Protein AF-0000000067923356 (afdb_homodimer)

pLDDT: mean 88.86, std 18.83, range [22.06, 98.88]

InterPro domains:
  IPR003684 Porin, alpha proteobacteria type [PF02530] (22-377)

Secondary structure (DSSP, 8-state):
----------------------------GGGSPBB--TT-TT-EEPTTSS-EEEEEEEEEEEEEEE-GGGT--EEEE-TTT--EEEE-EEEEEEEEEEEEEE--TTS-EEEEEEEEEEEE--SB-SSTT------EE---EEEEEEEEETTEEEEEEE-HHHHTT--S-S-S-TTSS-----EEEEEEEEEE-SSSEEEEEEEE---HHHHS--SS--EEEEEEEEEETTEEEEEEEEEETTTTEEEEEEEEEEE-SSSEEEEEEEEEE--TTTT-TTT-SS--TT--SS--SSSSEEEEEEEEEESSSSEEEEEEEEEETT--EEEEEEEEEEEETTEEEEEEEEEEE-TTTTS--SSTT---TT--SSSEEEEEEEEEEEE-/----------------------------TTSBPPB-GGG-TT-EEPTTSS-EEEEEEEEEEEEEEE-GGGT--EEEE-TTT--EEEE-EEEEEEEEEEEEEE--TTS-EEEEEEEEEEEE--SB-SSTT------EEPPPEEEEEEEEETTEEEEEEE-HHHHTT--S-S-S-TTSS-----EEEEEEEEEE-SSSEEEEEEEE---HHHHS-SSSPPEEEEEEEEEETTEEEEEEEEEETTTTEEEEEEEEEEE-SSSEEEEEEEEEE--TTTT-TTT-SS--TT--SS--SSSSEEEEEEEEEESSSSEEEEEEEEEETT--EEEEEEEEEEEETTEEEEEEEEEEE-TTTTS--SSTT---TT--SSSEEEEEEEEEEEE-

Sequence (768 aa):
MNFTSLLLGSAATLIAVSDARAVDAEPDAGEYVKICDVYGAGFFYIPGTETCLRIGGYVRYDIALGDVGSLDGAKATDHEDGSTNATWKKNARFTVKTWTNRETEFGTLKTYTETHMDFGNLNDYSDPGSTQNYASNRDLSLTFAWIQLGDLRIGKDWSAFDMFIGYPGNVLNQTLVPYGDLETNVIQYYFGAGNGFSAVVSLEEGEGVAGTIDSYVPHVVGGLKYAQQWGAITGVAAYDSNYGSVAGKIRLDVNVTNELSLFGMFGYGSNGKLNDDSTNAIEAHGRGFYKTWGGNWAFWAGATYKFNETTSFNLQVSGDQLKNYGVAMNVAYTLIPDFTVTAEVDYDHCGDFGVGMVDPSNVNWTNADKNNSVGGILRFQRSFMNFTSLLLGSAATLIAVSDARAVDAEPDAGEYVKICDVYGAGFFYIPGTETCLRIGGYVRYDIALGDVGSLDGAKATDHEDGSTNATWKKNARFTVKTWTNRETEFGTLKTYTETHMDFGNLNDYSDPGSTQNYASNRDLSLTFAWIQLGDLRIGKDWSAFDMFIGYPGNVLNQTLVPYGDLETNVIQYYFGAGNGFSAVVSLEEGEGVAGTIDSYVPHVVGGLKYAQQWGAITGVAAYDSNYGSVAGKIRLDVNVTNELSLFGMFGYGSNGKLNDDSTNAIEAHGRGFYKTWGGNWAFWAGATYKFNETTSFNLQVSGDQLKNYGVAMNVAYTLIPDFTVTAEVDYDHCGDFGVGMVDPSNVNWTNADKNNSVGGILRFQRSF

Organism: Mesorhizobium plurifarium (NCBI:txid69974)

Structure (mmCIF, N/CA/C/O backbone):
data_AF-0000000067923356-model_v1
#
loop_
_entity.id
_entity.type
_entity.pdbx_description
1 polymer Porin
#
loop_
_atom_site.group_PDB
_atom_site.id
_atom_site.type_symbol
_atom_site.label_atom_id
_atom_site.label_alt_id
_atom_site.label_comp_id
_atom_site.label_asym_id
_atom_site.label_entity_id
_atom_site.label_seq_id
_atom_site.pdbx_PDB_ins_code
_atom_site.Cartn_x
_atom_site.Cartn_y
_atom_site.Cartn_z
_atom_site.occupancy
_atom_site.B_iso_or_equiv
_atom_site.auth_seq_id
_atom_site.auth_comp_id
_atom_site.auth_asym_id
_atom_site.auth_atom_id
_atom_site.pdbx_PDB_model_num
ATOM 1 N N . MET A 1 1 ? 59.281 -62.406 29.484 1 24.84 1 MET A N 1
ATOM 2 C CA . MET A 1 1 ? 58.031 -61.75 29.109 1 24.84 1 MET A CA 1
ATOM 3 C C . MET A 1 1 ? 58.188 -60.219 29.141 1 24.84 1 MET A C 1
ATOM 5 O O . MET A 1 1 ? 57.719 -59.562 30.078 1 24.84 1 MET A O 1
ATOM 9 N N . ASN A 1 2 ? 59.312 -59.812 28.781 1 23.38 2 ASN A N 1
ATOM 10 C CA . ASN A 1 2 ? 60.062 -58.531 28.922 1 23.38 2 ASN A CA 1
ATOM 11 C C . ASN A 1 2 ? 59.438 -57.438 28.094 1 23.38 2 ASN A C 1
ATOM 13 O O . ASN A 1 2 ? 59.281 -57.562 26.875 1 23.38 2 ASN A O 1
ATOM 17 N N . PHE A 1 3 ? 58.5 -56.719 28.828 1 28.22 3 PHE A N 1
ATOM 18 C CA . PHE A 1 3 ? 57.531 -55.688 28.438 1 28.22 3 PHE A CA 1
ATOM 19 C C . PHE A 1 3 ? 58.25 -54.438 27.922 1 28.22 3 PHE A C 1
ATOM 21 O O . PHE A 1 3 ? 58.75 -53.656 28.719 1 28.22 3 PHE A O 1
ATOM 28 N N . THR A 1 4 ? 59.188 -54.75 27.047 1 26.27 4 THR A N 1
ATOM 29 C CA . THR A 1 4 ? 60.031 -53.625 26.594 1 26.27 4 THR A CA 1
ATOM 30 C C . THR A 1 4 ? 59.156 -52.469 26.078 1 26.27 4 THR A C 1
ATOM 32 O O . THR A 1 4 ? 58.312 -52.688 25.188 1 26.27 4 THR A O 1
ATOM 35 N N . SER A 1 5 ? 58.938 -51.562 27 1 26.75 5 SER A N 1
ATOM 36 C CA . SER A 1 5 ? 58.156 -50.344 26.969 1 26.75 5 SER A CA 1
ATOM 37 C C . SER A 1 5 ? 58.656 -49.375 25.891 1 26.75 5 SER A C 1
ATOM 39 O O . SER A 1 5 ? 59.812 -48.906 25.953 1 26.75 5 SER A O 1
ATOM 41 N N . LEU A 1 6 ? 58.562 -49.906 24.688 1 26.28 6 LEU A N 1
ATOM 42 C CA . LEU A 1 6 ? 59.062 -49.125 23.562 1 26.28 6 LEU A CA 1
ATOM 43 C C . LEU A 1 6 ? 58.562 -47.688 23.641 1 26.28 6 LEU A C 1
ATOM 45 O O . LEU A 1 6 ? 57.375 -47.469 23.719 1 26.28 6 LEU A O 1
ATOM 49 N N . LEU A 1 7 ? 59.344 -46.875 24.281 1 25.81 7 LEU A N 1
ATOM 50 C CA . LEU A 1 7 ? 59.219 -45.438 24.5 1 25.81 7 LEU A CA 1
ATOM 51 C C . LEU A 1 7 ? 59.031 -44.719 23.172 1 25.81 7 LEU A C 1
ATOM 53 O O . LEU A 1 7 ? 59.938 -44.656 22.344 1 25.81 7 LEU A O 1
ATOM 57 N N . LEU A 1 8 ? 58.031 -45.125 22.406 1 26.16 8 LEU A N 1
ATOM 58 C CA . LEU A 1 8 ? 57.812 -44.5 21.109 1 26.16 8 LEU A CA 1
ATOM 59 C C . LEU A 1 8 ? 57.781 -42.969 21.219 1 26.16 8 LEU A C 1
ATOM 61 O O . LEU A 1 8 ? 56.969 -42.438 21.984 1 26.16 8 LEU A O 1
ATOM 65 N N . GLY A 1 9 ? 58.906 -42.344 21.234 1 22.83 9 GLY A N 1
ATOM 66 C CA . GLY A 1 9 ? 59.188 -40.938 21.25 1 22.83 9 GLY A CA 1
ATOM 67 C C . GLY A 1 9 ? 58.344 -40.156 20.266 1 22.83 9 GLY A C 1
ATOM 68 O O . GLY A 1 9 ? 58.281 -40.469 19.078 1 22.83 9 GLY A O 1
ATOM 69 N N . SER A 1 10 ? 57.156 -39.656 20.672 1 22.73 10 SER A N 1
ATOM 70 C CA . SER A 1 10 ? 56.156 -38.875 19.969 1 22.73 10 SER A CA 1
ATOM 71 C C . SER A 1 10 ? 56.75 -37.594 19.406 1 22.73 10 SER A C 1
ATOM 73 O O . SER A 1 10 ? 57.281 -36.75 20.172 1 22.73 10 SER A O 1
ATOM 75 N N . ALA A 1 11 ? 57.594 -37.719 18.484 1 23.08 11 ALA A N 1
ATOM 76 C CA . ALA A 1 11 ? 58.094 -36.5 17.859 1 23.08 11 ALA A CA 1
ATOM 77 C C . ALA A 1 11 ? 56.969 -35.531 17.531 1 23.08 11 ALA A C 1
ATOM 79 O O . ALA A 1 11 ? 56.062 -35.875 16.766 1 23.08 11 ALA A O 1
ATOM 80 N N . ALA A 1 12 ? 56.531 -34.719 18.469 1 23.64 12 ALA A N 1
ATOM 81 C CA . ALA A 1 12 ? 55.562 -33.625 18.359 1 23.64 12 ALA A CA 1
ATOM 82 C C . ALA A 1 12 ? 55.938 -32.688 17.234 1 23.64 12 ALA A C 1
ATOM 84 O O . ALA A 1 12 ? 57.031 -32.062 17.266 1 23.64 12 ALA A O 1
ATOM 85 N N . THR A 1 13 ? 55.688 -33.094 16.016 1 22.58 13 THR A N 1
ATOM 86 C CA . THR A 1 13 ? 55.906 -32.156 14.922 1 22.58 13 THR A CA 1
ATOM 87 C C . THR A 1 13 ? 55.375 -30.766 15.266 1 22.58 13 THR A C 1
ATOM 89 O O . THR A 1 13 ? 54.188 -30.641 15.656 1 22.58 13 THR A O 1
ATOM 92 N N . LEU A 1 14 ? 56.188 -29.844 15.789 1 23.47 14 LEU A N 1
ATOM 93 C CA . LEU A 1 14 ? 55.938 -28.422 15.984 1 23.47 14 LEU A CA 1
ATOM 94 C C . LEU A 1 14 ? 55.375 -27.797 14.711 1 23.47 14 LEU A C 1
ATOM 96 O O . LEU A 1 14 ? 56.062 -27.75 13.688 1 23.47 14 LEU A O 1
ATOM 100 N N . ILE A 1 15 ? 54.156 -28.125 14.375 1 24.27 15 ILE A N 1
ATOM 101 C CA . ILE A 1 15 ? 53.562 -27.422 13.234 1 24.27 15 ILE A CA 1
ATOM 102 C C . ILE A 1 15 ? 53.656 -25.906 13.469 1 24.27 15 ILE A C 1
ATOM 104 O O . ILE A 1 15 ? 53.094 -25.406 14.445 1 24.27 15 ILE A O 1
ATOM 108 N N . ALA A 1 16 ? 54.688 -25.234 13.117 1 24.52 16 ALA A N 1
ATOM 109 C CA . ALA A 1 16 ? 54.812 -23.781 13.023 1 24.52 16 ALA A CA 1
ATOM 110 C C . ALA A 1 16 ? 53.594 -23.156 12.352 1 24.52 16 ALA A C 1
ATOM 112 O O . ALA A 1 16 ? 53.312 -23.453 11.188 1 24.52 16 ALA A O 1
ATOM 113 N N . VAL A 1 17 ? 52.531 -22.875 13.078 1 25.7 17 VAL A N 1
ATOM 114 C CA . VAL A 1 17 ? 51.375 -22.094 12.68 1 25.7 17 VAL A CA 1
ATOM 115 C C . VAL A 1 17 ? 51.812 -20.734 12.164 1 25.7 17 VAL A C 1
ATOM 117 O O . VAL A 1 17 ? 52.344 -19.922 12.914 1 25.7 17 VAL A O 1
ATOM 120 N N . SER A 1 18 ? 52.344 -20.656 10.961 1 25.91 18 SER A N 1
ATOM 121 C CA . SER A 1 18 ? 52.625 -19.344 10.383 1 25.91 18 SER A CA 1
ATOM 122 C C . SER A 1 18 ? 51.438 -18.406 10.562 1 25.91 18 SER A C 1
ATOM 124 O O . SER A 1 18 ? 50.281 -18.781 10.312 1 25.91 18 SER A O 1
ATOM 126 N N . ASP A 1 19 ? 51.5 -17.547 11.461 1 26.25 19 ASP A N 1
ATOM 127 C CA . ASP A 1 19 ? 50.656 -16.391 11.742 1 26.25 19 ASP A CA 1
ATOM 128 C C . ASP A 1 19 ? 50.438 -15.547 10.492 1 26.25 19 ASP A C 1
ATOM 130 O O . ASP A 1 19 ? 51.312 -14.75 10.125 1 26.25 19 ASP A O 1
ATOM 134 N N . ALA A 1 20 ? 50.062 -16.031 9.391 1 27.83 20 ALA A N 1
ATOM 135 C CA . ALA A 1 20 ? 49.75 -15.109 8.305 1 27.83 20 ALA A CA 1
ATOM 136 C C . ALA A 1 20 ? 48.969 -13.906 8.805 1 27.83 20 ALA A C 1
ATOM 138 O O . ALA A 1 20 ? 47.812 -14.047 9.211 1 27.83 20 ALA A O 1
ATOM 139 N N . ARG A 1 21 ? 49.594 -12.875 9.305 1 30.42 21 ARG A N 1
ATOM 140 C CA . ARG A 1 21 ? 49.031 -11.57 9.641 1 30.42 21 ARG A CA 1
ATOM 141 C C . ARG A 1 21 ? 48.156 -11.039 8.508 1 30.42 21 ARG A C 1
ATOM 143 O O . ARG A 1 21 ? 48.625 -10.883 7.379 1 30.42 21 ARG A O 1
ATOM 150 N N . ALA A 1 22 ? 47 -11.43 8.492 1 30.22 22 ALA A N 1
ATOM 151 C CA . ALA A 1 22 ? 46.094 -10.797 7.539 1 30.22 22 ALA A CA 1
ATOM 152 C C . ALA A 1 22 ? 46.375 -9.297 7.438 1 30.22 22 ALA A C 1
ATOM 154 O O . ALA A 1 22 ? 46.344 -8.586 8.445 1 30.22 22 ALA A O 1
ATOM 155 N N . VAL A 1 23 ? 47.219 -8.805 6.637 1 31.62 23 VAL A N 1
ATOM 156 C CA . VAL A 1 23 ? 47.344 -7.383 6.328 1 31.62 23 VAL A CA 1
ATOM 157 C C . VAL A 1 23 ? 45.969 -6.719 6.297 1 31.62 23 VAL A C 1
ATOM 159 O O . VAL A 1 23 ? 45.094 -7.141 5.547 1 31.62 23 VAL A O 1
ATOM 162 N N . ASP A 1 24 ? 45.438 -6.281 7.375 1 32.97 24 ASP A N 1
ATOM 163 C CA . ASP A 1 24 ? 44.312 -5.371 7.57 1 32.97 24 ASP A CA 1
ATOM 164 C C . ASP A 1 24 ? 44.344 -4.246 6.539 1 32.97 24 ASP A C 1
ATOM 166 O O . ASP A 1 24 ? 45.062 -3.248 6.711 1 32.97 24 ASP A O 1
ATOM 170 N N . ALA A 1 25 ? 44.5 -4.598 5.25 1 35.91 25 ALA A N 1
ATOM 171 C CA . ALA A 1 25 ? 44.469 -3.496 4.293 1 35.91 25 ALA A CA 1
ATOM 172 C C . ALA A 1 25 ? 43.375 -2.49 4.645 1 35.91 25 ALA A C 1
ATOM 174 O O . ALA A 1 25 ? 42.219 -2.871 4.91 1 35.91 25 ALA A O 1
ATOM 175 N N . GLU A 1 26 ? 43.656 -1.297 5.246 1 39 26 GLU A N 1
ATOM 176 C CA . GLU A 1 26 ? 42.719 -0.17 5.305 1 39 26 GLU A CA 1
ATOM 177 C C . GLU A 1 26 ? 41.781 -0.165 4.105 1 39 26 GLU A C 1
ATOM 179 O O . GLU A 1 26 ? 42.219 -0.254 2.959 1 39 26 GLU A O 1
ATOM 184 N N . PRO A 1 27 ? 40.531 -0.727 4.227 1 43.5 27 PRO A N 1
ATOM 185 C CA . PRO A 1 27 ? 39.812 -0.521 2.969 1 43.5 27 PRO A CA 1
ATOM 186 C C . PRO A 1 27 ? 40.094 0.843 2.344 1 43.5 27 PRO A C 1
ATOM 188 O O . PRO A 1 27 ? 40.25 1.83 3.061 1 43.5 27 PRO A O 1
ATOM 191 N N . ASP A 1 28 ? 40.781 1.028 1.311 1 44.69 28 ASP A N 1
ATOM 192 C CA . ASP A 1 28 ? 41 2.279 0.598 1 44.69 28 ASP A CA 1
ATOM 193 C C . ASP A 1 28 ? 39.781 3.195 0.668 1 44.69 28 ASP A C 1
ATOM 195 O O . ASP A 1 28 ? 38.656 2.729 0.606 1 44.69 28 ASP A O 1
ATOM 199 N N . ALA A 1 29 ? 39.875 4.48 1.235 1 47.56 29 ALA A N 1
ATOM 200 C CA . ALA A 1 29 ? 38.906 5.559 1.374 1 47.56 29 ALA A CA 1
ATOM 201 C C . ALA A 1 29 ? 37.844 5.488 0.275 1 47.56 29 ALA A C 1
ATOM 203 O O . ALA A 1 29 ? 36.688 5.855 0.493 1 47.56 29 ALA A O 1
ATOM 204 N N . GLY A 1 30 ? 38.062 5.012 -0.84 1 50.44 30 GLY A N 1
ATOM 205 C CA . GLY A 1 30 ? 37.25 4.984 -2.041 1 50.44 30 GLY A CA 1
ATOM 206 C C . GLY A 1 30 ? 36.281 3.801 -2.09 1 50.44 30 GLY A C 1
ATOM 207 O O . GLY A 1 30 ? 35.438 3.719 -2.973 1 50.44 30 GLY A O 1
ATOM 208 N N . GLU A 1 31 ? 36.219 2.934 -1.079 1 67.38 31 GLU A N 1
ATOM 209 C CA . GLU A 1 31 ? 35.562 1.647 -1.262 1 67.38 31 GLU A CA 1
ATOM 210 C C . GLU A 1 31 ? 34.281 1.56 -0.422 1 67.38 31 GLU A C 1
ATOM 212 O O . GLU A 1 31 ? 33.531 0.61 -0.557 1 67.38 31 GLU A O 1
ATOM 217 N N . TYR A 1 32 ? 34.062 2.707 0.353 1 80.19 32 TYR A N 1
ATOM 218 C CA . TYR A 1 32 ? 32.938 2.633 1.248 1 80.19 32 TYR A CA 1
ATOM 219 C C . TYR A 1 32 ? 32.031 3.865 1.104 1 80.19 32 TYR A C 1
ATOM 221 O O . TYR A 1 32 ? 32.5 4.918 0.659 1 80.19 32 TYR A O 1
ATOM 229 N N . VAL A 1 33 ? 30.875 3.627 1.335 1 88.25 33 VAL A N 1
ATOM 230 C CA . VAL A 1 33 ? 29.953 4.75 1.376 1 88.25 33 VAL A CA 1
ATOM 231 C C . VAL A 1 33 ? 30.062 5.465 2.721 1 88.25 33 VAL A C 1
ATOM 233 O O . VAL A 1 33 ? 29.953 4.84 3.775 1 88.25 33 VAL A O 1
ATOM 236 N N . LYS A 1 34 ? 30.297 6.793 2.633 1 91.69 34 LYS A N 1
ATOM 237 C CA . LYS A 1 34 ? 30.484 7.59 3.842 1 91.69 34 LYS A CA 1
ATOM 238 C C . LYS A 1 34 ? 29.141 7.973 4.465 1 91.69 34 LYS A C 1
ATOM 240 O O . LYS A 1 34 ? 28.188 8.312 3.75 1 91.69 34 LYS A O 1
ATOM 245 N N . ILE A 1 35 ? 29.125 7.953 5.809 1 93 35 ILE A N 1
ATOM 246 C CA . ILE A 1 35 ? 27.938 8.391 6.539 1 93 35 ILE A CA 1
ATOM 247 C C . ILE A 1 35 ? 27.906 9.914 6.578 1 93 35 ILE A C 1
ATOM 249 O O . ILE A 1 35 ? 28.938 10.57 6.723 1 93 35 ILE A O 1
ATOM 253 N N . CYS A 1 36 ? 26.828 10.461 6.387 1 92.5 36 CYS A N 1
ATOM 254 C CA . CYS A 1 36 ? 26.547 11.883 6.566 1 92.5 36 CYS A CA 1
ATOM 255 C C . CYS A 1 36 ? 25.766 12.125 7.844 1 92.5 36 CYS A C 1
ATOM 257 O O . CYS A 1 36 ? 24.531 12.062 7.832 1 92.5 36 CYS A O 1
ATOM 259 N N . ASP A 1 37 ? 26.281 12.523 8.898 1 89.88 37 ASP A N 1
ATOM 260 C CA . ASP A 1 37 ? 25.609 12.523 10.195 1 89.88 37 ASP A CA 1
ATOM 261 C C . ASP A 1 37 ? 25.188 13.938 10.594 1 89.88 37 ASP A C 1
ATOM 263 O O . ASP A 1 37 ? 24.547 14.133 11.625 1 89.88 37 ASP A O 1
ATOM 267 N N . VAL A 1 38 ? 25.516 14.875 9.797 1 90.75 38 VAL A N 1
ATOM 268 C CA . VAL A 1 38 ? 25.266 16.266 10.18 1 90.75 38 VAL A CA 1
ATOM 269 C C . VAL A 1 38 ? 23.766 16.531 10.195 1 90.75 38 VAL A C 1
ATOM 271 O O . VAL A 1 38 ? 23.297 17.422 10.906 1 90.75 38 VAL A O 1
ATOM 274 N N . TYR A 1 39 ? 23.078 15.742 9.469 1 91.94 39 TYR A N 1
ATOM 275 C CA . TYR A 1 39 ? 21.641 15.984 9.383 1 91.94 39 TYR A CA 1
ATOM 276 C C . TYR A 1 39 ? 20.859 14.93 10.164 1 91.94 39 TYR A C 1
ATOM 278 O O . TYR A 1 39 ? 19.641 14.836 10.055 1 91.94 39 TYR A O 1
ATOM 286 N N . GLY A 1 40 ? 21.484 14.133 10.883 1 89.31 40 GLY A N 1
ATOM 287 C CA . GLY A 1 40 ? 20.844 13.117 11.688 1 89.31 40 GLY A CA 1
ATOM 288 C C . GLY A 1 40 ? 21.078 11.711 11.172 1 89.31 40 GLY A C 1
ATOM 289 O O . GLY A 1 40 ? 21.797 11.516 10.195 1 89.31 40 GLY A O 1
ATOM 290 N N . ALA A 1 41 ? 20.406 10.805 11.82 1 89.19 41 ALA A N 1
ATOM 291 C CA . ALA A 1 41 ? 20.594 9.398 11.484 1 89.19 41 ALA A CA 1
ATOM 292 C C . ALA A 1 41 ? 20 9.078 10.117 1 89.19 41 ALA A C 1
ATOM 294 O O . ALA A 1 41 ? 19 9.688 9.711 1 89.19 41 ALA A O 1
ATOM 295 N N . GLY A 1 42 ? 20.672 8.148 9.414 1 92.56 42 GLY A N 1
ATOM 296 C CA . GLY A 1 42 ? 20.109 7.613 8.188 1 92.56 42 GLY A CA 1
ATOM 297 C C . GLY A 1 42 ? 20.734 8.203 6.938 1 92.56 42 GLY A C 1
ATOM 298 O O . GLY A 1 42 ? 20.578 7.66 5.84 1 92.56 42 GLY A O 1
ATOM 299 N N . PHE A 1 43 ? 21.484 9.281 7.117 1 94.75 43 PHE A N 1
ATOM 300 C CA . PHE A 1 43 ? 22.047 9.961 5.953 1 94.75 43 PHE A CA 1
ATOM 301 C C . PHE A 1 43 ? 23.406 9.375 5.598 1 94.75 43 PHE A C 1
ATOM 303 O O . PHE A 1 43 ? 24.203 9.055 6.488 1 94.75 43 PHE A O 1
ATOM 310 N N . PHE A 1 44 ? 23.672 9.305 4.309 1 95.19 44 PHE A N 1
ATOM 311 C CA . PHE A 1 44 ? 24.969 8.961 3.76 1 95.19 44 PHE A CA 1
ATOM 312 C C . PHE A 1 44 ? 25.266 9.789 2.516 1 95.19 44 PHE A C 1
ATOM 314 O O . PHE A 1 44 ? 24.359 10.297 1.863 1 95.19 44 PHE A O 1
ATOM 321 N N . TYR A 1 45 ? 26.516 9.945 2.25 1 94.56 45 TYR A N 1
ATOM 322 C CA . TYR A 1 45 ? 26.891 10.719 1.072 1 94.56 45 TYR A CA 1
ATOM 323 C C . TYR A 1 45 ? 26.672 9.914 -0.202 1 94.56 45 TYR A C 1
ATOM 325 O O . TYR A 1 45 ? 27.016 8.727 -0.264 1 94.56 45 TYR A O 1
ATOM 333 N N . ILE A 1 46 ? 25.984 10.547 -1.198 1 94.44 46 ILE A N 1
ATOM 334 C CA . ILE A 1 46 ? 26.062 9.969 -2.533 1 94.44 46 ILE A CA 1
ATOM 335 C C . ILE A 1 46 ? 27.531 9.898 -2.975 1 94.44 46 ILE A C 1
ATOM 337 O O . ILE A 1 46 ? 28.219 10.914 -3.006 1 94.44 46 ILE A O 1
ATOM 341 N N . PRO A 1 47 ? 27.984 8.734 -3.342 1 91.94 47 PRO A N 1
ATOM 342 C CA . PRO A 1 47 ? 29.406 8.594 -3.637 1 91.94 47 PRO A CA 1
ATOM 343 C C . PRO A 1 47 ? 29.891 9.586 -4.688 1 91.94 47 PRO A C 1
ATOM 345 O O . PRO A 1 47 ? 29.266 9.734 -5.742 1 91.94 47 PRO A O 1
ATOM 348 N N . GLY A 1 48 ? 30.938 10.164 -4.375 1 92.25 48 GLY A N 1
ATOM 349 C CA . GLY A 1 48 ? 31.562 11.102 -5.297 1 92.25 48 GLY A CA 1
ATOM 350 C C . GLY A 1 48 ? 30.922 12.477 -5.27 1 92.25 48 GLY A C 1
ATOM 351 O O . GLY A 1 48 ? 31.219 13.32 -6.109 1 92.25 48 GLY A O 1
ATOM 352 N N . THR A 1 49 ? 29.953 12.664 -4.41 1 94.12 49 THR A N 1
ATOM 353 C CA . THR A 1 49 ? 29.297 13.961 -4.316 1 94.12 49 THR A CA 1
ATOM 354 C C . THR A 1 49 ? 29.297 14.469 -2.877 1 94.12 49 THR A C 1
ATOM 356 O O . THR A 1 49 ? 29.734 13.766 -1.968 1 94.12 49 THR A O 1
ATOM 359 N N . GLU A 1 50 ? 28.797 15.758 -2.711 1 94.5 50 GLU A N 1
ATOM 360 C CA . GLU A 1 50 ? 28.672 16.359 -1.389 1 94.5 50 GLU A CA 1
ATOM 361 C C . GLU A 1 50 ? 27.203 16.359 -0.934 1 94.5 50 GLU A C 1
ATOM 363 O O . GLU A 1 50 ? 26.844 17.094 -0.009 1 94.5 50 GLU A O 1
ATOM 368 N N . THR A 1 51 ? 26.422 15.641 -1.59 1 97.06 51 THR A N 1
ATOM 369 C CA . THR A 1 51 ? 24.984 15.57 -1.283 1 97.06 51 THR A CA 1
ATOM 370 C C . THR A 1 51 ? 24.688 14.406 -0.342 1 97.06 51 THR A C 1
ATOM 372 O O . THR A 1 51 ? 25.094 13.273 -0.604 1 97.06 51 THR A O 1
ATOM 375 N N . CYS A 1 52 ? 24.125 14.758 0.805 1 97.38 52 CYS A N 1
ATOM 376 C CA . CYS A 1 52 ? 23.641 13.75 1.74 1 97.38 52 CYS A CA 1
ATOM 377 C C . CYS A 1 52 ? 22.281 13.195 1.3 1 97.38 52 CYS A C 1
ATOM 379 O O . CYS A 1 52 ? 21.375 13.961 0.973 1 97.38 52 CYS A O 1
ATOM 381 N N . LEU A 1 53 ? 22.156 11.883 1.259 1 97.69 53 LEU A N 1
ATOM 382 C CA . LEU A 1 53 ? 20.922 11.211 0.875 1 97.69 53 LEU A CA 1
ATOM 383 C C . LEU A 1 53 ? 20.406 10.336 2.012 1 97.69 53 LEU A C 1
ATOM 385 O O . LEU A 1 53 ? 21.188 9.633 2.666 1 97.69 53 LEU A O 1
ATOM 389 N N . ARG A 1 54 ? 19.172 10.414 2.307 1 96.88 54 ARG A N 1
ATOM 390 C CA . ARG A 1 54 ? 18.484 9.492 3.199 1 96.88 54 ARG A CA 1
ATOM 391 C C . ARG A 1 54 ? 17.266 8.875 2.512 1 96.88 54 ARG A C 1
ATOM 393 O O . ARG A 1 54 ? 16.469 9.586 1.893 1 96.88 54 ARG A O 1
ATOM 400 N N . ILE A 1 55 ? 17.156 7.586 2.555 1 95.12 55 ILE A N 1
ATOM 401 C CA . ILE A 1 55 ? 16 6.855 2.066 1 95.12 55 ILE A CA 1
ATOM 402 C C . ILE A 1 55 ? 15.281 6.184 3.234 1 95.12 55 ILE A C 1
ATOM 404 O O . ILE A 1 55 ? 15.914 5.543 4.078 1 95.12 55 ILE A O 1
ATOM 408 N N . GLY A 1 56 ? 14.031 6.426 3.324 1 95.25 56 GLY A N 1
ATOM 409 C CA . GLY A 1 56 ? 13.234 5.836 4.387 1 95.25 56 GLY A CA 1
ATOM 410 C C . GLY A 1 56 ? 11.805 5.559 3.975 1 95.25 56 GLY A C 1
ATOM 411 O O . GLY A 1 56 ? 11.484 5.547 2.783 1 95.25 56 GLY A O 1
ATOM 412 N N . GLY A 1 57 ? 11.008 5.152 4.949 1 96.31 57 GLY A N 1
ATOM 413 C CA . GLY A 1 57 ? 9.609 4.836 4.707 1 96.31 57 GLY A CA 1
ATOM 414 C C . GLY A 1 57 ? 8.977 4.027 5.824 1 96.31 57 GLY A C 1
ATOM 415 O O . GLY A 1 57 ? 9.508 3.973 6.934 1 96.31 57 GLY A O 1
ATOM 416 N N . TYR A 1 58 ? 7.77 3.566 5.5 1 98.25 58 TYR A N 1
ATOM 417 C CA . TYR A 1 58 ? 7.102 2.709 6.473 1 98.25 58 TYR A CA 1
ATOM 418 C C . TYR A 1 58 ? 6.094 1.791 5.793 1 98.25 58 TYR A C 1
ATOM 420 O O . TYR A 1 58 ? 5.688 2.041 4.652 1 98.25 58 TYR A O 1
ATOM 428 N N . VAL A 1 59 ? 5.824 0.708 6.434 1 98.62 59 VAL A N 1
ATOM 429 C CA . VAL A 1 59 ? 4.676 -0.145 6.145 1 98.62 59 VAL A CA 1
ATOM 430 C C . VAL A 1 59 ? 3.625 0.019 7.238 1 98.62 59 VAL A C 1
ATOM 432 O O . VAL A 1 59 ? 3.941 -0.037 8.43 1 98.62 59 VAL A O 1
ATOM 435 N N . ARG A 1 60 ? 2.447 0.25 6.75 1 98.75 60 ARG A N 1
ATOM 436 C CA . ARG A 1 60 ? 1.345 0.488 7.676 1 98.75 60 ARG A CA 1
ATOM 437 C C . ARG A 1 60 ? 0.158 -0.415 7.355 1 98.75 60 ARG A C 1
ATOM 439 O O . ARG A 1 60 ? -0.173 -0.623 6.188 1 98.75 60 ARG A O 1
ATOM 446 N N . TYR A 1 61 ? -0.425 -0.953 8.367 1 98.62 61 TYR A N 1
ATOM 447 C CA . TYR A 1 61 ? -1.626 -1.767 8.227 1 98.62 61 TYR A CA 1
ATOM 448 C C . TYR A 1 61 ? -2.719 -1.302 9.18 1 98.62 61 TYR A C 1
ATOM 450 O O . TYR A 1 61 ? -2.537 -1.328 10.398 1 98.62 61 TYR A O 1
ATOM 458 N N . ASP A 1 62 ? -3.848 -0.916 8.617 1 98.5 62 ASP A N 1
ATOM 459 C CA . ASP A 1 62 ? -4.988 -0.431 9.383 1 98.5 62 ASP A CA 1
ATOM 460 C C . ASP A 1 62 ? -6.156 -1.415 9.32 1 98.5 62 ASP A C 1
ATOM 462 O O . ASP A 1 62 ? -6.492 -1.914 8.242 1 98.5 62 ASP A O 1
ATOM 466 N N . ILE A 1 63 ? -6.738 -1.689 10.453 1 98.25 63 ILE A N 1
ATOM 467 C CA . ILE A 1 63 ? -7.953 -2.48 10.586 1 98.25 63 ILE A CA 1
ATOM 468 C C . ILE A 1 63 ? -9 -1.687 11.359 1 98.25 63 ILE A C 1
ATOM 470 O O . ILE A 1 63 ? -8.805 -1.361 12.531 1 98.25 63 ILE A O 1
ATOM 474 N N . ALA A 1 64 ? -10.133 -1.388 10.742 1 98.25 64 ALA A N 1
ATOM 475 C CA . ALA A 1 64 ? -11.133 -0.547 11.398 1 98.25 64 ALA A CA 1
ATOM 476 C C . ALA A 1 64 ? -12.508 -1.201 11.359 1 98.25 64 ALA A C 1
ATOM 478 O O . ALA A 1 64 ? -12.781 -2.041 10.5 1 98.25 64 ALA A O 1
ATOM 479 N N . LEU A 1 65 ? -13.336 -0.868 12.312 1 97.81 65 LEU A N 1
ATOM 480 C CA . LEU A 1 65 ? -14.695 -1.385 12.453 1 97.81 65 LEU A CA 1
ATOM 481 C C . LEU A 1 65 ? -15.625 -0.318 13.008 1 97.81 65 LEU A C 1
ATOM 483 O O . LEU A 1 65 ? -15.172 0.698 13.539 1 97.81 65 LEU A O 1
ATOM 487 N N . GLY A 1 66 ? -16.906 -0.542 12.844 1 97.5 66 GLY A N 1
ATOM 488 C CA . GLY A 1 66 ? -17.906 0.351 13.43 1 97.5 66 GLY A CA 1
ATOM 489 C C . GLY A 1 66 ? -18.688 1.131 12.391 1 97.5 66 GLY A C 1
ATOM 490 O O . GLY A 1 66 ? -18.953 0.627 11.297 1 97.5 66 GLY A O 1
ATOM 491 N N . ASP A 1 67 ? -19.062 2.287 12.797 1 96.88 67 ASP A N 1
ATOM 492 C CA . ASP A 1 67 ? -19.969 3.078 11.961 1 96.88 67 ASP A CA 1
ATOM 493 C C . ASP A 1 67 ? -19.188 3.84 10.891 1 96.88 67 ASP A C 1
ATOM 495 O O . ASP A 1 67 ? -18.062 4.277 11.125 1 96.88 67 ASP A O 1
ATOM 499 N N . VAL A 1 68 ? -19.891 4.051 9.766 1 94.25 68 VAL A N 1
ATOM 500 C CA . VAL A 1 68 ? -19.25 4.715 8.641 1 94.25 68 VAL A CA 1
ATOM 501 C C . VAL A 1 68 ? -19.016 6.188 8.969 1 94.25 68 VAL A C 1
ATOM 503 O O . VAL A 1 68 ? -18.016 6.777 8.539 1 94.25 68 VAL A O 1
ATOM 506 N N . GLY A 1 69 ? -19.875 6.781 9.781 1 93.62 69 GLY A N 1
ATOM 507 C CA . GLY A 1 69 ? -19.812 8.203 10.062 1 93.62 69 GLY A CA 1
ATOM 508 C C . GLY A 1 69 ? -18.625 8.602 10.914 1 93.62 69 GLY A C 1
ATOM 509 O O . GLY A 1 69 ? -18.219 9.766 10.922 1 93.62 69 GLY A O 1
ATOM 510 N N . SER A 1 70 ? -18.078 7.668 11.648 1 95.06 70 SER A N 1
ATOM 511 C CA . SER A 1 70 ? -16.891 7.934 12.438 1 95.06 70 SER A CA 1
ATOM 512 C C . SER A 1 70 ? -15.617 7.754 11.609 1 95.06 70 SER A C 1
ATOM 514 O O . SER A 1 70 ? -14.516 7.715 12.156 1 95.06 70 SER A O 1
ATOM 516 N N . LEU A 1 71 ? -15.789 7.504 10.336 1 95 71 LEU A N 1
ATOM 517 C CA . LEU A 1 71 ? -14.734 7.32 9.352 1 95 71 LEU A CA 1
ATOM 518 C C . LEU A 1 71 ? -14.031 5.98 9.555 1 95 71 LEU A C 1
ATOM 520 O O . LEU A 1 71 ? -12.883 5.801 9.125 1 95 71 LEU A O 1
ATOM 524 N N . ASP A 1 72 ? -14.656 5.059 10.227 1 95.38 72 ASP A N 1
ATOM 525 C CA . ASP A 1 72 ? -14.039 3.781 10.578 1 95.38 72 ASP A CA 1
ATOM 526 C C . ASP A 1 72 ? -14.688 2.633 9.805 1 95.38 72 ASP A C 1
ATOM 528 O O . ASP A 1 72 ? -13.992 1.709 9.367 1 95.38 72 ASP A O 1
ATOM 532 N N . GLY A 1 73 ? -15.938 2.709 9.664 1 93.69 73 GLY A N 1
ATOM 533 C CA . GLY A 1 73 ? -16.672 1.56 9.156 1 93.69 73 GLY A CA 1
ATOM 534 C C . GLY A 1 73 ? -16.688 1.482 7.645 1 93.69 73 GLY A C 1
ATOM 535 O O . GLY A 1 73 ? -16.391 2.471 6.965 1 93.69 73 GLY A O 1
ATOM 536 N N . ALA A 1 74 ? -17.031 0.266 7.172 1 94.81 74 ALA A N 1
ATOM 537 C CA . ALA A 1 74 ? -17.219 0.009 5.75 1 94.81 74 ALA A CA 1
ATOM 538 C C . ALA A 1 74 ? -18.5 -0.801 5.516 1 94.81 74 ALA A C 1
ATOM 540 O O . ALA A 1 74 ? -18.969 -1.506 6.41 1 94.81 74 ALA A O 1
ATOM 541 N N . LYS A 1 75 ? -18.953 -0.587 4.34 1 93.25 75 LYS A N 1
ATOM 542 C CA . LYS A 1 75 ? -20.109 -1.36 3.914 1 93.25 75 LYS A CA 1
ATOM 543 C C . LYS A 1 75 ? -19.797 -2.209 2.688 1 93.25 75 LYS A C 1
ATOM 545 O O . LYS A 1 75 ? -18.906 -1.865 1.906 1 93.25 75 LYS A O 1
ATOM 550 N N . ALA A 1 76 ? -20.5 -3.334 2.613 1 92.12 76 ALA A N 1
ATOM 551 C CA . ALA A 1 76 ? -20.344 -4.227 1.467 1 92.12 76 ALA A CA 1
ATOM 552 C C . ALA A 1 76 ? -21.688 -4.824 1.061 1 92.12 76 ALA A C 1
ATOM 554 O O . ALA A 1 76 ? -22.594 -4.973 1.894 1 92.12 76 ALA A O 1
ATOM 555 N N . THR A 1 77 ? -21.781 -5.176 -0.167 1 91.44 77 THR A N 1
ATOM 556 C CA . THR A 1 77 ? -22.938 -5.918 -0.661 1 91.44 77 THR A CA 1
ATOM 557 C C . THR A 1 77 ? -22.828 -7.395 -0.305 1 91.44 77 THR A C 1
ATOM 559 O O . THR A 1 77 ? -21.797 -8.031 -0.569 1 91.44 77 THR A O 1
ATOM 562 N N . ASP A 1 78 ? -23.875 -7.82 0.308 1 91.5 78 ASP A N 1
ATOM 563 C CA . ASP A 1 78 ? -23.922 -9.242 0.614 1 91.5 78 ASP A CA 1
ATOM 564 C C . ASP A 1 78 ? -23.859 -10.086 -0.661 1 91.5 78 ASP A C 1
ATOM 566 O O . ASP A 1 78 ? -24.594 -9.836 -1.61 1 91.5 78 ASP A O 1
ATOM 570 N N . HIS A 1 79 ? -23.141 -11.078 -0.63 1 92.25 79 HIS A N 1
ATOM 571 C CA . HIS A 1 79 ? -22.906 -11.859 -1.843 1 92.25 79 HIS A CA 1
ATOM 572 C C . HIS A 1 79 ? -24.125 -12.703 -2.191 1 92.25 79 HIS A C 1
ATOM 574 O O . HIS A 1 79 ? -24.375 -12.992 -3.365 1 92.25 79 HIS A O 1
ATOM 580 N N . GLU A 1 80 ? -24.828 -13.062 -1.224 1 91.75 80 GLU A N 1
ATOM 581 C CA . GLU A 1 80 ? -25.938 -13.992 -1.452 1 91.75 80 GLU A CA 1
ATOM 582 C C . GLU A 1 80 ? -27.234 -13.242 -1.77 1 91.75 80 GLU A C 1
ATOM 584 O O . GLU A 1 80 ? -27.828 -13.453 -2.824 1 91.75 80 GLU A O 1
ATOM 589 N N . ASP A 1 81 ? -27.578 -12.18 -0.961 1 91.25 81 ASP A N 1
ATOM 590 C CA . ASP A 1 81 ? -28.922 -11.633 -1.124 1 91.25 81 ASP A CA 1
ATOM 591 C C . ASP A 1 81 ? -28.859 -10.164 -1.526 1 91.25 81 ASP A C 1
ATOM 593 O O . ASP A 1 81 ? -29.906 -9.539 -1.758 1 91.25 81 ASP A O 1
ATOM 597 N N . GLY A 1 82 ? -27.672 -9.617 -1.502 1 90.19 82 GLY A N 1
ATOM 598 C CA . GLY A 1 82 ? -27.516 -8.273 -2.041 1 90.19 82 GLY A CA 1
ATOM 599 C C . GLY A 1 82 ? -27.781 -7.188 -1.013 1 90.19 82 GLY A C 1
ATOM 600 O O . GLY A 1 82 ? -27.641 -6 -1.312 1 90.19 82 GLY A O 1
ATOM 601 N N . SER A 1 83 ? -28.109 -7.625 0.166 1 91.75 83 SER A N 1
ATOM 602 C CA . SER A 1 83 ? -28.312 -6.629 1.213 1 91.75 83 SER A CA 1
ATOM 603 C C . SER A 1 83 ? -27 -5.965 1.607 1 91.75 83 SER A C 1
ATOM 605 O O . SER A 1 83 ? -25.922 -6.414 1.208 1 91.75 83 SER A O 1
ATOM 607 N N . THR A 1 84 ? -27.109 -4.844 2.336 1 92 84 THR A N 1
ATOM 608 C CA . THR A 1 84 ? -25.938 -4.137 2.811 1 92 84 THR A CA 1
ATOM 609 C C . THR A 1 84 ? -25.469 -4.695 4.148 1 92 84 THR A C 1
ATOM 611 O O . THR A 1 84 ? -26.266 -4.828 5.086 1 92 84 THR A O 1
ATOM 614 N N . ASN A 1 85 ? -24.141 -5.035 4.152 1 93.69 85 ASN A N 1
ATOM 615 C CA . ASN A 1 85 ? -23.516 -5.48 5.398 1 93.69 85 ASN A CA 1
ATOM 616 C C . ASN A 1 85 ? -22.453 -4.5 5.879 1 93.69 85 ASN A C 1
ATOM 618 O O . ASN A 1 85 ? -21.812 -3.836 5.07 1 93.69 85 ASN A O 1
ATOM 622 N N . ALA A 1 86 ? -22.344 -4.406 7.199 1 94.38 86 ALA A N 1
ATOM 623 C CA . ALA A 1 86 ? -21.141 -3.811 7.762 1 94.38 86 ALA A CA 1
ATOM 624 C C . ALA A 1 86 ? -19.953 -4.773 7.668 1 94.38 86 ALA A C 1
ATOM 626 O O . ALA A 1 86 ? -20.125 -5.992 7.754 1 94.38 86 ALA A O 1
ATOM 627 N N . THR A 1 87 ? -18.812 -4.215 7.488 1 95.44 87 THR A N 1
ATOM 628 C CA . THR A 1 87 ? -17.609 -5.039 7.395 1 95.44 87 THR A CA 1
ATOM 629 C C . THR A 1 87 ? -16.391 -4.266 7.867 1 95.44 87 THR A C 1
ATOM 631 O O . THR A 1 87 ? -16.5 -3.15 8.375 1 95.44 87 THR A O 1
ATOM 634 N N . TRP A 1 88 ? -15.211 -4.934 7.766 1 96.88 88 TRP A N 1
ATOM 635 C CA . TRP A 1 88 ? -13.938 -4.32 8.133 1 96.88 88 TRP A CA 1
ATOM 636 C C . TRP A 1 88 ? -13.516 -3.291 7.086 1 96.88 88 TRP A C 1
ATOM 638 O O . TRP A 1 88 ? -13.68 -3.512 5.887 1 96.88 88 TRP A O 1
ATOM 648 N N . LYS A 1 89 ? -13.016 -2.211 7.539 1 96.81 89 LYS A N 1
ATOM 649 C CA . LYS A 1 89 ? -12.219 -1.349 6.672 1 96.81 89 LYS A CA 1
ATOM 650 C C . LYS A 1 89 ? -10.727 -1.613 6.855 1 96.81 89 LYS A C 1
ATOM 652 O O . LYS A 1 89 ? -10.172 -1.349 7.922 1 96.81 89 LYS A O 1
ATOM 657 N N . LYS A 1 90 ? -10.125 -2.111 5.84 1 96.81 90 LYS A N 1
ATOM 658 C CA . LYS A 1 90 ? -8.719 -2.504 5.918 1 96.81 90 LYS A CA 1
ATOM 659 C C . LYS A 1 90 ? -7.891 -1.795 4.848 1 96.81 90 LYS A C 1
ATOM 661 O O . LYS A 1 90 ? -8.359 -1.585 3.729 1 96.81 90 LYS A O 1
ATOM 666 N N . ASN A 1 91 ? -6.664 -1.483 5.25 1 97.31 91 ASN A N 1
ATOM 667 C CA . ASN A 1 91 ? -5.758 -0.85 4.301 1 97.31 91 ASN A CA 1
ATOM 668 C C . ASN A 1 91 ? -4.297 -1.147 4.629 1 97.31 91 ASN A C 1
ATOM 670 O O . ASN A 1 91 ? -3.863 -0.956 5.77 1 97.31 91 ASN A O 1
ATOM 674 N N . ALA A 1 92 ? -3.637 -1.7 3.654 1 98.25 92 ALA A N 1
ATOM 675 C CA . ALA A 1 92 ? -2.182 -1.813 3.707 1 98.25 92 ALA A CA 1
ATOM 676 C C . ALA A 1 92 ? -1.517 -0.715 2.883 1 98.25 92 ALA A C 1
ATOM 678 O O . ALA A 1 92 ? -1.855 -0.516 1.714 1 98.25 92 ALA A O 1
ATOM 679 N N . ARG A 1 93 ? -0.468 -0.017 3.525 1 98.06 93 ARG A N 1
ATOM 680 C CA . ARG A 1 93 ? 0.212 1.075 2.838 1 98.06 93 ARG A CA 1
ATOM 681 C C . ARG A 1 93 ? 1.726 0.893 2.883 1 98.06 93 ARG A C 1
ATOM 683 O O . ARG A 1 93 ? 2.285 0.565 3.93 1 98.06 93 ARG A O 1
ATOM 690 N N . PHE A 1 94 ? 2.293 1.059 1.819 1 98.38 94 PHE A N 1
ATOM 691 C CA . PHE A 1 94 ? 3.738 1.233 1.731 1 98.38 94 PHE A CA 1
ATOM 692 C C . PHE A 1 94 ? 4.09 2.67 1.363 1 98.38 94 PHE A C 1
ATOM 694 O O . PHE A 1 94 ? 3.576 3.205 0.377 1 98.38 94 PHE A O 1
ATOM 701 N N . THR A 1 95 ? 4.934 3.281 2.164 1 98.44 95 THR A N 1
ATOM 702 C CA . THR A 1 95 ? 5.387 4.648 1.932 1 98.44 95 THR A CA 1
ATOM 703 C C . THR A 1 95 ? 6.895 4.688 1.704 1 98.44 95 THR A C 1
ATOM 705 O O . THR A 1 95 ? 7.656 4.082 2.457 1 98.44 95 THR A O 1
ATOM 708 N N . VAL A 1 96 ? 7.289 5.41 0.671 1 97.25 96 VAL A N 1
ATOM 709 C CA . VAL A 1 96 ? 8.695 5.668 0.399 1 97.25 96 VAL A CA 1
ATOM 710 C C . VAL A 1 96 ? 8.992 7.156 0.558 1 97.25 96 VAL A C 1
ATOM 712 O O . VAL A 1 96 ? 8.234 8 0.073 1 97.25 96 VAL A O 1
ATOM 715 N N . LYS A 1 97 ? 10.117 7.375 1.222 1 98.06 97 LYS A N 1
ATOM 716 C CA . LYS A 1 97 ? 10.555 8.75 1.458 1 98.06 97 LYS A CA 1
ATOM 717 C C . LYS A 1 97 ? 12.008 8.938 1.047 1 98.06 97 LYS A C 1
ATOM 719 O O . LYS A 1 97 ? 12.836 8.039 1.231 1 98.06 97 LYS A O 1
ATOM 724 N N . THR A 1 98 ? 12.328 10.125 0.566 1 98.25 98 THR A N 1
ATOM 725 C CA . THR A 1 98 ? 13.711 10.484 0.27 1 98.25 98 THR A CA 1
ATOM 726 C C . THR A 1 98 ? 14 11.914 0.724 1 98.25 98 THR A C 1
ATOM 728 O O . THR A 1 98 ? 13.148 12.797 0.605 1 98.25 98 THR A O 1
ATOM 731 N N . TRP A 1 99 ? 15.148 12.047 1.269 1 98.44 99 TRP A N 1
ATOM 732 C CA . TRP A 1 99 ? 15.688 13.352 1.651 1 98.44 99 TRP A CA 1
ATOM 733 C C . TRP A 1 99 ? 17.047 13.586 1.015 1 98.44 99 TRP A C 1
ATOM 735 O O . TRP A 1 99 ? 17.875 12.672 0.946 1 98.44 99 TRP A O 1
ATOM 745 N N . THR A 1 100 ? 17.25 14.766 0.542 1 98.44 100 THR A N 1
ATOM 746 C CA . THR A 1 100 ? 18.594 15.18 0.184 1 98.44 100 THR A CA 1
ATOM 747 C C . THR A 1 100 ? 18.922 16.531 0.805 1 98.44 100 THR A C 1
ATOM 749 O O . THR A 1 100 ? 18.062 17.406 0.913 1 98.44 100 THR A O 1
ATOM 752 N N . ASN A 1 101 ? 20.109 16.656 1.193 1 98.19 101 ASN A N 1
ATOM 753 C CA . ASN A 1 101 ? 20.625 17.906 1.739 1 98.19 101 ASN A CA 1
ATOM 754 C C . ASN A 1 101 ? 22.047 18.188 1.24 1 98.19 101 ASN A C 1
ATOM 756 O O . ASN A 1 101 ? 22.859 17.281 1.128 1 98.19 101 ASN A O 1
ATOM 760 N N . ARG A 1 102 ? 22.25 19.438 0.919 1 97.56 102 ARG A N 1
ATOM 761 C CA . ARG A 1 102 ? 23.562 19.906 0.533 1 97.56 102 ARG A CA 1
ATOM 762 C C . ARG A 1 102 ? 23.766 21.359 0.956 1 97.56 102 ARG A C 1
ATOM 764 O O . ARG A 1 102 ? 22.969 22.234 0.604 1 97.56 102 ARG A O 1
ATOM 771 N N . GLU A 1 103 ? 24.891 21.625 1.646 1 96.38 103 GLU A N 1
ATOM 772 C CA . GLU A 1 103 ? 25.203 23.016 2.008 1 96.38 103 GLU A CA 1
ATOM 773 C C . GLU A 1 103 ? 25.719 23.797 0.805 1 96.38 103 GLU A C 1
ATOM 775 O O . GLU A 1 103 ? 26.5 23.281 0.011 1 96.38 103 GLU A O 1
ATOM 780 N N . THR A 1 104 ? 25.125 24.984 0.692 1 96.38 104 THR A N 1
ATOM 781 C CA . THR A 1 104 ? 25.578 25.891 -0.361 1 96.38 104 THR A CA 1
ATOM 782 C C . THR A 1 104 ? 25.797 27.297 0.189 1 96.38 104 THR A C 1
ATOM 784 O O . THR A 1 104 ? 25.5 27.562 1.354 1 96.38 104 THR A O 1
ATOM 787 N N . GLU A 1 105 ? 26.266 28.109 -0.695 1 96 105 GLU A N 1
ATOM 788 C CA . GLU A 1 105 ? 26.469 29.5 -0.312 1 96 105 GLU A CA 1
ATOM 789 C C . GLU A 1 105 ? 25.141 30.234 -0.133 1 96 105 GLU A C 1
ATOM 791 O O . GLU A 1 105 ? 25.078 31.266 0.524 1 96 105 GLU A O 1
ATOM 796 N N . PHE A 1 106 ? 24.094 29.703 -0.654 1 96 106 PHE A N 1
ATOM 797 C CA . PHE A 1 106 ? 22.766 30.328 -0.604 1 96 106 PHE A CA 1
ATOM 798 C C . PHE A 1 106 ? 21.906 29.672 0.472 1 96 106 PHE A C 1
ATOM 800 O O . PHE A 1 106 ? 20.703 29.938 0.55 1 96 106 PHE A O 1
ATOM 807 N N . GLY A 1 107 ? 22.547 28.844 1.269 1 95.31 107 GLY A N 1
ATOM 808 C CA . GLY A 1 107 ? 21.797 28.047 2.236 1 95.31 107 GLY A CA 1
ATOM 809 C C . GLY A 1 107 ? 21.734 26.578 1.883 1 95.31 107 GLY A C 1
ATOM 810 O O . GLY A 1 107 ? 22.234 26.172 0.828 1 95.31 107 GLY A O 1
ATOM 811 N N . THR A 1 108 ? 21.141 25.844 2.734 1 96.69 108 THR A N 1
ATOM 812 C CA . THR A 1 108 ? 21.047 24.406 2.508 1 96.69 108 THR A CA 1
ATOM 813 C C . THR A 1 108 ? 20.062 24.094 1.391 1 96.69 108 THR A C 1
ATOM 815 O O . THR A 1 108 ? 18.938 24.609 1.38 1 96.69 108 THR A O 1
ATOM 818 N N . LEU A 1 109 ? 20.469 23.391 0.39 1 98.12 109 LEU A N 1
ATOM 819 C CA . LEU A 1 109 ? 19.609 22.859 -0.665 1 98.12 109 LEU A CA 1
ATOM 820 C C . LEU A 1 109 ? 19.031 21.5 -0.273 1 98.12 109 LEU A C 1
ATOM 822 O O . LEU A 1 109 ? 19.781 20.562 -0.019 1 98.12 109 LEU A O 1
ATOM 826 N N . LYS A 1 110 ? 17.703 21.422 -0.22 1 98.38 110 LYS A N 1
ATOM 827 C CA . LYS A 1 110 ? 17.031 20.219 0.245 1 98.38 110 LYS A CA 1
ATOM 828 C C . LYS A 1 110 ? 16 19.75 -0.773 1 98.38 110 LYS A C 1
ATOM 830 O O . LYS A 1 110 ? 15.438 20.547 -1.523 1 98.38 110 LYS A O 1
ATOM 835 N N . THR A 1 111 ? 15.789 18.453 -0.803 1 98.69 111 THR A N 1
ATOM 836 C CA . THR A 1 111 ? 14.602 17.859 -1.401 1 98.69 111 THR A CA 1
ATOM 837 C C . THR A 1 111 ? 13.914 16.906 -0.424 1 98.69 111 THR A C 1
ATOM 839 O O . THR A 1 111 ? 14.57 16.359 0.463 1 98.69 111 THR A O 1
ATOM 842 N N . TYR A 1 112 ? 12.719 16.859 -0.558 1 98.5 112 TYR A N 1
ATOM 843 C CA . TYR A 1 112 ? 11.93 15.883 0.188 1 98.5 112 TYR A CA 1
ATOM 844 C C . TYR A 1 112 ? 10.82 15.305 -0.68 1 98.5 112 TYR A C 1
ATOM 846 O O . TYR A 1 112 ? 10.125 16.031 -1.385 1 98.5 112 TYR A O 1
ATOM 854 N N . THR A 1 113 ? 10.734 13.961 -0.713 1 98.69 113 THR A N 1
ATOM 855 C CA . THR A 1 113 ? 9.648 13.281 -1.415 1 98.69 113 THR A CA 1
ATOM 856 C C . THR A 1 113 ? 8.992 12.234 -0.519 1 98.69 113 THR A C 1
ATOM 858 O O . THR A 1 113 ? 9.656 11.617 0.308 1 98.69 113 THR A O 1
ATOM 861 N N . GLU A 1 114 ? 7.738 12.102 -0.688 1 98.19 114 GLU A N 1
ATOM 862 C CA . GLU A 1 114 ? 6.965 11.062 -0.027 1 98.19 114 GLU A CA 1
ATOM 863 C C . GLU A 1 114 ? 5.867 10.523 -0.939 1 98.19 114 GLU A C 1
ATOM 865 O O . GLU A 1 114 ? 5.051 11.289 -1.454 1 98.19 114 GLU A O 1
ATOM 870 N N . THR A 1 115 ? 5.855 9.211 -1.146 1 97.19 115 THR A N 1
ATOM 871 C CA . THR A 1 115 ? 4.879 8.547 -2.008 1 97.19 115 THR A CA 1
ATOM 872 C C . THR A 1 115 ? 4.168 7.426 -1.255 1 97.19 115 THR A C 1
ATOM 874 O O . THR A 1 115 ? 4.801 6.672 -0.511 1 97.19 115 THR A O 1
ATOM 877 N N . HIS A 1 116 ? 2.832 7.34 -1.466 1 96.94 116 HIS A N 1
ATOM 878 C CA . HIS A 1 116 ? 2.018 6.316 -0.824 1 96.94 116 HIS A CA 1
ATOM 879 C C . HIS A 1 116 ? 1.491 5.312 -1.844 1 96.94 116 HIS A C 1
ATOM 881 O O . HIS A 1 116 ? 1.041 5.699 -2.924 1 96.94 116 HIS A O 1
ATOM 887 N N . MET A 1 117 ? 1.586 4.086 -1.495 1 97.19 117 MET A N 1
ATOM 888 C CA . MET A 1 117 ? 0.965 2.984 -2.227 1 97.19 117 MET A CA 1
ATOM 889 C C . MET A 1 117 ? 0.023 2.193 -1.325 1 97.19 117 MET A C 1
ATOM 891 O O . MET A 1 117 ? 0.435 1.691 -0.278 1 97.19 117 MET A O 1
ATOM 895 N N . ASP A 1 118 ? -1.237 2.012 -1.761 1 96 118 ASP A N 1
ATOM 896 C CA . ASP A 1 118 ? -2.254 1.481 -0.856 1 96 118 ASP A CA 1
ATOM 897 C C . ASP A 1 118 ? -2.977 0.292 -1.482 1 96 118 ASP A C 1
ATOM 899 O O . ASP A 1 118 ? -3.18 0.251 -2.697 1 96 118 ASP A O 1
ATOM 903 N N . PHE A 1 119 ? -3.342 -0.627 -0.643 1 97.19 119 PHE A N 1
ATOM 904 C CA . PHE A 1 119 ? -4.227 -1.736 -0.979 1 97.19 119 PHE A CA 1
ATOM 905 C C . PHE A 1 119 ? -5.301 -1.916 0.088 1 97.19 119 PHE A C 1
ATOM 907 O O . PHE A 1 119 ? -4.992 -1.996 1.278 1 97.19 119 PHE A O 1
ATOM 914 N N . GLY A 1 120 ? -6.578 -2.004 -0.335 1 94.75 120 GLY A N 1
ATOM 915 C CA . GLY A 1 120 ? -7.68 -2.217 0.592 1 94.75 120 GLY A CA 1
ATOM 916 C C . GLY A 1 120 ? -9.008 -1.694 0.075 1 94.75 120 GLY A C 1
ATOM 917 O O . GLY A 1 120 ? -9.109 -1.305 -1.09 1 94.75 120 GLY A O 1
ATOM 918 N N . ASN A 1 121 ? -10.023 -1.85 0.916 1 94.06 121 ASN A N 1
ATOM 919 C CA . ASN A 1 121 ? -11.32 -1.254 0.619 1 94.06 121 ASN A CA 1
ATOM 920 C C . ASN A 1 121 ? -11.445 0.148 1.209 1 94.06 121 ASN A C 1
ATOM 922 O O . ASN A 1 121 ? -10.453 0.721 1.669 1 94.06 121 ASN A O 1
ATOM 926 N N . LEU A 1 122 ? -12.609 0.748 1.116 1 91.75 122 LEU A N 1
ATOM 927 C CA . LEU A 1 122 ? -12.781 2.143 1.502 1 91.75 122 LEU A CA 1
ATOM 928 C C . LEU A 1 122 ? -13.844 2.275 2.594 1 91.75 122 LEU A C 1
ATOM 930 O O . LEU A 1 122 ? -14.586 1.328 2.861 1 91.75 122 LEU A O 1
ATOM 934 N N . ASN A 1 123 ? -13.82 3.398 3.27 1 91.06 123 ASN A N 1
ATOM 935 C CA . ASN A 1 123 ? -14.906 3.76 4.168 1 91.06 123 ASN A CA 1
ATOM 936 C C . ASN A 1 123 ? -16.234 3.838 3.428 1 91.06 123 ASN A C 1
ATOM 938 O O . ASN A 1 123 ? -16.312 4.352 2.309 1 91.06 123 ASN A O 1
ATOM 942 N N . ASP A 1 124 ? -17.297 3.441 4.113 1 85.38 124 ASP A N 1
ATOM 943 C CA . ASP A 1 124 ? -18.625 3.359 3.498 1 85.38 124 ASP A CA 1
ATOM 944 C C . ASP A 1 124 ? -18.578 2.541 2.211 1 85.38 124 ASP A C 1
ATOM 946 O O . ASP A 1 124 ? -18.281 1.346 2.238 1 85.38 124 ASP A O 1
ATOM 950 N N . TYR A 1 125 ? -18.891 3.166 1.111 1 73.5 125 TYR A N 1
ATOM 951 C CA . TYR A 1 125 ? -18.734 2.547 -0.199 1 73.5 125 TYR A CA 1
ATOM 952 C C . TYR A 1 125 ? -17.625 3.24 -0.996 1 73.5 125 TYR A C 1
ATOM 954 O O . TYR A 1 125 ? -17.141 4.301 -0.598 1 73.5 125 TYR A O 1
ATOM 962 N N . SER A 1 126 ? -17.094 2.557 -1.916 1 64.56 126 SER A N 1
ATOM 963 C CA . SER A 1 126 ? -16.047 3.139 -2.758 1 64.56 126 SER A CA 1
ATOM 964 C C . SER A 1 126 ? -16.547 4.398 -3.461 1 64.56 126 SER A C 1
ATOM 966 O O . SER A 1 126 ? -15.773 5.332 -3.689 1 64.56 126 SER A O 1
ATOM 968 N N . ASP A 1 127 ? -17.656 4.426 -3.965 1 60.94 127 ASP A N 1
ATOM 969 C CA . ASP A 1 127 ? -18.25 5.598 -4.605 1 60.94 127 ASP A CA 1
ATOM 970 C C . ASP A 1 127 ? -19.75 5.688 -4.316 1 60.94 127 ASP A C 1
ATOM 972 O O . ASP A 1 127 ? -20.391 4.676 -4.047 1 60.94 127 ASP A O 1
ATOM 976 N N . PRO A 1 128 ? -19.969 7.172 -4.434 1 57.19 128 PRO A N 1
ATOM 977 C CA . PRO A 1 128 ? -21.422 7.32 -4.355 1 57.19 128 PRO A CA 1
ATOM 978 C C . PRO A 1 128 ? -22.156 6.559 -5.457 1 57.19 128 PRO A C 1
ATOM 980 O O . PRO A 1 128 ? -21.75 6.609 -6.621 1 57.19 128 PRO A O 1
ATOM 983 N N . GLY A 1 129 ? -22.859 5.613 -5.145 1 59.94 129 GLY A N 1
ATOM 984 C CA . GLY A 1 129 ? -23.672 4.871 -6.09 1 59.94 129 GLY A CA 1
ATOM 985 C C . GLY A 1 129 ? -23.172 3.461 -6.34 1 59.94 129 GLY A C 1
ATOM 986 O O . GLY A 1 129 ? -23.766 2.717 -7.125 1 59.94 129 GLY A O 1
ATOM 987 N N . SER A 1 130 ? -21.906 3.357 -5.836 1 66.88 130 SER A N 1
ATOM 988 C CA . SER A 1 130 ? -21.422 1.996 -6.027 1 66.88 130 SER A CA 1
ATOM 989 C C . SER A 1 130 ? -21.625 1.154 -4.773 1 66.88 130 SER A C 1
ATOM 991 O O . SER A 1 130 ? -21.453 1.642 -3.654 1 66.88 130 SER A O 1
ATOM 993 N N . THR A 1 131 ? -22.188 0.092 -5.035 1 70.12 131 THR A N 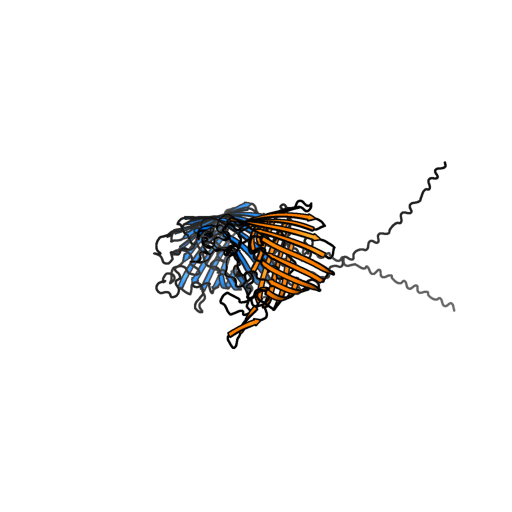1
ATOM 994 C CA . THR A 1 131 ? -22.344 -0.843 -3.928 1 70.12 131 THR A CA 1
ATOM 995 C C . THR A 1 131 ? -21.141 -1.78 -3.826 1 70.12 131 THR A C 1
ATOM 997 O O . THR A 1 131 ? -21.109 -2.666 -2.971 1 70.12 131 THR A O 1
ATOM 1000 N N . GLN A 1 132 ? -20.156 -1.373 -4.676 1 78.06 132 GLN A N 1
ATOM 1001 C CA . GLN A 1 132 ? -18.984 -2.246 -4.645 1 78.06 132 GLN A CA 1
ATOM 1002 C C . GLN A 1 132 ? -17.875 -1.648 -3.791 1 78.06 132 GLN A C 1
ATOM 1004 O O . GLN A 1 132 ? -17.625 -0.44 -3.834 1 78.06 132 GLN A O 1
ATOM 1009 N N . ASN A 1 133 ? -17.344 -2.379 -2.779 1 90.38 133 ASN A N 1
ATOM 1010 C CA . ASN A 1 133 ? -16.281 -1.956 -1.869 1 90.38 133 ASN A CA 1
ATOM 1011 C C . ASN A 1 133 ? -15.211 -3.035 -1.712 1 90.38 133 ASN A C 1
ATOM 1013 O O . ASN A 1 133 ? -14.836 -3.381 -0.591 1 90.38 133 ASN A O 1
ATOM 1017 N N . TYR A 1 134 ? -14.812 -3.518 -2.85 1 90.5 134 TYR A N 1
ATOM 1018 C CA . TYR A 1 134 ? -13.859 -4.625 -2.801 1 90.5 134 TYR A CA 1
ATOM 1019 C C . TYR A 1 134 ? -12.438 -4.113 -2.604 1 90.5 134 TYR A C 1
ATOM 1021 O O . TYR A 1 134 ? -12.109 -2.992 -3 1 90.5 134 TYR A O 1
ATOM 1029 N N . ALA A 1 135 ? -11.664 -4.887 -1.919 1 92.5 135 ALA A N 1
ATOM 1030 C CA . ALA A 1 135 ? -10.242 -4.586 -1.76 1 92.5 135 ALA A CA 1
ATOM 1031 C C . ALA A 1 135 ? -9.516 -4.648 -3.1 1 92.5 135 ALA A C 1
ATOM 1033 O O . ALA A 1 135 ? -9.75 -5.562 -3.898 1 92.5 135 ALA A O 1
ATOM 1034 N N . SER A 1 136 ? -8.688 -3.66 -3.312 1 91.75 136 SER A N 1
ATOM 1035 C CA . SER A 1 136 ? -7.906 -3.586 -4.543 1 91.75 136 SER A CA 1
ATOM 1036 C C . SER A 1 136 ? -6.723 -2.637 -4.387 1 91.75 136 SER A C 1
ATOM 1038 O O . SER A 1 136 ? -6.633 -1.904 -3.398 1 91.75 136 SER A O 1
ATOM 1040 N N . ASN A 1 137 ? -5.781 -2.729 -5.34 1 93 137 ASN A N 1
ATOM 1041 C CA . ASN A 1 137 ? -4.727 -1.723 -5.434 1 93 137 ASN A CA 1
ATOM 1042 C C . ASN A 1 137 ? -5.289 -0.355 -5.812 1 93 137 ASN A C 1
ATOM 1044 O O . ASN A 1 137 ? -6.18 -0.259 -6.66 1 93 137 ASN A O 1
ATOM 1048 N N . ARG A 1 138 ? -4.73 0.656 -5.117 1 90.5 138 ARG A N 1
ATOM 1049 C CA . ARG A 1 138 ? -5.148 2.016 -5.445 1 90.5 138 ARG A CA 1
ATOM 1050 C C . ARG A 1 138 ? -4.043 2.756 -6.195 1 90.5 138 ARG A C 1
ATOM 1052 O O . ARG A 1 138 ? -2.904 2.291 -6.25 1 90.5 138 ARG A O 1
ATOM 1059 N N . ASP A 1 139 ? -4.398 3.904 -6.68 1 86.44 139 ASP A N 1
ATOM 1060 C CA . ASP A 1 139 ? -3.438 4.723 -7.414 1 86.44 139 ASP A CA 1
ATOM 1061 C C . ASP A 1 139 ? -2.33 5.227 -6.492 1 86.44 139 ASP A C 1
ATOM 1063 O O . ASP A 1 139 ? -2.584 5.551 -5.332 1 86.44 139 ASP A O 1
ATOM 1067 N N . LEU A 1 140 ? -1.141 5.32 -7.102 1 91.12 140 LEU A N 1
ATOM 1068 C CA . LEU A 1 140 ? -0.026 5.949 -6.398 1 91.12 140 LEU A CA 1
ATOM 1069 C C . LEU A 1 140 ? -0.355 7.395 -6.039 1 91.12 140 LEU A C 1
ATOM 1071 O O . LEU A 1 140 ? -0.915 8.133 -6.859 1 91.12 140 LEU A O 1
ATOM 1075 N N . SER A 1 141 ? 0.043 7.742 -4.781 1 94 141 SER A N 1
ATOM 1076 C CA . SER A 1 141 ? -0.159 9.125 -4.348 1 94 141 SER A CA 1
ATOM 1077 C C . SER A 1 141 ? 1.169 9.805 -4.039 1 94 141 SER A C 1
ATOM 1079 O O . SER A 1 141 ? 1.895 9.383 -3.137 1 94 141 SER A O 1
ATOM 1081 N N . LEU A 1 142 ? 1.459 10.844 -4.84 1 95.94 142 LEU A N 1
ATOM 1082 C CA . LEU A 1 142 ? 2.57 11.727 -4.504 1 95.94 142 LEU A CA 1
ATOM 1083 C C . LEU A 1 142 ? 2.152 12.75 -3.457 1 95.94 142 LEU A C 1
ATOM 1085 O O . LEU A 1 142 ? 1.482 13.734 -3.777 1 95.94 142 LEU A O 1
ATOM 1089 N N . THR A 1 143 ? 2.611 12.555 -2.279 1 96.5 143 THR A N 1
ATOM 1090 C CA . THR A 1 143 ? 2.166 13.414 -1.19 1 96.5 143 THR A CA 1
ATOM 1091 C C . THR A 1 143 ? 3.031 14.672 -1.104 1 96.5 143 THR A C 1
ATOM 1093 O O . THR A 1 143 ? 2.514 15.781 -0.989 1 96.5 143 THR A O 1
ATOM 1096 N N . PHE A 1 144 ? 4.277 14.461 -1.158 1 98 144 PHE A N 1
ATOM 1097 C CA . PHE A 1 144 ? 5.223 15.57 -1.119 1 98 144 PHE A CA 1
ATOM 1098 C C . PHE A 1 144 ? 6.273 15.43 -2.213 1 98 144 PHE A C 1
ATOM 1100 O O . PHE A 1 144 ? 6.73 14.32 -2.502 1 98 144 PHE A O 1
ATOM 1107 N N . ALA A 1 145 ? 6.637 16.469 -2.824 1 98.75 145 ALA A N 1
ATOM 1108 C CA . ALA A 1 145 ? 7.742 16.609 -3.768 1 98.75 145 ALA A CA 1
ATOM 1109 C C . ALA A 1 145 ? 8.156 18.078 -3.904 1 98.75 145 ALA A C 1
ATOM 1111 O O . ALA A 1 145 ? 7.586 18.812 -4.711 1 98.75 145 ALA A O 1
ATOM 1112 N N . TRP A 1 146 ? 9.156 18.438 -3.117 1 98.69 146 TRP A N 1
ATOM 1113 C CA . TRP A 1 146 ? 9.5 19.859 -3.16 1 98.69 146 TRP A CA 1
ATOM 1114 C C . TRP A 1 146 ? 11.008 20.047 -3.035 1 98.69 146 TRP A C 1
ATOM 1116 O O . TRP A 1 146 ? 11.727 19.141 -2.607 1 98.69 146 TRP A O 1
ATOM 1126 N N . ILE A 1 147 ? 11.445 21.188 -3.484 1 98.75 147 ILE A N 1
ATOM 1127 C CA . ILE A 1 147 ? 12.797 21.719 -3.379 1 98.75 147 ILE A CA 1
ATOM 1128 C C . ILE A 1 147 ? 12.812 22.891 -2.408 1 98.75 147 ILE A C 1
ATOM 1130 O O . ILE A 1 147 ? 11.914 23.734 -2.428 1 98.75 147 ILE A O 1
ATOM 1134 N N . GLN A 1 148 ? 13.82 22.953 -1.614 1 98.5 148 GLN A N 1
ATOM 1135 C CA . GLN A 1 148 ? 13.961 24.094 -0.717 1 98.5 148 GLN A CA 1
ATOM 1136 C C . GLN A 1 148 ? 15.398 24.609 -0.705 1 98.5 148 GLN A C 1
ATOM 1138 O O . GLN A 1 148 ? 16.344 23.828 -0.514 1 98.5 148 GLN A O 1
ATOM 1143 N N . LEU A 1 149 ? 15.586 25.797 -0.988 1 98.38 149 LEU A N 1
ATOM 1144 C CA . LEU A 1 149 ? 16.859 26.5 -0.872 1 98.38 149 LEU A CA 1
ATOM 1145 C C . LEU A 1 149 ? 16.797 27.547 0.223 1 98.38 149 LEU A C 1
ATOM 1147 O O . LEU A 1 149 ? 16.156 28.594 0.056 1 98.38 149 LEU A O 1
ATOM 1151 N N . GLY A 1 150 ? 17.531 27.266 1.328 1 96.62 150 GLY A N 1
ATOM 1152 C CA . GLY A 1 150 ? 17.359 28.156 2.467 1 96.62 150 GLY A CA 1
ATOM 1153 C C . GLY A 1 150 ? 15.945 28.203 2.988 1 96.62 150 GLY A C 1
ATOM 1154 O O . GLY A 1 150 ? 15.383 27.188 3.371 1 96.62 150 GLY A O 1
ATOM 1155 N N . ASP A 1 151 ? 15.359 29.406 2.807 1 96.44 151 ASP A N 1
ATOM 1156 C CA . ASP A 1 151 ? 14.031 29.609 3.383 1 96.44 151 ASP A CA 1
ATOM 1157 C C . ASP A 1 151 ? 12.953 29.594 2.301 1 96.44 151 ASP A C 1
ATOM 1159 O O . ASP A 1 151 ? 11.773 29.797 2.588 1 96.44 151 ASP A O 1
ATOM 1163 N N . LEU A 1 152 ? 13.32 29.297 1.076 1 98.44 152 LEU A N 1
ATOM 1164 C CA . LEU A 1 152 ? 12.398 29.25 -0.049 1 98.44 152 LEU A CA 1
ATOM 1165 C C . LEU A 1 152 ? 12.07 27.812 -0.426 1 98.44 152 LEU A C 1
ATOM 1167 O O . LEU A 1 152 ? 12.969 27.031 -0.734 1 98.44 152 LEU A O 1
ATOM 1171 N N . ARG A 1 153 ? 10.805 27.469 -0.394 1 98.5 153 ARG A N 1
ATOM 1172 C CA . ARG A 1 153 ? 10.352 26.125 -0.775 1 98.5 153 ARG A CA 1
ATOM 1173 C C . ARG A 1 153 ? 9.438 26.188 -1.991 1 98.5 153 ARG A C 1
ATOM 1175 O O . ARG A 1 153 ? 8.5 27 -2.031 1 98.5 153 ARG A O 1
ATOM 1182 N N . ILE A 1 154 ? 9.641 25.312 -3.008 1 98.75 154 ILE A N 1
ATOM 1183 C CA . ILE A 1 154 ? 8.844 25.25 -4.23 1 98.75 154 ILE A CA 1
ATOM 1184 C C . ILE A 1 154 ? 8.523 23.797 -4.57 1 98.75 154 ILE A C 1
ATOM 1186 O O . ILE A 1 154 ? 9.391 22.922 -4.488 1 98.75 154 ILE A O 1
ATOM 1190 N N . GLY A 1 155 ? 7.297 23.531 -4.836 1 98.75 155 GLY A N 1
ATOM 1191 C CA . GLY A 1 155 ? 6.883 22.188 -5.219 1 98.75 155 GLY A CA 1
ATOM 1192 C C . GLY A 1 155 ? 5.523 21.797 -4.668 1 98.75 155 GLY A C 1
ATOM 1193 O O . GLY A 1 155 ? 4.641 22.641 -4.527 1 98.75 155 GLY A O 1
ATOM 1194 N N . LYS A 1 156 ? 5.289 20.531 -4.5 1 98.56 156 LYS A N 1
ATOM 1195 C CA . LYS A 1 156 ? 4.039 20.016 -3.953 1 98.56 156 LYS A CA 1
ATOM 1196 C C . LYS A 1 156 ? 4.156 19.766 -2.453 1 98.56 156 LYS A C 1
ATOM 1198 O O . LYS A 1 156 ? 5.035 19.016 -2.012 1 98.56 156 LYS A O 1
ATOM 1203 N N . ASP A 1 157 ? 3.408 20.375 -1.718 1 97.5 157 ASP A N 1
ATOM 1204 C CA . ASP A 1 157 ? 3.344 20.25 -0.264 1 97.5 157 ASP A CA 1
ATOM 1205 C C . ASP A 1 157 ? 1.907 20.391 0.235 1 97.5 157 ASP A C 1
ATOM 1207 O O . ASP A 1 157 ? 0.983 20.562 -0.56 1 97.5 157 ASP A O 1
ATOM 1211 N N . TRP A 1 158 ? 1.774 20.203 1.517 1 96.62 158 TRP A N 1
ATOM 1212 C CA . TRP A 1 158 ? 0.509 20.594 2.133 1 96.62 158 TRP A CA 1
ATOM 1213 C C . TRP A 1 158 ? 0.448 22.094 2.357 1 96.62 158 TRP A C 1
ATOM 1215 O O . TRP A 1 158 ? 1.484 22.75 2.471 1 96.62 158 TRP A O 1
ATOM 1225 N N . SER A 1 159 ? -0.726 22.562 2.367 1 97.81 159 SER A N 1
ATOM 1226 C CA . SER A 1 159 ? -0.938 24 2.531 1 97.81 159 SER A CA 1
ATOM 1227 C C . SER A 1 159 ? -0.318 24.5 3.83 1 97.81 159 SER A C 1
ATOM 1229 O O . SER A 1 159 ? -0.415 23.844 4.867 1 97.81 159 SER A O 1
ATOM 1231 N N . ALA A 1 160 ? 0.286 25.672 3.742 1 97.69 160 ALA A N 1
ATOM 1232 C CA . ALA A 1 160 ? 0.816 26.297 4.945 1 97.69 160 ALA A CA 1
ATOM 1233 C C . ALA A 1 160 ? -0.298 26.594 5.945 1 97.69 160 ALA A C 1
ATOM 1235 O O . ALA A 1 160 ? -0.048 26.703 7.148 1 97.69 160 ALA A O 1
ATOM 1236 N N . PHE A 1 161 ? -1.515 26.75 5.422 1 97.75 161 PHE A N 1
ATOM 1237 C CA . PHE A 1 161 ? -2.68 27 6.262 1 97.75 161 PHE A CA 1
ATOM 1238 C C . PHE A 1 161 ? -2.871 25.859 7.266 1 97.75 161 PHE A C 1
ATOM 1240 O O . PHE A 1 161 ? -3.381 26.094 8.367 1 97.75 161 PHE A O 1
ATOM 1247 N N . ASP A 1 162 ? -2.402 24.688 6.922 1 96.12 162 ASP A N 1
ATOM 1248 C CA . ASP A 1 162 ? -2.611 23.531 7.773 1 96.12 162 ASP A CA 1
ATOM 1249 C C . ASP A 1 162 ? -1.293 23.031 8.367 1 96.12 162 ASP A C 1
ATOM 1251 O O . ASP A 1 162 ? -1.269 22.5 9.477 1 96.12 162 ASP A O 1
ATOM 1255 N N . MET A 1 163 ? -0.263 23.25 7.695 1 94.38 163 MET A N 1
ATOM 1256 C CA . MET A 1 163 ? 1.003 22.672 8.125 1 94.38 163 MET A CA 1
ATOM 1257 C C . MET A 1 163 ? 1.757 23.609 9.047 1 94.38 163 MET A C 1
ATOM 1259 O O . MET A 1 163 ? 2.469 23.172 9.953 1 94.38 163 MET A O 1
ATOM 1263 N N . PHE A 1 164 ? 1.661 24.875 8.758 1 96.38 164 PHE A N 1
ATOM 1264 C CA . PHE A 1 164 ? 2.389 25.828 9.586 1 96.38 164 PHE A CA 1
ATOM 1265 C C . PHE A 1 164 ? 1.825 25.859 11 1 96.38 164 PHE A C 1
ATOM 1267 O O . PHE A 1 164 ? 2.576 25.969 11.969 1 96.38 164 PHE A O 1
ATOM 1274 N N . ILE A 1 165 ? 0.546 25.75 11.07 1 94.69 165 ILE A N 1
ATOM 1275 C CA . ILE A 1 165 ? -0.12 25.766 12.367 1 94.69 165 ILE A CA 1
ATOM 1276 C C . ILE A 1 165 ? -0.12 24.359 12.969 1 94.69 165 ILE A C 1
ATOM 1278 O O . ILE A 1 165 ? -0.244 24.203 14.188 1 94.69 165 ILE A O 1
ATOM 1282 N N . GLY A 1 166 ? 0.071 23.328 12.109 1 91.5 166 GLY A N 1
ATOM 1283 C CA . GLY A 1 166 ? 0.116 21.953 12.547 1 91.5 166 GLY A CA 1
ATOM 1284 C C . GLY A 1 166 ? -1.239 21.266 12.516 1 91.5 166 GLY A C 1
ATOM 1285 O O . GLY A 1 166 ? -2.271 21.922 12.703 1 91.5 166 GLY A O 1
ATOM 1286 N N . TYR A 1 167 ? -1.161 19.922 12.406 1 88.06 167 TYR A N 1
ATOM 1287 C CA . TYR A 1 167 ? -2.383 19.125 12.523 1 88.06 167 TYR A CA 1
ATOM 1288 C C . TYR A 1 167 ? -2.953 19.203 13.93 1 88.06 167 TYR A C 1
ATOM 1290 O O . TYR A 1 167 ? -2.225 19.484 14.891 1 88.06 167 TYR A O 1
ATOM 1298 N N . PRO A 1 168 ? -4.262 19.078 13.969 1 92.12 168 PRO A N 1
ATOM 1299 C CA . PRO A 1 168 ? -4.824 19.219 15.312 1 92.12 168 PRO A CA 1
ATOM 1300 C C . PRO A 1 168 ? -4.227 18.234 16.312 1 92.12 168 PRO A C 1
ATOM 1302 O O . PRO A 1 168 ? -3.127 18.469 16.828 1 92.12 168 PRO A O 1
ATOM 1305 N N . GLY A 1 169 ? -4.746 17.156 16.578 1 92.94 169 GLY A N 1
ATOM 1306 C CA . GLY A 1 169 ? -4.25 16.266 17.609 1 92.94 169 GLY A CA 1
ATOM 1307 C C . GLY A 1 169 ? -3.553 15.031 17.062 1 92.94 169 GLY A C 1
ATOM 1308 O O . GLY A 1 169 ? -3.482 14.844 15.852 1 92.94 169 GLY A O 1
ATOM 1309 N N . ASN A 1 170 ? -2.896 14.344 18.016 1 95.88 170 ASN A N 1
ATOM 1310 C CA . ASN A 1 170 ? -2.17 13.125 17.672 1 95.88 170 ASN A CA 1
ATOM 1311 C C . ASN A 1 170 ? -3.098 11.914 17.625 1 95.88 170 ASN A C 1
ATOM 1313 O O . ASN A 1 170 ? -2.812 10.883 18.234 1 95.88 170 ASN A O 1
ATOM 1317 N N . VAL A 1 171 ? -4.168 12.102 16.859 1 98 171 VAL A N 1
ATOM 1318 C CA . VAL A 1 171 ? -5.125 11.016 16.672 1 98 171 VAL A CA 1
ATOM 1319 C C . VAL A 1 171 ? -5.164 10.609 15.195 1 98 171 VAL A C 1
ATOM 1321 O O . VAL A 1 171 ? -4.656 11.328 14.336 1 98 171 VAL A O 1
ATOM 1324 N N . LEU A 1 172 ? -5.688 9.438 14.906 1 97.5 172 LEU A N 1
ATOM 1325 C CA . LEU A 1 172 ? -5.734 8.93 13.539 1 97.5 172 LEU A CA 1
ATOM 1326 C C . LEU A 1 172 ? -6.836 9.617 12.742 1 97.5 172 LEU A C 1
ATOM 1328 O O . LEU A 1 172 ? -6.586 10.125 11.648 1 97.5 172 LEU A O 1
ATOM 1332 N N . ASN A 1 173 ? -8.016 9.672 13.281 1 96.38 173 ASN A N 1
ATOM 1333 C CA . ASN A 1 173 ? -9.125 10.344 12.609 1 96.38 173 ASN A CA 1
ATOM 1334 C C . ASN A 1 173 ? -9.266 11.789 13.078 1 96.38 173 ASN A C 1
ATOM 1336 O O . ASN A 1 173 ? -10.219 12.133 13.781 1 96.38 173 ASN A O 1
ATOM 1340 N N . GLN A 1 174 ? -8.5 12.625 12.477 1 94.88 174 GLN A N 1
ATOM 1341 C CA . GLN A 1 174 ? -8.383 14.016 12.906 1 94.88 174 GLN A CA 1
ATOM 1342 C C . GLN A 1 174 ? -9.461 14.883 12.258 1 94.88 174 GLN A C 1
ATOM 1344 O O . GLN A 1 174 ? -9.672 16.031 12.664 1 94.88 174 GLN A O 1
ATOM 1349 N N . THR A 1 175 ? -10.172 14.328 11.281 1 95.38 175 THR A N 1
ATOM 1350 C CA . THR A 1 175 ? -10.992 15.195 10.438 1 95.38 175 THR A CA 1
ATOM 1351 C C . THR A 1 175 ? -12.477 14.891 10.641 1 95.38 175 THR A C 1
ATOM 1353 O O . THR A 1 175 ? -13.281 15.07 9.727 1 95.38 175 THR A O 1
ATOM 1356 N N . LEU A 1 176 ? -12.812 14.359 11.781 1 96.56 176 LEU A N 1
ATOM 1357 C CA . LEU A 1 176 ? -14.242 14.234 12.062 1 96.56 176 LEU A CA 1
ATOM 1358 C C . LEU A 1 176 ? -14.945 15.578 11.875 1 96.56 176 LEU A C 1
ATOM 1360 O O . LEU A 1 176 ? -16.094 15.625 11.406 1 96.56 176 LEU A O 1
ATOM 1364 N N . VAL A 1 177 ? -14.281 16.547 12.305 1 96.44 177 VAL A N 1
ATOM 1365 C CA . VAL A 1 177 ? -14.531 17.922 11.852 1 96.44 177 VAL A CA 1
ATOM 1366 C C . VAL A 1 177 ? -13.336 18.422 11.039 1 96.44 177 VAL A C 1
ATOM 1368 O O . VAL A 1 177 ? -12.227 18.531 11.555 1 96.44 177 VAL A O 1
ATOM 1371 N N . PRO A 1 178 ? -13.586 18.641 9.781 1 95.25 178 PRO A N 1
ATOM 1372 C CA . PRO A 1 178 ? -12.438 18.969 8.938 1 95.25 178 PRO A CA 1
ATOM 1373 C C . PRO A 1 178 ? -11.82 20.328 9.289 1 95.25 178 PRO A C 1
ATOM 1375 O O . PRO A 1 178 ? -12.523 21.219 9.773 1 95.25 178 PRO A O 1
ATOM 1378 N N . TYR A 1 179 ? -10.531 20.484 9.008 1 93.88 179 TYR A N 1
ATOM 1379 C CA . TYR A 1 179 ? -9.844 21.719 9.352 1 93.88 179 TYR A CA 1
ATOM 1380 C C . TYR A 1 179 ? -9.133 22.312 8.141 1 93.88 179 TYR A C 1
ATOM 1382 O O . TYR A 1 179 ? -8.586 23.422 8.211 1 93.88 179 TYR A O 1
ATOM 1390 N N . GLY A 1 180 ? -9.086 21.547 7.094 1 87.75 180 GLY A N 1
ATOM 1391 C CA . GLY A 1 180 ? -8.477 22.031 5.867 1 87.75 180 GLY A CA 1
ATOM 1392 C C . GLY A 1 180 ? -8.18 20.938 4.863 1 87.75 180 GLY A C 1
ATOM 1393 O O . GLY A 1 180 ? -8.211 19.75 5.203 1 87.75 180 GLY A O 1
ATOM 1394 N N . ASP A 1 181 ? -8.008 21.375 3.617 1 82.31 181 ASP A N 1
ATOM 1395 C CA . ASP A 1 181 ? -7.477 20.484 2.586 1 82.31 181 ASP A CA 1
ATOM 1396 C C . ASP A 1 181 ? -5.953 20.578 2.512 1 82.31 181 ASP A C 1
ATOM 1398 O O . ASP A 1 181 ? -5.367 21.578 2.934 1 82.31 181 ASP A O 1
ATOM 1402 N N . LEU A 1 182 ? -5.355 19.594 2.002 1 84.12 182 LEU A N 1
ATOM 1403 C CA . LEU A 1 182 ? -3.934 19.516 2.312 1 84.12 182 LEU A CA 1
ATOM 1404 C C . LEU A 1 182 ? -3.094 19.656 1.047 1 84.12 182 LEU A C 1
ATOM 1406 O O . LEU A 1 182 ? -2.248 20.547 0.945 1 84.12 182 LEU A O 1
ATOM 1410 N N . GLU A 1 183 ? -3.373 19.078 0.081 1 94.31 183 GLU A N 1
ATOM 1411 C CA . GLU A 1 183 ? -2.422 18.922 -1.016 1 94.31 183 GLU A CA 1
ATOM 1412 C C . GLU A 1 183 ? -2.498 20.094 -1.982 1 94.31 183 GLU A C 1
ATOM 1414 O O . GLU A 1 183 ? -3.586 20.484 -2.412 1 94.31 183 GLU A O 1
ATOM 1419 N N . THR A 1 184 ? -1.315 20.656 -2.359 1 98 184 THR A N 1
ATOM 1420 C CA . THR A 1 184 ? -1.276 21.797 -3.285 1 98 184 THR A CA 1
ATOM 1421 C C . THR A 1 184 ? 0.145 22.031 -3.785 1 98 184 THR A C 1
ATOM 1423 O O . THR A 1 184 ? 1.114 21.672 -3.117 1 98 184 THR A O 1
ATOM 1426 N N . ASN A 1 185 ? 0.246 22.594 -4.926 1 98.56 185 ASN A N 1
ATOM 1427 C CA . ASN A 1 185 ? 1.51 23.172 -5.355 1 98.56 185 ASN A CA 1
ATOM 1428 C C . ASN A 1 185 ? 1.769 24.516 -4.656 1 98.56 185 ASN A C 1
ATOM 1430 O O . ASN A 1 185 ? 0.847 25.312 -4.469 1 98.56 185 ASN A O 1
ATOM 1434 N N . VAL A 1 186 ? 3.104 24.781 -4.34 1 98.56 186 VAL A N 1
ATOM 1435 C CA . VAL A 1 186 ? 3.326 25.938 -3.486 1 98.56 186 VAL A CA 1
ATOM 1436 C C . VAL A 1 186 ? 4.617 26.641 -3.9 1 98.56 186 VAL A C 1
ATOM 1438 O O . VAL A 1 186 ? 5.5 26.031 -4.5 1 98.56 186 VAL A O 1
ATOM 1441 N N . ILE A 1 187 ? 4.688 27.891 -3.672 1 98.75 187 ILE A N 1
ATOM 1442 C CA . ILE A 1 187 ? 5.875 28.703 -3.443 1 98.75 187 ILE A CA 1
ATOM 1443 C C . ILE A 1 187 ? 5.809 29.328 -2.051 1 98.75 187 ILE A C 1
ATOM 1445 O O . ILE A 1 187 ? 4.961 30.188 -1.789 1 98.75 187 ILE A O 1
ATOM 1449 N N . GLN A 1 188 ? 6.68 28.875 -1.146 1 98.69 188 GLN A N 1
ATOM 1450 C CA . GLN A 1 188 ? 6.613 29.297 0.251 1 98.69 188 GLN A CA 1
ATOM 1451 C C . GLN A 1 188 ? 7.93 29.938 0.697 1 98.69 188 GLN A C 1
ATOM 1453 O O . GLN A 1 188 ? 9.008 29.484 0.297 1 98.69 188 GLN A O 1
ATOM 1458 N N . TYR A 1 189 ? 7.773 30.906 1.468 1 98.56 189 TYR A N 1
ATOM 1459 C CA . TYR A 1 189 ? 8.93 31.516 2.1 1 98.56 189 TYR A CA 1
ATOM 1460 C C . TYR A 1 189 ? 8.766 31.562 3.613 1 98.56 189 TYR A C 1
ATOM 1462 O O . TYR A 1 189 ? 7.777 32.094 4.125 1 98.56 189 TYR A O 1
ATOM 1470 N N . TYR A 1 190 ? 9.805 31.062 4.258 1 97.12 190 TYR A N 1
ATOM 1471 C CA . TYR A 1 190 ? 9.797 31.016 5.715 1 97.12 190 TYR A CA 1
ATOM 1472 C C . TYR A 1 190 ? 10.773 32.031 6.309 1 97.12 190 TYR A C 1
ATOM 1474 O O . TYR A 1 190 ? 11.82 32.281 5.727 1 97.12 190 TYR A O 1
ATOM 1482 N N . PHE A 1 191 ? 10.344 32.531 7.398 1 95.31 191 PHE A N 1
ATOM 1483 C CA . PHE A 1 191 ? 11.195 33.438 8.156 1 95.31 191 PHE A CA 1
ATOM 1484 C C . PHE A 1 191 ? 11.297 33 9.609 1 95.31 191 PHE A C 1
ATOM 1486 O O . PHE A 1 191 ? 10.297 32.625 10.227 1 95.31 191 PHE A O 1
ATOM 1493 N N . GLY A 1 192 ? 12.602 32.938 10.125 1 91.31 192 GLY A N 1
ATOM 1494 C CA . GLY A 1 192 ? 12.844 32.656 11.531 1 91.31 192 GLY A CA 1
ATOM 1495 C C . GLY A 1 192 ? 13.758 33.656 12.195 1 91.31 192 GLY A C 1
ATOM 1496 O O . GLY A 1 192 ? 14.805 34.031 11.656 1 91.31 192 GLY A O 1
ATOM 1497 N N . ALA A 1 193 ? 13.375 34.281 13.328 1 87.88 193 ALA A N 1
ATOM 1498 C CA . ALA A 1 193 ? 14.164 35.312 14 1 87.88 193 ALA A CA 1
ATOM 1499 C C . ALA A 1 193 ? 14.992 34.719 15.141 1 87.88 193 ALA A C 1
ATOM 1501 O O . ALA A 1 193 ? 15.82 35.406 15.734 1 87.88 193 ALA A O 1
ATOM 1502 N N . GLY A 1 194 ? 15.062 33.375 15.453 1 85.38 194 GLY A N 1
ATOM 1503 C CA . GLY A 1 194 ? 15.867 32.719 16.469 1 85.38 194 GLY A CA 1
ATOM 1504 C C . GLY A 1 194 ? 15.312 32.875 17.859 1 85.38 194 GLY A C 1
ATOM 1505 O O . GLY A 1 194 ? 15.727 32.156 18.781 1 85.38 194 GLY A O 1
ATOM 1506 N N . ASN A 1 195 ? 14.477 33.875 18.188 1 91.62 195 ASN A N 1
ATOM 1507 C CA . ASN A 1 195 ? 13.922 34.094 19.516 1 91.62 195 ASN A CA 1
ATOM 1508 C C . ASN A 1 195 ? 12.578 33.406 19.688 1 91.62 195 ASN A C 1
ATOM 1510 O O . ASN A 1 195 ? 11.805 33.75 20.578 1 91.62 195 ASN A O 1
ATOM 1514 N N . GLY A 1 196 ? 12.266 32.562 18.891 1 94.12 196 GLY A N 1
ATOM 1515 C CA . GLY A 1 196 ? 11.008 31.828 18.969 1 94.12 196 GLY A CA 1
ATOM 1516 C C . GLY A 1 196 ? 9.977 32.281 17.953 1 94.12 196 GLY A C 1
ATOM 1517 O O . GLY A 1 196 ? 8.961 31.625 17.75 1 94.12 196 GLY A O 1
ATOM 1518 N N . PHE A 1 197 ? 10.242 33.438 17.375 1 96.75 197 PHE A N 1
ATOM 1519 C CA . PHE A 1 197 ? 9.328 34 16.375 1 96.75 197 PHE A CA 1
ATOM 1520 C C . PHE A 1 197 ? 9.617 33.406 15 1 96.75 197 PHE A C 1
ATOM 1522 O O . PHE A 1 197 ? 10.773 33.25 14.609 1 96.75 197 PHE A O 1
ATOM 1529 N N . SER A 1 198 ? 8.547 32.969 14.305 1 97.06 198 SER A N 1
ATOM 1530 C CA . SER A 1 198 ? 8.656 32.5 12.922 1 97.06 198 SER A CA 1
ATOM 1531 C C . SER A 1 198 ? 7.449 32.938 12.102 1 97.06 198 SER A C 1
ATOM 1533 O O . SER A 1 198 ? 6.395 33.25 12.656 1 97.06 198 SER A O 1
ATOM 1535 N N . ALA A 1 199 ? 7.621 33 10.805 1 98.31 199 ALA A N 1
ATOM 1536 C CA . ALA A 1 199 ? 6.566 33.438 9.891 1 98.31 199 ALA A CA 1
ATOM 1537 C C . ALA A 1 199 ? 6.648 32.688 8.57 1 98.31 199 ALA A C 1
ATOM 1539 O O . ALA A 1 199 ? 7.676 32.062 8.25 1 98.31 199 ALA A O 1
ATOM 1540 N N . VAL A 1 200 ? 5.52 32.688 7.836 1 98.5 200 VAL A N 1
ATOM 1541 C CA . VAL A 1 200 ? 5.5 32.062 6.516 1 98.5 200 VAL A CA 1
ATOM 1542 C C . VAL A 1 200 ? 4.574 32.844 5.586 1 98.5 200 VAL A C 1
ATOM 1544 O O . VAL A 1 200 ? 3.578 33.406 6.031 1 98.5 200 VAL A O 1
ATOM 1547 N N . VAL A 1 201 ? 4.914 32.938 4.34 1 98.81 201 VAL A N 1
ATOM 1548 C CA . VAL A 1 201 ? 4.039 33.344 3.246 1 98.81 201 VAL A CA 1
ATOM 1549 C C . VAL A 1 201 ? 4.02 32.281 2.162 1 98.81 201 VAL A C 1
ATOM 1551 O O . VAL A 1 201 ? 5.059 31.703 1.828 1 98.81 201 VAL A O 1
ATOM 1554 N N . SER A 1 202 ? 2.824 32 1.627 1 98.81 202 SER A N 1
ATOM 1555 C CA . SER A 1 202 ? 2.693 30.906 0.667 1 98.81 202 SER A CA 1
ATOM 1556 C C . SER A 1 202 ? 1.752 31.281 -0.473 1 98.81 202 SER A C 1
ATOM 1558 O O . SER A 1 202 ? 0.686 31.859 -0.24 1 98.81 202 SER A O 1
ATOM 1560 N N . LEU A 1 203 ? 2.16 31.047 -1.692 1 98.88 203 LEU A N 1
ATOM 1561 C CA . LEU A 1 203 ? 1.309 31.062 -2.877 1 98.88 203 LEU A CA 1
ATOM 1562 C C . LEU A 1 203 ? 0.933 29.641 -3.287 1 98.88 203 LEU A C 1
ATOM 1564 O O . LEU A 1 203 ? 1.808 28.781 -3.479 1 98.88 203 LEU A O 1
ATOM 1568 N N . GLU A 1 204 ? -0.373 29.438 -3.422 1 98.75 204 GLU A N 1
ATOM 1569 C CA . GLU A 1 204 ? -0.796 28.047 -3.559 1 98.75 204 GLU A CA 1
ATOM 1570 C C . GLU A 1 204 ? -1.776 27.891 -4.719 1 98.75 204 GLU A C 1
ATOM 1572 O O . GLU A 1 204 ? -2.559 28.797 -5.012 1 98.75 204 GLU A O 1
ATOM 1577 N N . GLU A 1 205 ? -1.814 26.688 -5.273 1 98.5 205 GLU A N 1
ATOM 1578 C CA . GLU A 1 205 ? -2.688 26.359 -6.398 1 98.5 205 GLU A CA 1
ATOM 1579 C C . GLU A 1 205 ? -3.998 25.75 -5.918 1 98.5 205 GLU A C 1
ATOM 1581 O O . GLU A 1 205 ? -5.047 25.953 -6.535 1 98.5 205 GLU A O 1
ATOM 1586 N N . GLY A 1 206 ? -3.963 25.031 -4.855 1 97.31 206 GLY A N 1
ATOM 1587 C CA . GLY A 1 206 ? -5.105 24.266 -4.391 1 97.31 206 GLY A CA 1
ATOM 1588 C C . GLY A 1 206 ? -5.215 22.906 -5.051 1 97.31 206 GLY A C 1
ATOM 1589 O O . GLY A 1 206 ? -4.262 22.422 -5.676 1 97.31 206 GLY A O 1
ATOM 1590 N N . GLU A 1 207 ? -6.289 22.266 -4.777 1 96.19 207 GLU A N 1
ATOM 1591 C CA . GLU A 1 207 ? -6.551 20.953 -5.352 1 96.19 207 GLU A CA 1
ATOM 1592 C C . GLU A 1 207 ? -8.047 20.719 -5.531 1 96.19 207 GLU A C 1
ATOM 1594 O O . GLU A 1 207 ? -8.867 21.391 -4.91 1 96.19 207 GLU A O 1
ATOM 1599 N N . GLY A 1 208 ? -8.359 19.797 -6.43 1 92.44 208 GLY A N 1
ATOM 1600 C CA . GLY A 1 208 ? -9.742 19.375 -6.602 1 92.44 208 GLY A CA 1
ATOM 1601 C C . GLY A 1 208 ? -10.57 20.375 -7.391 1 92.44 208 GLY A C 1
ATOM 1602 O O . GLY A 1 208 ? -10.055 21.406 -7.824 1 92.44 208 GLY A O 1
ATOM 1603 N N . VAL A 1 209 ? -11.844 20.141 -7.434 1 91.38 209 VAL A N 1
ATOM 1604 C CA . VAL A 1 209 ? -12.75 20.891 -8.297 1 91.38 209 VAL A CA 1
ATOM 1605 C C . VAL A 1 209 ? -12.945 22.297 -7.734 1 91.38 209 VAL A C 1
ATOM 1607 O O . VAL A 1 209 ? -12.828 23.281 -8.461 1 91.38 209 VAL A O 1
ATOM 1610 N N . ALA A 1 210 ? -13.117 22.391 -6.414 1 90.5 210 ALA A N 1
ATOM 1611 C CA . ALA A 1 210 ? -13.43 23.688 -5.809 1 90.5 210 ALA A CA 1
ATOM 1612 C C . ALA A 1 210 ? -12.156 24.406 -5.387 1 90.5 210 ALA A C 1
ATOM 1614 O O . ALA A 1 210 ? -12.133 25.641 -5.293 1 90.5 210 ALA A O 1
ATOM 1615 N N . GLY A 1 211 ? -11.117 23.656 -5.219 1 94.88 211 GLY A N 1
ATOM 1616 C CA . GLY A 1 211 ? -9.953 24.234 -4.566 1 94.88 211 GLY A CA 1
ATOM 1617 C C . GLY A 1 211 ? -8.906 24.734 -5.547 1 94.88 211 GLY A C 1
ATOM 1618 O O . GLY A 1 211 ? -8.164 25.672 -5.246 1 94.88 211 GLY A O 1
ATOM 1619 N N . THR A 1 212 ? -8.859 24.188 -6.789 1 97.12 212 THR A N 1
ATOM 1620 C CA . THR A 1 212 ? -7.844 24.562 -7.77 1 97.12 212 THR A CA 1
ATOM 1621 C C . THR A 1 212 ? -8.133 25.953 -8.336 1 97.12 212 THR A C 1
ATOM 1623 O O . THR A 1 212 ? -9.258 26.25 -8.742 1 97.12 212 THR A O 1
ATOM 1626 N N . ILE A 1 213 ? -7.105 26.734 -8.367 1 97.5 213 ILE A N 1
ATOM 1627 C CA . ILE A 1 213 ? -7.266 28.109 -8.844 1 97.5 213 ILE A CA 1
ATOM 1628 C C . ILE A 1 213 ? -7.793 28.094 -10.273 1 97.5 213 ILE A C 1
ATOM 1630 O O . ILE A 1 213 ? -7.5 27.188 -11.047 1 97.5 213 ILE A O 1
ATOM 1634 N N . ASP A 1 214 ? -8.461 29.141 -10.625 1 96.94 214 ASP A N 1
ATOM 1635 C CA . ASP A 1 214 ? -9.047 29.234 -11.961 1 96.94 214 ASP A CA 1
ATOM 1636 C C . ASP A 1 214 ? -8.523 30.469 -12.711 1 96.94 214 ASP A C 1
ATOM 1638 O O . ASP A 1 214 ? -9.102 30.875 -13.719 1 96.94 214 ASP A O 1
ATOM 1642 N N . SER A 1 215 ? -7.574 31.094 -12.172 1 97 215 SER A N 1
ATOM 1643 C CA . SER A 1 215 ? -6.93 32.25 -12.773 1 97 215 SER A CA 1
ATOM 1644 C C . SER A 1 215 ? -5.453 32.312 -12.398 1 97 215 SER A C 1
ATOM 1646 O O . SER A 1 215 ? -4.926 31.406 -11.758 1 97 215 SER A O 1
ATOM 1648 N N . TYR A 1 216 ? -4.793 33.406 -12.828 1 97.69 216 TYR A N 1
ATOM 1649 C CA . TYR A 1 216 ? -3.377 33.562 -12.516 1 97.69 216 TYR A CA 1
ATOM 1650 C C . TYR A 1 216 ? -3.188 34.062 -11.086 1 97.69 216 TYR A C 1
ATOM 1652 O O . TYR A 1 216 ? -2.055 34.25 -10.633 1 97.69 216 TYR A O 1
ATOM 1660 N N . VAL A 1 217 ? -4.262 34.281 -10.398 1 97.94 217 VAL A N 1
ATOM 1661 C CA . VAL A 1 217 ? -4.18 34.719 -9.016 1 97.94 217 VAL A CA 1
ATOM 1662 C C . VAL A 1 217 ? -4.082 33.5 -8.086 1 97.94 217 VAL A C 1
ATOM 1664 O O . VAL A 1 217 ? -5.039 32.75 -7.949 1 97.94 217 VAL A O 1
ATOM 1667 N N . PRO A 1 218 ? -3.002 33.344 -7.438 1 98.44 218 PRO A N 1
ATOM 1668 C CA . PRO A 1 218 ? -2.893 32.219 -6.508 1 98.44 218 PRO A CA 1
ATOM 1669 C C . PRO A 1 218 ? -3.711 32.438 -5.234 1 98.44 218 PRO A C 1
ATOM 1671 O O . PRO A 1 218 ? -4.117 33.562 -4.93 1 98.44 218 PRO A O 1
ATOM 1674 N N . HIS A 1 219 ? -4.02 31.328 -4.555 1 98.62 219 HIS A N 1
ATOM 1675 C CA . HIS A 1 219 ? -4.387 31.469 -3.152 1 98.62 219 HIS A CA 1
ATOM 1676 C C . HIS A 1 219 ? -3.215 32 -2.326 1 98.62 219 HIS A C 1
ATOM 1678 O O . HIS A 1 219 ? -2.057 31.703 -2.633 1 98.62 219 HIS A O 1
ATOM 1684 N N . VAL A 1 220 ? -3.553 32.719 -1.319 1 98.75 220 VAL A N 1
ATOM 1685 C CA . VAL A 1 220 ? -2.486 33.312 -0.507 1 98.75 220 VAL A CA 1
ATOM 1686 C C . VAL A 1 220 ? -2.668 32.875 0.952 1 98.75 220 VAL A C 1
ATOM 1688 O O . VAL A 1 220 ? -3.777 32.938 1.487 1 98.75 220 VAL A O 1
ATOM 1691 N N . VAL A 1 221 ? -1.573 32.438 1.565 1 98.75 221 VAL A N 1
ATOM 1692 C CA . VAL A 1 221 ? -1.587 32.062 2.977 1 98.75 221 VAL A CA 1
ATOM 1693 C C . VAL A 1 221 ? -0.474 32.812 3.715 1 98.75 221 VAL A C 1
ATOM 1695 O O . VAL A 1 221 ? 0.635 32.938 3.197 1 98.75 221 VAL A O 1
ATOM 1698 N N . GLY A 1 222 ? -0.727 33.312 4.852 1 98.75 222 GLY A N 1
ATOM 1699 C CA . GLY A 1 222 ? 0.241 33.875 5.777 1 98.75 222 GLY A CA 1
ATOM 1700 C C . GLY A 1 222 ? 0.131 33.312 7.18 1 98.75 222 GLY A C 1
ATOM 1701 O O . GLY A 1 222 ? -0.964 32.938 7.629 1 98.75 222 GLY A O 1
ATOM 1702 N N . GLY A 1 223 ? 1.311 33.188 7.891 1 98.62 223 GLY A N 1
ATOM 1703 C CA . GLY A 1 223 ? 1.295 32.656 9.242 1 98.62 223 GLY A CA 1
ATOM 1704 C C . GLY A 1 223 ? 2.354 33.25 10.141 1 98.62 223 GLY A C 1
ATOM 1705 O O . GLY A 1 223 ? 3.398 33.688 9.664 1 98.62 223 GLY A O 1
ATOM 1706 N N . LEU A 1 224 ? 1.974 33.281 11.406 1 98.62 224 LEU A N 1
ATOM 1707 C CA . LEU A 1 224 ? 2.877 33.75 12.461 1 98.62 224 LEU A CA 1
ATOM 1708 C C . LEU A 1 224 ? 2.863 32.781 13.633 1 98.62 224 LEU A C 1
ATOM 1710 O O . LEU A 1 224 ? 1.812 32.219 13.992 1 98.62 224 LEU A O 1
ATOM 1714 N N . LYS A 1 225 ? 4.078 32.625 14.211 1 98.31 225 LYS A N 1
ATOM 1715 C CA . LYS A 1 225 ? 4.211 31.703 15.352 1 98.31 225 LYS A CA 1
ATOM 1716 C C . LYS A 1 225 ? 5.176 32.25 16.391 1 98.31 225 LYS A C 1
ATOM 1718 O O . LYS A 1 225 ? 6.207 32.844 16.047 1 98.31 225 LYS A O 1
ATOM 1723 N N . TYR A 1 226 ? 4.797 32.219 17.578 1 98.38 226 TYR A N 1
ATOM 1724 C CA . TYR A 1 226 ? 5.656 32.5 18.719 1 98.38 226 TYR A CA 1
ATOM 1725 C C . TYR A 1 226 ? 5.754 31.297 19.641 1 98.38 226 TYR A C 1
ATOM 1727 O O . TYR A 1 226 ? 4.781 30.922 20.297 1 98.38 226 TYR A O 1
ATOM 1735 N N . ALA A 1 227 ? 7 30.734 19.688 1 96.81 227 ALA A N 1
ATOM 1736 C CA . ALA A 1 227 ? 7.219 29.516 20.469 1 96.81 227 ALA A CA 1
ATOM 1737 C C . ALA A 1 227 ? 8.18 29.766 21.625 1 96.81 227 ALA A C 1
ATOM 1739 O O . ALA A 1 227 ? 9.219 30.406 21.453 1 96.81 227 ALA A O 1
ATOM 1740 N N . GLN A 1 228 ? 7.797 29.266 22.75 1 96.12 228 GLN A N 1
ATOM 1741 C CA . GLN A 1 228 ? 8.594 29.312 23.969 1 96.12 228 GLN A CA 1
ATOM 1742 C C . GLN A 1 228 ? 8.555 27.984 24.719 1 96.12 228 GLN A C 1
ATOM 1744 O O . GLN A 1 228 ? 7.91 27.031 24.266 1 96.12 228 GLN A O 1
ATOM 1749 N N . GLN A 1 229 ? 9.273 27.859 25.828 1 94.81 229 GLN A N 1
ATOM 1750 C CA . GLN A 1 229 ? 9.32 26.625 26.625 1 94.81 229 GLN A CA 1
ATOM 1751 C C . GLN A 1 229 ? 7.926 26.203 27.078 1 94.81 229 GLN A C 1
ATOM 1753 O O . GLN A 1 229 ? 7.637 25.016 27.203 1 94.81 229 GLN A O 1
ATOM 1758 N N . TRP A 1 230 ? 7.109 27.141 27.297 1 96.31 230 TRP A N 1
ATOM 1759 C CA . TRP A 1 230 ? 5.781 26.891 27.844 1 96.31 230 TRP A CA 1
ATOM 1760 C C . TRP A 1 230 ? 4.836 26.375 26.75 1 96.31 230 TRP A C 1
ATOM 1762 O O . TRP A 1 230 ? 3.766 25.844 27.047 1 96.31 230 TRP A O 1
ATOM 1772 N N . GLY A 1 231 ? 5.195 26.625 25.562 1 97.56 231 GLY A N 1
ATOM 1773 C CA . GLY A 1 231 ? 4.305 26.281 24.469 1 97.56 231 GLY A CA 1
ATOM 1774 C C . GLY A 1 231 ? 4.441 27.219 23.281 1 97.56 231 GLY A C 1
ATOM 1775 O O . GLY A 1 231 ? 5.551 27.625 22.938 1 97.56 231 GLY A O 1
ATOM 1776 N N . ALA A 1 232 ? 3.324 27.344 22.562 1 98.06 232 ALA A N 1
ATOM 1777 C CA . ALA A 1 232 ? 3.379 28.188 21.375 1 98.06 232 ALA A CA 1
ATOM 1778 C C . ALA A 1 232 ? 2 28.734 21.031 1 98.06 232 ALA A C 1
ATOM 1780 O O . ALA A 1 232 ? 0.98 28.109 21.328 1 98.06 232 ALA A O 1
ATOM 1781 N N . ILE A 1 233 ? 2.004 29.906 20.516 1 98.62 233 ILE A N 1
ATOM 1782 C CA . ILE A 1 233 ? 0.818 30.484 19.891 1 98.62 233 ILE A CA 1
ATOM 1783 C C . ILE A 1 233 ? 1.062 30.672 18.391 1 98.62 233 ILE A C 1
ATOM 1785 O O . ILE A 1 233 ? 2.104 31.188 17.984 1 98.62 233 ILE A O 1
ATOM 1789 N N . THR A 1 234 ? 0.186 30.141 17.594 1 98.62 234 THR A N 1
ATOM 1790 C CA . THR A 1 234 ? 0.326 30.203 16.141 1 98.62 234 THR A CA 1
ATOM 1791 C C . THR A 1 234 ? -0.95 30.734 15.492 1 98.62 234 THR A C 1
ATOM 1793 O O . THR A 1 234 ? -2.057 30.375 15.906 1 98.62 234 THR A O 1
ATOM 1796 N N . GLY A 1 235 ? -0.806 31.562 14.531 1 98.75 235 GLY A N 1
ATOM 1797 C CA . GLY A 1 235 ? -1.906 32.062 13.719 1 98.75 235 GLY A CA 1
ATOM 1798 C C . GLY A 1 235 ? -1.641 31.969 12.227 1 98.75 235 GLY A C 1
ATOM 1799 O O . GLY A 1 235 ? -0.512 32.156 11.781 1 98.75 235 GLY A O 1
ATOM 1800 N N . VAL A 1 236 ? -2.719 31.578 11.469 1 98.69 236 VAL A N 1
ATOM 1801 C CA . VAL A 1 236 ? -2.619 31.531 10.016 1 98.69 236 VAL A CA 1
ATOM 1802 C C . VAL A 1 236 ? -3.863 32.188 9.398 1 98.69 236 VAL A C 1
ATOM 1804 O O . VAL A 1 236 ? -4.941 32.156 9.992 1 98.69 236 VAL A O 1
ATOM 1807 N N . ALA A 1 237 ? -3.707 32.719 8.266 1 98.75 237 ALA A N 1
ATOM 1808 C CA . ALA A 1 237 ? -4.797 33.25 7.457 1 98.75 237 ALA A CA 1
ATOM 1809 C C . ALA A 1 237 ? -4.609 32.938 5.98 1 98.75 237 ALA A C 1
ATOM 1811 O O . ALA A 1 237 ? -3.477 32.844 5.496 1 98.75 237 ALA A O 1
ATOM 1812 N N . ALA A 1 238 ? -5.715 32.719 5.316 1 98.56 238 ALA A N 1
ATOM 1813 C CA . ALA A 1 238 ? -5.672 32.375 3.9 1 98.56 238 ALA A CA 1
ATOM 1814 C C . ALA A 1 238 ? -6.738 33.125 3.113 1 98.56 238 ALA A C 1
ATOM 1816 O O . ALA A 1 238 ? -7.828 33.406 3.629 1 98.56 238 ALA A O 1
ATOM 1817 N N . TYR A 1 239 ? -6.355 33.469 1.94 1 98.19 239 TYR A N 1
ATOM 1818 C CA . TYR A 1 239 ? -7.289 34.031 0.974 1 98.19 239 TYR A CA 1
ATOM 1819 C C . TYR A 1 239 ? -7.531 33.094 -0.182 1 98.19 239 TYR A C 1
ATOM 1821 O O . TYR A 1 239 ? -6.59 32.688 -0.876 1 98.19 239 TYR A O 1
ATOM 1829 N N . ASP A 1 240 ? -8.734 32.688 -0.35 1 97.31 240 ASP A N 1
ATOM 1830 C CA . ASP A 1 240 ? -9.18 31.891 -1.475 1 97.31 240 ASP A CA 1
ATOM 1831 C C . ASP A 1 240 ? -9.547 32.75 -2.674 1 97.31 240 ASP A C 1
ATOM 1833 O O . ASP A 1 240 ? -10.578 33.438 -2.664 1 97.31 240 ASP A O 1
ATOM 1837 N N . SER A 1 241 ? -8.844 32.656 -3.705 1 96.94 241 SER A N 1
ATOM 1838 C CA . SER A 1 241 ? -9.008 33.562 -4.836 1 96.94 241 SER A CA 1
ATOM 1839 C C . SER A 1 241 ? -10.195 33.156 -5.703 1 96.94 241 SER A C 1
ATOM 1841 O O . SER A 1 241 ? -10.695 33.969 -6.492 1 96.94 241 SER A O 1
ATOM 1843 N N . ASN A 1 242 ? -10.594 31.875 -5.617 1 96.31 242 ASN A N 1
ATOM 1844 C CA . ASN A 1 242 ? -11.703 31.406 -6.441 1 96.31 242 ASN A CA 1
ATOM 1845 C C . ASN A 1 242 ? -13.031 32.031 -6.008 1 96.31 242 ASN A C 1
ATOM 1847 O O . ASN A 1 242 ? -13.844 32.406 -6.852 1 96.31 242 ASN A O 1
ATOM 1851 N N . TYR A 1 243 ? -13.211 32.125 -4.727 1 96.25 243 TYR A N 1
ATOM 1852 C CA . TYR A 1 243 ? -14.523 32.531 -4.211 1 96.25 243 TYR A CA 1
ATOM 1853 C C . TYR A 1 243 ? -14.43 33.812 -3.414 1 96.25 243 TYR A C 1
ATOM 1855 O O . TYR A 1 243 ? -15.422 34.25 -2.826 1 96.25 243 TYR A O 1
ATOM 1863 N N . GLY A 1 244 ? -13.297 34.406 -3.342 1 95.38 244 GLY A N 1
ATOM 1864 C CA . GLY A 1 244 ? -13.117 35.625 -2.596 1 95.38 244 GLY A CA 1
ATOM 1865 C C . GLY A 1 244 ? -13.383 35.469 -1.11 1 95.38 244 GLY A C 1
ATOM 1866 O O . GLY A 1 244 ? -13.984 36.344 -0.485 1 95.38 244 GLY A O 1
ATOM 1867 N N . SER A 1 245 ? -13.055 34.344 -0.595 1 95.81 245 SER A N 1
ATOM 1868 C CA . SER A 1 245 ? -13.281 34.062 0.815 1 95.81 245 SER A CA 1
ATOM 1869 C C . SER A 1 245 ? -11.984 34.094 1.609 1 95.81 245 SER A C 1
ATOM 1871 O O . SER A 1 245 ? -10.906 33.844 1.062 1 95.81 245 SER A O 1
ATOM 1873 N N . VAL A 1 246 ? -12.133 34.438 2.881 1 97.69 246 VAL A N 1
ATOM 1874 C CA . VAL A 1 246 ? -10.992 34.5 3.795 1 97.69 246 VAL A CA 1
ATOM 1875 C C . VAL A 1 246 ? -11.242 33.562 4.973 1 97.69 246 VAL A C 1
ATOM 1877 O O . VAL A 1 246 ? -12.367 33.438 5.457 1 97.69 246 VAL A O 1
ATOM 1880 N N . ALA A 1 247 ? -10.195 32.875 5.344 1 97.94 247 ALA A N 1
ATOM 1881 C CA . ALA A 1 247 ? -10.25 31.984 6.508 1 97.94 247 ALA A CA 1
ATOM 1882 C C . ALA A 1 247 ? -9.023 32.156 7.391 1 97.94 247 ALA A C 1
ATOM 1884 O O . ALA A 1 247 ? -7.953 32.562 6.91 1 97.94 247 ALA A O 1
ATOM 1885 N N . GLY A 1 248 ? -9.188 31.906 8.648 1 98.31 248 GLY A N 1
ATOM 1886 C CA . GLY A 1 248 ? -8.094 31.984 9.602 1 98.31 248 GLY A CA 1
ATOM 1887 C C . GLY A 1 248 ? -8.219 30.969 10.734 1 98.31 248 GLY A C 1
ATOM 1888 O O . GLY A 1 248 ? -9.32 30.484 11.016 1 98.31 248 GLY A O 1
ATOM 1889 N N . LYS A 1 249 ? -7.066 30.672 11.344 1 98.38 249 LYS A N 1
ATOM 1890 C CA . LYS A 1 249 ? -7.02 29.812 12.523 1 98.38 249 LYS A CA 1
ATOM 1891 C C . LYS A 1 249 ? -6.02 30.344 13.547 1 98.38 249 LYS A C 1
ATOM 1893 O O . LYS A 1 249 ? -5 30.938 13.18 1 98.38 249 LYS A O 1
ATOM 1898 N N . ILE A 1 250 ? -6.379 30.125 14.766 1 98.75 250 ILE A N 1
ATOM 1899 C CA . ILE A 1 250 ? -5.469 30.391 15.875 1 98.75 250 ILE A CA 1
ATOM 1900 C C . ILE A 1 250 ? -5.344 29.156 16.75 1 98.75 250 ILE A C 1
ATOM 1902 O O . ILE A 1 250 ? -6.332 28.469 17.016 1 98.75 250 ILE A O 1
ATOM 1906 N N . ARG A 1 251 ? -4.094 28.891 17.172 1 98.69 251 ARG A N 1
ATOM 1907 C CA . ARG A 1 251 ? -3.824 27.703 17.969 1 98.69 251 ARG A CA 1
ATOM 1908 C C . ARG A 1 251 ? -2.939 28.031 19.172 1 98.69 251 ARG A C 1
ATOM 1910 O O . ARG A 1 251 ? -1.992 28.812 19.047 1 98.69 251 ARG A O 1
ATOM 1917 N N . LEU A 1 252 ? -3.322 27.469 20.25 1 98.75 252 LEU A N 1
ATOM 1918 C CA . LEU A 1 252 ? -2.506 27.547 21.469 1 98.75 252 LEU A CA 1
ATOM 1919 C C . LEU A 1 252 ? -2.059 26.156 21.906 1 98.75 252 LEU A C 1
ATOM 1921 O O . LEU A 1 252 ? -2.881 25.25 22.031 1 98.75 252 LEU A O 1
ATOM 1925 N N . ASP A 1 253 ? -0.759 26.031 22.047 1 98.38 253 ASP A N 1
ATOM 1926 C CA . ASP A 1 253 ? -0.159 24.844 22.641 1 98.38 253 ASP A CA 1
ATOM 1927 C C . ASP A 1 253 ? 0.451 25.156 24.016 1 98.38 253 ASP A C 1
ATOM 1929 O O . ASP A 1 253 ? 1.178 26.141 24.156 1 98.38 253 ASP A O 1
ATOM 1933 N N . VAL A 1 254 ? 0.176 24.234 24.938 1 98.5 254 VAL A N 1
ATOM 1934 C CA . VAL A 1 254 ? 0.694 24.453 26.281 1 98.5 254 VAL A CA 1
ATOM 1935 C C . VAL A 1 254 ? 1.312 23.172 26.812 1 98.5 254 VAL A C 1
ATOM 1937 O O . VAL A 1 254 ? 0.65 22.141 26.875 1 98.5 254 VAL A O 1
ATOM 1940 N N . ASN A 1 255 ? 2.52 23.328 27.234 1 97.88 255 ASN A N 1
ATOM 1941 C CA . ASN A 1 255 ? 3.17 22.25 27.969 1 97.88 255 ASN A CA 1
ATOM 1942 C C . ASN A 1 255 ? 2.916 22.375 29.469 1 97.88 255 ASN A C 1
ATOM 1944 O O . ASN A 1 255 ? 3.66 23.047 30.188 1 97.88 255 ASN A O 1
ATOM 1948 N N . VAL A 1 256 ? 2.033 21.609 29.922 1 97.88 256 VAL A N 1
ATOM 1949 C CA . VAL A 1 256 ? 1.643 21.719 31.312 1 97.88 256 VAL A CA 1
ATOM 1950 C C . VAL A 1 256 ? 2.711 21.078 32.188 1 97.88 256 VAL A C 1
ATOM 1952 O O . VAL A 1 256 ? 3.117 21.656 33.219 1 97.88 256 VAL A O 1
ATOM 1955 N N . THR A 1 257 ? 3.119 19.875 31.906 1 96.94 257 THR A N 1
ATOM 1956 C CA . THR A 1 257 ? 4.242 19.141 32.469 1 96.94 257 THR A CA 1
ATOM 1957 C C . THR A 1 257 ? 5.035 18.422 31.391 1 96.94 257 THR A C 1
ATOM 1959 O O . THR A 1 257 ? 4.727 18.547 30.203 1 96.94 257 THR A O 1
ATOM 1962 N N . ASN A 1 258 ? 6.008 17.75 31.828 1 94.69 258 ASN A N 1
ATOM 1963 C CA . ASN A 1 258 ? 6.773 16.969 30.859 1 94.69 258 ASN A CA 1
ATOM 1964 C C . ASN A 1 258 ? 5.934 15.859 30.25 1 94.69 258 ASN A C 1
ATOM 1966 O O . ASN A 1 258 ? 6.215 15.406 29.141 1 94.69 258 ASN A O 1
ATOM 1970 N N . GLU A 1 259 ? 4.906 15.508 30.922 1 97.19 259 GLU A N 1
ATOM 1971 C CA . GLU A 1 259 ? 4.094 14.375 30.5 1 97.19 259 GLU A CA 1
ATOM 1972 C C . GLU A 1 259 ? 2.809 14.836 29.828 1 97.19 259 GLU A C 1
ATOM 1974 O O . GLU A 1 259 ? 2.234 14.109 29.016 1 97.19 259 GLU A O 1
ATOM 1979 N N . LEU A 1 260 ? 2.387 16.031 30.156 1 98.25 260 LEU A N 1
ATOM 1980 C CA . LEU A 1 260 ? 1.062 16.453 29.719 1 98.25 260 LEU A CA 1
ATOM 1981 C C . LEU A 1 260 ? 1.151 17.703 28.844 1 98.25 260 LEU A C 1
ATOM 1983 O O . LEU A 1 260 ? 1.688 18.734 29.266 1 98.25 260 LEU A O 1
ATOM 1987 N N . SER A 1 261 ? 0.646 17.656 27.688 1 97.94 261 SER A N 1
ATOM 1988 C CA . SER A 1 261 ? 0.501 18.797 26.797 1 97.94 261 SER A CA 1
ATOM 1989 C C . SER A 1 261 ? -0.948 18.984 26.359 1 97.94 261 SER A C 1
ATOM 1991 O O . SER A 1 261 ? -1.665 18 26.156 1 97.94 261 SER A O 1
ATOM 1993 N N . LEU A 1 262 ? -1.365 20.203 26.234 1 98.62 262 LEU A N 1
ATOM 1994 C CA . LEU A 1 262 ? -2.707 20.578 25.797 1 98.62 262 LEU A CA 1
ATOM 1995 C C . LEU A 1 262 ? -2.646 21.469 24.562 1 98.62 262 LEU A C 1
ATOM 1997 O O . LEU A 1 262 ? -1.661 22.188 24.344 1 98.62 262 LEU A O 1
ATOM 2001 N N . PHE A 1 263 ? -3.688 21.391 23.766 1 98.38 263 PHE A N 1
ATOM 2002 C CA . PHE A 1 263 ? -3.803 22.359 22.688 1 98.38 263 PHE A CA 1
ATOM 2003 C C . PHE A 1 263 ? -5.254 22.781 22.484 1 98.38 263 PHE A C 1
ATOM 2005 O O . PHE A 1 263 ? -6.176 22.062 22.875 1 98.38 263 PHE A O 1
ATOM 2012 N N . GLY A 1 264 ? -5.453 23.938 21.969 1 98.62 264 GLY A N 1
ATOM 2013 C CA . GLY A 1 264 ? -6.703 24.484 21.469 1 98.62 264 GLY A CA 1
ATOM 2014 C C . GLY A 1 264 ? -6.539 25.25 20.172 1 98.62 264 GLY A C 1
ATOM 2015 O O . GLY A 1 264 ? -5.582 26.016 20.016 1 98.62 264 GLY A O 1
ATOM 2016 N N . MET A 1 265 ? -7.453 24.953 19.25 1 98.62 265 MET A N 1
ATOM 2017 C CA . MET A 1 265 ? -7.43 25.609 17.938 1 98.62 265 MET A CA 1
ATOM 2018 C C . MET A 1 265 ? -8.82 26.094 17.547 1 98.62 265 MET A C 1
ATOM 2020 O O . MET A 1 265 ? -9.812 25.406 17.797 1 98.62 265 MET A O 1
ATOM 2024 N N . PHE A 1 266 ? -8.875 27.297 17.109 1 98.75 266 PHE A N 1
ATOM 2025 C CA . PHE A 1 266 ? -10.125 27.906 16.672 1 98.75 266 PHE A CA 1
ATOM 2026 C C . PHE A 1 266 ? -10.008 28.438 15.25 1 98.75 266 PHE A C 1
ATOM 2028 O O . PHE A 1 266 ? -9.016 29.078 14.891 1 98.75 266 PHE A O 1
ATOM 2035 N N . GLY A 1 267 ? -10.984 28.047 14.422 1 98.19 267 GLY A N 1
ATOM 2036 C CA . GLY A 1 267 ? -11.016 28.516 13.047 1 98.19 267 GLY A CA 1
ATOM 2037 C C . GLY A 1 267 ? -12.242 29.359 12.734 1 98.19 267 GLY A C 1
ATOM 2038 O O . GLY A 1 267 ? -13.328 29.109 13.258 1 98.19 267 GLY A O 1
ATOM 2039 N N . TYR A 1 268 ? -11.992 30.359 11.906 1 98.19 268 TYR A N 1
ATOM 2040 C CA . TYR A 1 268 ? -13.078 31.188 11.375 1 98.19 268 TYR A CA 1
ATOM 2041 C C . TYR A 1 268 ? -12.906 31.406 9.883 1 98.19 268 TYR A C 1
ATOM 2043 O O . TYR A 1 268 ? -11.781 31.609 9.398 1 98.19 268 TYR A O 1
ATOM 2051 N N . GLY A 1 269 ? -13.992 31.297 9.164 1 96 269 GLY A N 1
ATOM 2052 C CA . GLY A 1 269 ? -13.969 31.547 7.734 1 96 269 GLY A CA 1
ATOM 2053 C C . GLY A 1 269 ? -15.188 32.312 7.25 1 96 269 GLY A C 1
ATOM 2054 O O . GLY A 1 269 ? -16.297 32.062 7.707 1 96 269 GLY A O 1
ATOM 2055 N N . SER A 1 270 ? -14.898 33.25 6.383 1 94.5 270 SER A N 1
ATOM 2056 C CA . SER A 1 270 ? -15.984 33.969 5.727 1 94.5 270 SER A CA 1
ATOM 2057 C C . SER A 1 270 ? -16.594 33.125 4.594 1 94.5 270 SER A C 1
ATOM 2059 O O . SER A 1 270 ? -15.953 32.219 4.086 1 94.5 270 SER A O 1
ATOM 2061 N N . ASN A 1 271 ? -17.828 33.5 4.211 1 89.38 271 ASN A N 1
ATOM 2062 C CA . ASN A 1 271 ? -18.453 32.75 3.137 1 89.38 271 ASN A CA 1
ATOM 2063 C C . ASN A 1 271 ? -18 33.219 1.763 1 89.38 271 ASN A C 1
ATOM 2065 O O . ASN A 1 271 ? -17.875 32.438 0.829 1 89.38 271 ASN A O 1
ATOM 2069 N N . GLY A 1 272 ? -17.734 34.5 1.727 1 90.12 272 GLY A N 1
ATOM 2070 C CA . GLY A 1 272 ? -17.562 35 0.375 1 90.12 272 GLY A CA 1
ATOM 2071 C C . GLY A 1 272 ? -18.609 34.5 -0.593 1 90.12 272 GLY A C 1
ATOM 2072 O O . GLY A 1 272 ? -19.812 34.656 -0.344 1 90.12 272 GLY A O 1
ATOM 2073 N N . LYS A 1 273 ? -18.109 33.844 -1.667 1 91.25 273 LYS A N 1
ATOM 2074 C CA . LYS A 1 273 ? -19.047 33.25 -2.629 1 91.25 273 LYS A CA 1
ATOM 2075 C C . LYS A 1 273 ? -19.172 31.75 -2.447 1 91.25 273 LYS A C 1
ATOM 2077 O O . LYS A 1 273 ? -19.719 31.062 -3.311 1 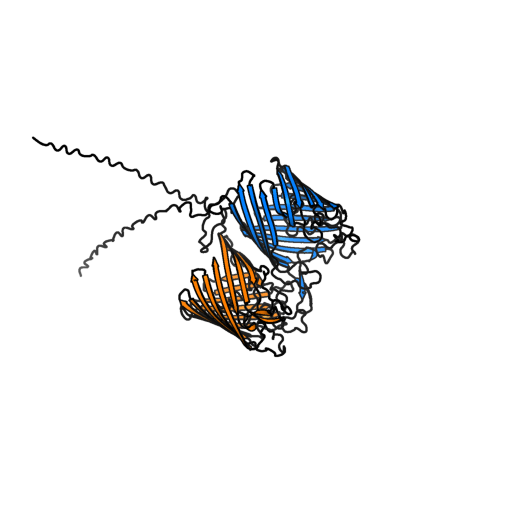91.25 273 LYS A O 1
ATOM 2082 N N . LEU A 1 274 ? -18.75 31.266 -1.415 1 91.5 274 LEU A N 1
ATOM 2083 C CA . LEU A 1 274 ? -18.781 29.828 -1.157 1 91.5 274 LEU A CA 1
ATOM 2084 C C . LEU A 1 274 ? -20.219 29.328 -1.046 1 91.5 274 LEU A C 1
ATOM 2086 O O . LEU A 1 274 ? -20.5 28.172 -1.368 1 91.5 274 LEU A O 1
ATOM 2090 N N . ASN A 1 275 ? -21.125 30.266 -0.632 1 86.44 275 ASN A N 1
ATOM 2091 C CA . ASN A 1 275 ? -22.5 29.844 -0.381 1 86.44 275 ASN A CA 1
ATOM 2092 C C . ASN A 1 275 ? -23.406 30.188 -1.56 1 86.44 275 ASN A C 1
ATOM 2094 O O . ASN A 1 275 ? -24.625 30.031 -1.474 1 86.44 275 ASN A O 1
ATOM 2098 N N . ASP A 1 276 ? -22.766 30.641 -2.631 1 87.12 276 ASP A N 1
ATOM 2099 C CA . ASP A 1 276 ? -23.562 31.094 -3.766 1 87.12 276 ASP A CA 1
ATOM 2100 C C . ASP A 1 276 ? -23.75 29.984 -4.785 1 87.12 276 ASP A C 1
ATOM 2102 O O . ASP A 1 276 ? -23.531 30.172 -5.984 1 87.12 276 ASP A O 1
ATOM 2106 N N . ASP A 1 277 ? -24.25 28.938 -4.387 1 84.94 277 ASP A N 1
ATOM 2107 C CA . ASP A 1 277 ? -24.359 27.734 -5.223 1 84.94 277 ASP A CA 1
ATOM 2108 C C . ASP A 1 277 ? -25.281 27.984 -6.41 1 84.94 277 ASP A C 1
ATOM 2110 O O . ASP A 1 277 ? -25.016 27.516 -7.52 1 84.94 277 ASP A O 1
ATOM 2114 N N . SER A 1 278 ? -26.312 28.719 -6.234 1 82.25 278 SER A N 1
ATOM 2115 C CA . SER A 1 278 ? -27.297 28.953 -7.285 1 82.25 278 SER A CA 1
ATOM 2116 C C . SER A 1 278 ? -26.688 29.766 -8.43 1 82.25 278 SER A C 1
ATOM 2118 O O . SER A 1 278 ? -27.172 29.688 -9.562 1 82.25 278 SER A O 1
ATOM 2120 N N . THR A 1 279 ? -25.656 30.438 -8.133 1 87 279 THR A N 1
ATOM 2121 C CA . THR A 1 279 ? -25.094 31.312 -9.164 1 87 279 THR A CA 1
ATOM 2122 C C . THR A 1 279 ? -23.703 30.844 -9.562 1 87 279 THR A C 1
ATOM 2124 O O . THR A 1 279 ? -23.203 31.203 -10.633 1 87 279 THR A O 1
ATOM 2127 N N . ASN A 1 280 ? -23.141 30.047 -8.781 1 89.25 280 ASN A N 1
ATOM 2128 C CA . ASN A 1 280 ? -21.797 29.547 -9.078 1 89.25 280 ASN A CA 1
ATOM 2129 C C . ASN A 1 280 ? -21.828 28.469 -10.156 1 89.25 280 ASN A C 1
ATOM 2131 O O . ASN A 1 280 ? -22.734 27.656 -10.203 1 89.25 280 ASN A O 1
ATOM 2135 N N . ALA A 1 281 ? -20.875 28.5 -11.023 1 92.12 281 ALA A N 1
ATOM 2136 C CA . ALA A 1 281 ? -20.703 27.406 -11.984 1 92.12 281 ALA A CA 1
ATOM 2137 C C . ALA A 1 281 ? -20.203 26.141 -11.297 1 92.12 281 ALA A C 1
ATOM 2139 O O . ALA A 1 281 ? -20.531 25.031 -11.711 1 92.12 281 ALA A O 1
ATOM 2140 N N . ILE A 1 282 ? -19.375 26.406 -10.312 1 92.44 282 ILE A N 1
ATOM 2141 C CA . ILE A 1 282 ? -18.891 25.312 -9.469 1 92.44 282 ILE A CA 1
ATOM 2142 C C . ILE A 1 282 ? -19.359 25.531 -8.031 1 92.44 282 ILE A C 1
ATOM 2144 O O . ILE A 1 282 ? -18.938 26.453 -7.355 1 92.44 282 ILE A O 1
ATOM 2148 N N . GLU A 1 283 ? -20.203 24.609 -7.648 1 89.5 283 GLU A N 1
ATOM 2149 C CA . GLU A 1 283 ? -20.766 24.703 -6.305 1 89.5 283 GLU A CA 1
ATOM 2150 C C . GLU A 1 283 ? -19.75 24.281 -5.254 1 89.5 283 GLU A C 1
ATOM 2152 O O . GLU A 1 283 ? -19.094 23.234 -5.398 1 89.5 283 GLU A O 1
ATOM 2157 N N . ALA A 1 284 ? -19.625 25.078 -4.168 1 90.06 284 ALA A N 1
ATOM 2158 C CA . ALA A 1 284 ? -18.688 24.766 -3.09 1 90.06 284 ALA A CA 1
ATOM 2159 C C . ALA A 1 284 ? -19.438 24.312 -1.833 1 90.06 284 ALA A C 1
ATOM 2161 O O . ALA A 1 284 ? -18.828 23.781 -0.9 1 90.06 284 ALA A O 1
ATOM 2162 N N . HIS A 1 285 ? -20.656 24.625 -1.795 1 88.69 285 HIS A N 1
ATOM 2163 C CA . HIS A 1 285 ? -21.516 24.219 -0.69 1 88.69 285 HIS A CA 1
ATOM 2164 C C . HIS A 1 285 ? -21 24.75 0.639 1 88.69 285 HIS A C 1
ATOM 2166 O O . HIS A 1 285 ? -20.953 24.031 1.632 1 88.69 285 HIS A O 1
ATOM 2172 N N . GLY A 1 286 ? -20.562 25.969 0.57 1 89.19 286 GLY A N 1
ATOM 2173 C CA . GLY A 1 286 ? -20.125 26.672 1.767 1 89.19 286 GLY A CA 1
ATOM 2174 C C . GLY A 1 286 ? -18.75 26.266 2.238 1 89.19 286 GLY A C 1
ATOM 2175 O O . GLY A 1 286 ? -18.25 26.75 3.256 1 89.19 286 GLY A O 1
ATOM 2176 N N . ARG A 1 287 ? -18.125 25.359 1.531 1 90.81 287 ARG A N 1
ATOM 2177 C CA . ARG A 1 287 ? -16.812 24.828 1.918 1 90.81 287 ARG A CA 1
ATOM 2178 C C . ARG A 1 287 ? -15.789 25.047 0.814 1 90.81 287 ARG A C 1
ATOM 2180 O O . ARG A 1 287 ? -15.969 24.594 -0.314 1 90.81 287 ARG A O 1
ATOM 2187 N N . GLY A 1 288 ? -14.781 25.812 1.148 1 91.62 288 GLY A N 1
ATOM 2188 C CA . GLY A 1 288 ? -13.703 26.031 0.204 1 91.62 288 GLY A CA 1
ATOM 2189 C C . GLY A 1 288 ? -12.43 25.281 0.563 1 91.62 288 GLY A C 1
ATOM 2190 O O . GLY A 1 288 ? -12.445 24.406 1.438 1 91.62 288 GLY A O 1
ATOM 2191 N N . PHE A 1 289 ? -11.367 25.594 -0.104 1 94.75 289 PHE A N 1
ATOM 2192 C CA . PHE A 1 289 ? -10.102 24.891 0.084 1 94.75 289 PHE A CA 1
ATOM 2193 C C . PHE A 1 289 ? -9.578 25.094 1.502 1 94.75 289 PHE A C 1
ATOM 2195 O O . PHE A 1 289 ? -9.016 24.172 2.096 1 94.75 289 PHE A O 1
ATOM 2202 N N . TYR A 1 290 ? -9.82 26.234 2.064 1 96.56 290 TYR A N 1
ATOM 2203 C CA . TYR A 1 290 ? -9.289 26.531 3.389 1 96.56 290 TYR A CA 1
ATOM 2204 C C . TYR A 1 290 ? -10.375 26.406 4.453 1 96.56 290 TYR A C 1
ATOM 2206 O O . TYR A 1 290 ? -10.133 25.859 5.523 1 96.56 290 TYR A O 1
ATOM 2214 N N . LYS A 1 291 ? -11.492 26.922 4.184 1 94.94 291 LYS A N 1
ATOM 2215 C CA . LYS A 1 291 ? -12.633 26.734 5.086 1 94.94 291 LYS A CA 1
ATOM 2216 C C . LYS A 1 291 ? -13.406 25.469 4.742 1 94.94 291 LYS A C 1
ATOM 2218 O O . LYS A 1 291 ? -14.391 25.516 4 1 94.94 291 LYS A O 1
ATOM 2223 N N . THR A 1 292 ? -13.133 24.422 5.414 1 93.5 292 THR A N 1
ATOM 2224 C CA . THR A 1 292 ? -13.742 23.141 5.062 1 93.5 292 THR A CA 1
ATOM 2225 C C . THR A 1 292 ? -14.797 22.75 6.094 1 93.5 292 THR A C 1
ATOM 2227 O O . THR A 1 292 ? -15.562 21.797 5.879 1 93.5 292 THR A O 1
ATOM 2230 N N . TRP A 1 293 ? -14.906 23.438 7.242 1 94.81 293 TRP A N 1
ATOM 2231 C CA . TRP A 1 293 ? -15.852 23.078 8.305 1 94.81 293 TRP A CA 1
ATOM 2232 C C . TRP A 1 293 ? -17.234 23.656 8.016 1 94.81 293 TRP A C 1
ATOM 2234 O O . TRP A 1 293 ? -17.391 24.5 7.125 1 94.81 293 TRP A O 1
ATOM 2244 N N . GLY A 1 294 ? -18.156 23.203 8.773 1 91.88 294 GLY A N 1
ATOM 2245 C CA . GLY A 1 294 ? -19.516 23.688 8.633 1 91.88 294 GLY A CA 1
ATOM 2246 C C . GLY A 1 294 ? -19.75 25.016 9.32 1 91.88 294 GLY A C 1
ATOM 2247 O O . GLY A 1 294 ? -19.344 25.219 10.469 1 91.88 294 GLY A O 1
ATOM 2248 N N . GLY A 1 295 ? -20.391 25.859 8.555 1 92.56 295 GLY A N 1
ATOM 2249 C CA . GLY A 1 295 ? -20.625 27.172 9.117 1 92.56 295 GLY A CA 1
ATOM 2250 C C . GLY A 1 295 ? -19.391 28.062 9.086 1 92.56 295 GLY A C 1
ATOM 2251 O O . GLY A 1 295 ? -18.516 27.875 8.25 1 92.56 295 GLY A O 1
ATOM 2252 N N . ASN A 1 296 ? -19.375 29.094 9.945 1 95.06 296 ASN A N 1
ATOM 2253 C CA . ASN A 1 296 ? -18.297 30.078 9.891 1 95.06 296 ASN A CA 1
ATOM 2254 C C . ASN A 1 296 ? -17.172 29.719 10.859 1 95.06 296 ASN A C 1
ATOM 2256 O O . ASN A 1 296 ? -16.031 30.188 10.703 1 95.06 296 ASN A O 1
ATOM 2260 N N . TRP A 1 297 ? -17.531 28.953 11.859 1 97.06 297 TRP A N 1
ATOM 2261 C CA . TRP A 1 297 ? -16.469 28.719 12.82 1 97.06 297 TRP A CA 1
ATOM 2262 C C . TRP A 1 297 ? -16.406 27.234 13.219 1 97.06 297 TRP A C 1
ATOM 2264 O O . TRP A 1 297 ? -17.375 26.5 13.031 1 97.06 297 TRP A O 1
ATOM 2274 N N . ALA A 1 298 ? -15.266 26.797 13.688 1 97.62 298 ALA A N 1
ATOM 2275 C CA . ALA A 1 298 ? -15 25.453 14.203 1 97.62 298 ALA A CA 1
ATOM 2276 C C . ALA A 1 298 ? -13.938 25.484 15.289 1 97.62 298 ALA A C 1
ATOM 2278 O O . ALA A 1 298 ? -13.211 26.484 15.43 1 97.62 298 ALA A O 1
ATOM 2279 N N . PHE A 1 299 ? -13.922 24.438 16.094 1 98.69 299 PHE A N 1
ATOM 2280 C CA . PHE A 1 299 ? -12.875 24.344 17.109 1 98.69 299 PHE A CA 1
ATOM 2281 C C . PHE A 1 299 ? -12.336 22.922 17.188 1 98.69 299 PHE A C 1
ATOM 2283 O O . PHE A 1 299 ? -13.023 21.969 16.828 1 98.69 299 PHE A O 1
ATOM 2290 N N . TRP A 1 300 ? -11.133 22.766 17.578 1 98.69 300 TRP A N 1
ATOM 2291 C CA . TRP A 1 300 ? -10.422 21.531 17.891 1 98.69 300 TRP A CA 1
ATOM 2292 C C . TRP A 1 300 ? -9.617 21.672 19.172 1 98.69 300 TRP A C 1
ATOM 2294 O O . TRP A 1 300 ? -8.945 22.688 19.391 1 98.69 300 TRP A O 1
ATOM 2304 N N . ALA A 1 301 ? -9.711 20.781 20 1 98.75 301 ALA A N 1
ATOM 2305 C CA . ALA A 1 301 ? -8.953 20.781 21.25 1 98.75 301 ALA A CA 1
ATOM 2306 C C . ALA A 1 301 ? -8.562 19.375 21.672 1 98.75 301 ALA A C 1
ATOM 2308 O O . ALA A 1 301 ? -9.195 18.406 21.25 1 98.75 301 ALA A O 1
ATOM 2309 N N . GLY A 1 302 ? -7.484 19.312 22.469 1 98.5 302 GLY A N 1
ATOM 2310 C CA . GLY A 1 302 ? -7.09 17.984 22.891 1 98.5 302 GLY A CA 1
ATOM 2311 C C . GLY A 1 302 ? -5.895 17.984 23.812 1 98.5 302 GLY A C 1
ATOM 2312 O O . GLY A 1 302 ? -5.523 19.016 24.375 1 98.5 302 GLY A O 1
ATOM 2313 N N . ALA A 1 303 ? -5.473 16.781 24.031 1 98.56 303 ALA A N 1
ATOM 2314 C CA . ALA A 1 303 ? -4.395 16.562 24.984 1 98.56 303 ALA A CA 1
ATOM 2315 C C . ALA A 1 303 ? -3.58 15.328 24.625 1 98.56 303 ALA A C 1
ATOM 2317 O O . ALA A 1 303 ? -4.094 14.406 23.984 1 98.56 303 ALA A O 1
ATOM 2318 N N . THR A 1 304 ? -2.348 15.352 25 1 98.44 304 THR A N 1
ATOM 2319 C CA . THR A 1 304 ? -1.469 14.188 24.969 1 98.44 304 THR A CA 1
ATOM 2320 C C . THR A 1 304 ? -0.868 13.922 26.344 1 98.44 304 THR A C 1
ATOM 2322 O O . THR A 1 304 ? -0.317 14.828 26.969 1 98.44 304 THR A O 1
ATOM 2325 N N . TYR A 1 305 ? -1.015 12.75 26.797 1 98.69 305 TYR A N 1
ATOM 2326 C CA . TYR A 1 305 ? -0.412 12.328 28.062 1 98.69 305 TYR A CA 1
ATOM 2327 C C . TYR A 1 305 ? 0.556 11.172 27.844 1 98.69 305 TYR A C 1
ATOM 2329 O O . TYR A 1 305 ? 0.153 10.094 27.406 1 98.69 305 TYR A O 1
ATOM 2337 N N . LYS A 1 306 ? 1.759 11.375 28.188 1 98.12 306 LYS A N 1
ATOM 2338 C CA . LYS A 1 306 ? 2.781 10.336 28.078 1 98.12 306 LYS A CA 1
ATOM 2339 C C . LYS A 1 306 ? 2.887 9.531 29.375 1 98.12 306 LYS A C 1
ATOM 2341 O O . LYS A 1 306 ? 3.426 10.016 30.359 1 98.12 306 LYS A O 1
ATOM 2346 N N . PHE A 1 307 ? 2.504 8.312 29.281 1 97.94 307 PHE A N 1
ATOM 2347 C CA . PHE A 1 307 ? 2.639 7.438 30.453 1 97.94 307 PHE A CA 1
ATOM 2348 C C . PHE A 1 307 ? 4.105 7.109 30.703 1 97.94 307 PHE A C 1
ATOM 2350 O O . PHE A 1 307 ? 4.527 7.012 31.859 1 97.94 307 PHE A O 1
ATOM 2357 N N . ASN A 1 308 ? 4.82 6.926 29.688 1 96.06 308 ASN A N 1
ATOM 2358 C CA . ASN A 1 308 ? 6.258 6.684 29.625 1 96.06 308 ASN A CA 1
ATOM 2359 C C . ASN A 1 308 ? 6.824 6.988 28.25 1 96.06 308 ASN A C 1
ATOM 2361 O O . ASN A 1 308 ? 6.172 7.648 27.438 1 96.06 308 ASN A O 1
ATOM 2365 N N . GLU A 1 309 ? 7.992 6.551 28 1 94.12 309 GLU A N 1
ATOM 2366 C CA . GLU A 1 309 ? 8.68 6.914 26.766 1 94.12 309 GLU A CA 1
ATOM 2367 C C . GLU A 1 309 ? 8.078 6.191 25.562 1 94.12 309 GLU A C 1
ATOM 2369 O O . GLU A 1 309 ? 8.273 6.609 24.422 1 94.12 309 GLU A O 1
ATOM 2374 N N . THR A 1 310 ? 7.324 5.223 25.781 1 95.94 310 THR A N 1
ATOM 2375 C CA . THR A 1 310 ? 6.883 4.402 24.656 1 95.94 310 THR A CA 1
ATOM 2376 C C . THR A 1 310 ? 5.363 4.434 24.531 1 95.94 310 THR A C 1
ATOM 2378 O O . THR A 1 310 ? 4.809 3.947 23.547 1 95.94 310 THR A O 1
ATOM 2381 N N . THR A 1 311 ? 4.691 4.953 25.547 1 98 311 THR A N 1
ATOM 2382 C CA . THR A 1 311 ? 3.234 4.887 25.547 1 98 311 THR A CA 1
ATOM 2383 C C . THR A 1 311 ? 2.631 6.27 25.781 1 98 311 THR A C 1
ATOM 2385 O O . THR A 1 311 ? 2.98 6.949 26.734 1 98 311 THR A O 1
ATOM 2388 N N . SER A 1 312 ? 1.714 6.621 24.938 1 98.25 312 SER A N 1
ATOM 2389 C CA . SER A 1 312 ? 1.034 7.902 25.094 1 98.25 312 SER A CA 1
ATOM 2390 C C . SER A 1 312 ? -0.466 7.762 24.859 1 98.25 312 SER A C 1
ATOM 2392 O O . SER A 1 312 ? -0.903 6.902 24.094 1 98.25 312 SER A O 1
ATOM 2394 N N . PHE A 1 313 ? -1.192 8.516 25.562 1 98.75 313 PHE A N 1
ATOM 2395 C CA . PHE A 1 313 ? -2.627 8.695 25.359 1 98.75 313 PHE A CA 1
ATOM 2396 C C . PHE A 1 313 ? -2.918 10.023 24.688 1 98.75 313 PHE A C 1
ATOM 2398 O O . PHE A 1 313 ? -2.357 11.055 25.062 1 98.75 313 PHE A O 1
ATOM 2405 N N . ASN A 1 314 ? -3.777 10.039 23.672 1 98.81 314 ASN A N 1
ATOM 2406 C CA . ASN A 1 314 ? -4.133 11.242 22.922 1 98.81 314 ASN A CA 1
ATOM 2407 C C . ASN A 1 314 ? -5.648 11.422 22.844 1 98.81 314 ASN A C 1
ATOM 2409 O O . ASN A 1 314 ? -6.387 10.453 22.688 1 98.81 314 ASN A O 1
ATOM 2413 N N . LEU A 1 315 ? -6.031 12.625 22.984 1 98.75 315 LEU A N 1
ATOM 2414 C CA . LEU A 1 315 ? -7.445 12.984 22.938 1 98.75 315 LEU A CA 1
ATOM 2415 C C . LEU A 1 315 ? -7.652 14.227 22.062 1 98.75 315 LEU A C 1
ATOM 2417 O O . LEU A 1 315 ? -6.891 15.188 22.156 1 98.75 315 LEU A O 1
ATOM 2421 N N . GLN A 1 316 ? -8.656 14.195 21.203 1 98.75 316 GLN A N 1
ATOM 2422 C CA . GLN A 1 316 ? -9.086 15.352 20.422 1 98.75 316 GLN A CA 1
ATOM 2423 C C . GLN A 1 316 ? -10.602 15.492 20.438 1 98.75 316 GLN A C 1
ATOM 2425 O O . GLN A 1 316 ? -11.328 14.523 20.203 1 98.75 316 GLN A O 1
ATOM 2430 N N . VAL A 1 317 ? -11.094 16.641 20.719 1 98.81 317 VAL A N 1
ATOM 2431 C CA . VAL A 1 317 ? -12.492 17.016 20.594 1 98.81 317 VAL A CA 1
ATOM 2432 C C . VAL A 1 317 ? -12.633 18.141 19.562 1 98.81 317 VAL A C 1
ATOM 2434 O O . VAL A 1 317 ? -11.797 19.047 19.516 1 98.81 317 VAL A O 1
ATOM 2437 N N . SER A 1 318 ? -13.602 18.047 18.75 1 98.69 318 SER A N 1
ATOM 2438 C CA . SER A 1 318 ? -13.797 19.047 17.703 1 98.69 318 SER A CA 1
ATOM 2439 C C . SER A 1 318 ? -15.273 19.359 17.5 1 98.69 318 SER A C 1
ATOM 2441 O O . SER A 1 318 ? -16.141 18.531 17.828 1 98.69 318 SER A O 1
ATOM 2443 N N . GLY A 1 319 ? -15.562 20.531 16.969 1 98.12 319 GLY A N 1
ATOM 2444 C CA . GLY A 1 319 ? -16.922 20.969 16.672 1 98.12 319 GLY A CA 1
ATOM 2445 C C . GLY A 1 319 ? -16.969 22.172 15.742 1 98.12 319 GLY A C 1
ATOM 2446 O O . GLY A 1 319 ? -15.961 22.859 15.562 1 98.12 319 GLY A O 1
ATOM 2447 N N . ASP A 1 320 ? -18.141 22.297 15.086 1 96.69 320 ASP A N 1
ATOM 2448 C CA . ASP A 1 320 ? -18.312 23.469 14.25 1 96.69 320 ASP A CA 1
ATOM 2449 C C . ASP A 1 320 ? -19.703 24.094 14.43 1 96.69 320 ASP A C 1
ATOM 2451 O O . ASP A 1 320 ? -20.484 23.625 15.25 1 96.69 320 ASP A O 1
ATOM 2455 N N . GLN A 1 321 ? -20 25.141 13.719 1 94.75 321 GLN A N 1
ATOM 2456 C CA . GLN A 1 321 ? -21.203 25.938 13.898 1 94.75 321 GLN A CA 1
ATOM 2457 C C . GLN A 1 321 ? -22.453 25.125 13.594 1 94.75 321 GLN A C 1
ATOM 2459 O O . GLN A 1 321 ? -23.531 25.422 14.117 1 94.75 321 GLN A O 1
ATOM 2464 N N . LEU A 1 322 ? -22.359 24.172 12.711 1 92.06 322 LEU A N 1
ATOM 2465 C CA . LEU A 1 322 ? -23.531 23.406 12.297 1 92.06 322 LEU A CA 1
ATOM 2466 C C . LEU A 1 322 ? -23.719 22.172 13.188 1 92.06 322 LEU A C 1
ATOM 2468 O O . LEU A 1 322 ? -24.328 21.188 12.766 1 92.06 322 LEU A O 1
ATOM 2472 N N . LYS A 1 323 ? -23.094 22.156 14.281 1 93.25 323 LYS A N 1
ATOM 2473 C CA . LYS A 1 323 ? -23.266 21.172 15.352 1 93.25 323 LYS A CA 1
ATOM 2474 C C . LYS A 1 323 ? -22.688 19.828 14.969 1 93.25 323 LYS A C 1
ATOM 2476 O O . LYS A 1 323 ? -23.219 18.781 15.344 1 93.25 323 LYS A O 1
ATOM 2481 N N . ASN A 1 324 ? -21.781 19.859 14.102 1 95.38 324 ASN A N 1
ATOM 2482 C CA . ASN A 1 324 ? -20.938 18.672 13.938 1 95.38 324 ASN A CA 1
ATOM 2483 C C . ASN A 1 324 ? -19.906 18.547 15.055 1 95.38 324 ASN A C 1
ATOM 2485 O O . ASN A 1 324 ? -19.188 19.5 15.352 1 95.38 324 ASN A O 1
ATOM 2489 N N . TYR A 1 325 ? -19.906 17.391 15.648 1 97.81 325 TYR A N 1
ATOM 2490 C CA . TYR A 1 325 ? -18.953 17.156 16.734 1 97.81 325 TYR A CA 1
ATOM 2491 C C . TYR A 1 325 ? -18.188 15.859 16.531 1 97.81 325 TYR A C 1
ATOM 2493 O O . TYR A 1 325 ? -18.703 14.914 15.938 1 97.81 325 TYR A O 1
ATOM 2501 N N . GLY A 1 326 ? -16.938 15.844 16.969 1 98.25 326 GLY A N 1
ATOM 2502 C CA . GLY A 1 326 ? -16.094 14.656 16.906 1 98.25 326 GLY A CA 1
ATOM 2503 C C . GLY A 1 326 ? -15.25 14.461 18.156 1 98.25 326 GLY A C 1
ATOM 2504 O O . GLY A 1 326 ? -14.766 15.438 18.734 1 98.25 326 GLY A O 1
ATOM 2505 N N . VAL A 1 327 ? -15.141 13.25 18.562 1 98.75 327 VAL A N 1
ATOM 2506 C CA . VAL A 1 327 ? -14.203 12.852 19.609 1 98.75 327 VAL A CA 1
ATOM 2507 C C . VAL A 1 327 ? -13.336 11.688 19.109 1 98.75 327 VAL A C 1
ATOM 2509 O O . VAL A 1 327 ? -13.859 10.695 18.609 1 98.75 327 VAL A O 1
ATOM 2512 N N . ALA A 1 328 ? -12.062 11.836 19.203 1 98.75 328 ALA A N 1
ATOM 2513 C CA . ALA A 1 328 ? -11.117 10.766 18.922 1 98.75 328 ALA A CA 1
ATOM 2514 C C . ALA A 1 328 ? -10.133 10.57 20.062 1 98.75 328 ALA A C 1
ATOM 2516 O O . ALA A 1 328 ? -9.586 11.539 20.594 1 98.75 328 ALA A O 1
ATOM 2517 N N . MET A 1 329 ? -9.938 9.406 20.469 1 98.62 329 MET A N 1
ATOM 2518 C CA . MET A 1 329 ? -8.977 9.078 21.516 1 98.62 329 MET A CA 1
ATOM 2519 C C . MET A 1 329 ? -8.195 7.816 21.172 1 98.62 329 MET A C 1
ATOM 2521 O O . MET A 1 329 ? -8.75 6.871 20.609 1 98.62 329 MET A O 1
ATOM 2525 N N . ASN A 1 330 ? -6.887 7.84 21.469 1 98.75 330 ASN A N 1
ATOM 2526 C CA . ASN A 1 330 ? -6.121 6.633 21.172 1 98.75 330 ASN A CA 1
ATOM 2527 C C . ASN A 1 330 ? -4.977 6.441 22.156 1 98.75 330 ASN A C 1
ATOM 2529 O O . ASN A 1 330 ? -4.688 7.332 22.969 1 98.75 330 ASN A O 1
ATOM 2533 N N . VAL A 1 331 ? -4.516 5.277 22.188 1 98.75 331 VAL A N 1
ATOM 2534 C CA . VAL A 1 331 ? -3.26 4.914 22.844 1 98.75 331 VAL A CA 1
ATOM 2535 C C . VAL A 1 331 ? -2.254 4.438 21.797 1 98.75 331 VAL A C 1
ATOM 2537 O O . VAL A 1 331 ? -2.547 3.533 21.016 1 98.75 331 VAL A O 1
ATOM 2540 N N . ALA A 1 332 ? -1.184 5.09 21.844 1 98.56 332 ALA A N 1
ATOM 2541 C CA . ALA A 1 332 ? -0.073 4.695 20.969 1 98.56 332 ALA A CA 1
ATOM 2542 C C . ALA A 1 332 ? 1.033 4.016 21.781 1 98.56 332 ALA A C 1
ATOM 2544 O O . ALA A 1 332 ? 1.554 4.594 22.734 1 98.56 332 ALA A O 1
ATOM 2545 N N . TYR A 1 333 ? 1.386 2.844 21.375 1 98.25 333 TYR A N 1
ATOM 2546 C CA . TYR A 1 333 ? 2.385 2.039 22.078 1 98.25 333 TYR A CA 1
ATOM 2547 C C . TYR A 1 333 ? 3.514 1.641 21.125 1 98.25 333 TYR A C 1
ATOM 2549 O O . TYR A 1 333 ? 3.311 0.84 20.203 1 98.25 333 TYR A O 1
ATOM 2557 N N . THR A 1 334 ? 4.652 2.201 21.406 1 96.5 334 THR A N 1
ATOM 2558 C CA . THR A 1 334 ? 5.836 1.816 20.656 1 96.5 334 THR A CA 1
ATOM 2559 C C . THR A 1 334 ? 6.473 0.563 21.25 1 96.5 334 THR A C 1
ATOM 2561 O O . THR A 1 334 ? 7.344 0.653 22.125 1 96.5 334 THR A O 1
ATOM 2564 N N . LEU A 1 335 ? 6.172 -0.492 20.703 1 91.88 335 LEU A N 1
ATOM 2565 C CA . LEU A 1 335 ? 6.602 -1.791 21.219 1 91.88 335 LEU A CA 1
ATOM 2566 C C . LEU A 1 335 ? 8.109 -1.974 21.031 1 91.88 335 LEU A C 1
ATOM 2568 O O . LEU A 1 335 ? 8.781 -2.486 21.938 1 91.88 335 LEU A O 1
ATOM 2572 N N . ILE A 1 336 ? 8.609 -1.667 19.891 1 92.38 336 ILE A N 1
ATOM 2573 C CA . ILE A 1 336 ? 10 -1.658 19.438 1 92.38 336 ILE A CA 1
ATOM 2574 C C . ILE A 1 336 ? 10.312 -0.344 18.734 1 92.38 336 ILE A C 1
ATOM 2576 O O . ILE A 1 336 ? 9.445 0.213 18.047 1 92.38 336 ILE A O 1
ATOM 2580 N N . PRO A 1 337 ? 11.562 0.097 18.984 1 90.69 337 PRO A N 1
ATOM 2581 C CA . PRO A 1 337 ? 11.844 1.311 18.203 1 90.69 337 PRO A CA 1
ATOM 2582 C C . PRO A 1 337 ? 11.453 1.184 16.734 1 90.69 337 PRO A C 1
ATOM 2584 O O . PRO A 1 337 ? 11.773 0.185 16.094 1 90.69 337 PRO A O 1
ATOM 2587 N N . ASP A 1 338 ? 10.695 2.119 16.25 1 91.75 338 ASP A N 1
ATOM 2588 C CA . ASP A 1 338 ? 10.25 2.217 14.859 1 91.75 338 ASP A CA 1
ATOM 2589 C C . ASP A 1 338 ? 9.07 1.281 14.594 1 91.75 338 ASP A C 1
ATOM 2591 O O . ASP A 1 338 ? 8.758 0.972 13.445 1 91.75 338 ASP A O 1
ATOM 2595 N N . PHE A 1 339 ? 8.539 0.691 15.609 1 97.19 339 PHE A N 1
ATOM 2596 C CA . PHE A 1 339 ? 7.312 -0.086 15.492 1 97.19 339 PHE A CA 1
ATOM 2597 C C . PHE A 1 339 ? 6.281 0.366 16.516 1 97.19 339 PHE A C 1
ATOM 2599 O O . PHE A 1 339 ? 6.441 0.119 17.719 1 97.19 339 PHE A O 1
ATOM 2606 N N . THR A 1 340 ? 5.195 0.903 16 1 98 340 THR A N 1
ATOM 2607 C CA . THR A 1 340 ? 4.176 1.471 16.875 1 98 340 THR A CA 1
ATOM 2608 C C . THR A 1 340 ? 2.807 0.863 16.578 1 98 340 THR A C 1
ATOM 2610 O O . THR A 1 340 ? 2.439 0.688 15.414 1 98 340 THR A O 1
ATOM 2613 N N . VAL A 1 341 ? 2.154 0.483 17.609 1 98.38 341 VAL A N 1
ATOM 2614 C CA . VAL A 1 341 ? 0.766 0.038 17.531 1 98.38 341 VAL A CA 1
ATOM 2615 C C . VAL A 1 341 ? -0.149 1.089 18.156 1 98.38 341 VAL A C 1
ATOM 2617 O O . VAL A 1 341 ? 0.081 1.527 19.281 1 98.38 341 VAL A O 1
ATOM 2620 N N . THR A 1 342 ? -1.171 1.512 17.438 1 98.81 342 THR A N 1
ATOM 2621 C CA . THR A 1 342 ? -2.104 2.52 17.922 1 98.81 342 THR A CA 1
ATOM 2622 C C . THR A 1 342 ? -3.535 1.992 17.891 1 98.81 342 THR A C 1
ATOM 2624 O O . THR A 1 342 ? -4 1.498 16.875 1 98.81 342 THR A O 1
ATOM 2627 N N . ALA A 1 343 ? -4.195 2.025 19.016 1 98.75 343 ALA A N 1
ATOM 2628 C CA . ALA A 1 343 ? -5.617 1.711 19.109 1 98.75 343 ALA A CA 1
ATOM 2629 C C . ALA A 1 343 ? -6.445 2.973 19.344 1 98.75 343 ALA A C 1
ATOM 2631 O O . ALA A 1 343 ? -6.184 3.73 20.281 1 98.75 343 ALA A O 1
ATOM 2632 N N . GLU A 1 344 ? -7.457 3.201 18.469 1 98.88 344 GLU A N 1
ATOM 2633 C CA . GLU A 1 344 ? -8.234 4.434 18.547 1 98.88 344 GLU A CA 1
ATOM 2634 C C . GLU A 1 344 ? -9.734 4.145 18.562 1 98.88 344 GLU A C 1
ATOM 2636 O O . GLU A 1 344 ? -10.195 3.213 17.891 1 98.88 344 GLU A O 1
ATOM 2641 N N . VAL A 1 345 ? -10.477 4.93 19.328 1 98.81 345 VAL A N 1
ATOM 2642 C CA . VAL A 1 345 ? -11.938 4.965 19.297 1 98.81 345 VAL A CA 1
ATOM 2643 C C . VAL A 1 345 ? -12.414 6.355 18.875 1 98.81 345 VAL A C 1
ATOM 2645 O O . VAL A 1 345 ? -11.852 7.367 19.312 1 98.81 345 VAL A O 1
ATOM 2648 N N . ASP A 1 346 ? -13.461 6.371 18.094 1 98.69 346 ASP A N 1
ATOM 2649 C CA . ASP A 1 346 ? -13.953 7.625 17.531 1 98.69 346 ASP A CA 1
ATOM 2650 C C . ASP A 1 346 ? -15.461 7.75 17.703 1 98.69 346 ASP A C 1
ATOM 2652 O O . ASP A 1 346 ? -16.188 6.766 17.562 1 98.69 346 ASP A O 1
ATOM 2656 N N . TYR A 1 347 ? -15.875 8.914 18 1 98.62 347 TYR A N 1
ATOM 2657 C CA . TYR A 1 347 ? -17.281 9.289 18.047 1 98.62 347 TYR A CA 1
ATOM 2658 C C . TYR A 1 347 ? -17.562 10.484 17.141 1 98.62 347 TYR A C 1
ATOM 2660 O O . TYR A 1 347 ? -16.797 11.453 17.125 1 98.62 347 TYR A O 1
ATOM 2668 N N . ASP A 1 348 ? -18.625 10.414 16.359 1 97.62 348 ASP A N 1
ATOM 2669 C CA . ASP A 1 348 ? -19.047 11.492 15.469 1 97.62 348 ASP A CA 1
ATOM 2670 C C . ASP A 1 348 ? -20.516 11.812 15.648 1 97.62 348 ASP A C 1
ATOM 2672 O O . ASP A 1 348 ? -21.359 10.914 15.68 1 97.62 348 ASP A O 1
ATOM 2676 N N . HIS A 1 349 ? -20.828 13.023 15.852 1 96.81 349 HIS A N 1
ATOM 2677 C CA . HIS A 1 349 ? -22.188 13.539 15.797 1 96.81 349 HIS A CA 1
ATOM 2678 C C . HIS A 1 349 ? -22.406 14.398 14.555 1 96.81 349 HIS A C 1
ATOM 2680 O O . HIS A 1 349 ? -21.766 15.438 14.391 1 96.81 349 HIS A O 1
ATOM 2686 N N . CYS A 1 350 ? -23.344 13.945 13.797 1 93.31 350 CYS A N 1
ATOM 2687 C CA . CYS A 1 350 ? -23.719 14.703 12.609 1 93.31 350 CYS A CA 1
ATOM 2688 C C . CYS A 1 350 ? -24.922 15.594 12.891 1 93.31 350 CYS A C 1
ATOM 2690 O O . CYS A 1 350 ? -26.047 15.102 13.016 1 93.31 350 CYS A O 1
ATOM 2692 N N . GLY A 1 351 ? -24.703 16.828 13.047 1 87.69 351 GLY A N 1
ATOM 2693 C CA . GLY A 1 351 ? -25.703 17.781 13.5 1 87.69 351 GLY A CA 1
ATOM 2694 C C . GLY A 1 351 ? -26.969 17.766 12.656 1 87.69 351 GLY A C 1
ATOM 2695 O O . GLY A 1 351 ? -28.078 17.734 13.195 1 87.69 351 GLY A O 1
ATOM 2696 N N . ASP A 1 352 ? -26.922 17.953 11.352 1 79.62 352 ASP A N 1
ATOM 2697 C CA . ASP A 1 352 ? -28.125 18.078 10.531 1 79.62 352 ASP A CA 1
ATOM 2698 C C . ASP A 1 352 ? -28.359 16.797 9.719 1 79.62 352 ASP A C 1
ATOM 2700 O O . ASP A 1 352 ? -28.766 16.859 8.555 1 79.62 352 ASP A O 1
ATOM 2704 N N . PHE A 1 353 ? -28.172 15.789 10.469 1 81.19 353 PHE A N 1
ATOM 2705 C CA . PHE A 1 353 ? -28.438 14.547 9.766 1 81.19 353 PHE A CA 1
ATOM 2706 C C . PHE A 1 353 ? -29.938 14.406 9.469 1 81.19 353 PHE A C 1
ATOM 2708 O O . PHE A 1 353 ? -30.766 14.578 10.359 1 81.19 353 PHE A O 1
ATOM 2715 N N . GLY A 1 354 ? -30.297 14.062 8.242 1 71.31 354 GLY A N 1
ATOM 2716 C CA . GLY A 1 354 ? -31.688 13.828 7.863 1 71.31 354 GLY A CA 1
ATOM 2717 C C . GLY A 1 354 ? -32.469 15.109 7.629 1 71.31 354 GLY A C 1
ATOM 2718 O O . GLY A 1 354 ? -33.625 15.07 7.23 1 71.31 354 GLY A O 1
ATOM 2719 N N . VAL A 1 355 ? -31.797 16.172 8.094 1 68.88 355 VAL A N 1
ATOM 2720 C CA . VAL A 1 355 ? -32.531 17.406 7.906 1 68.88 355 VAL A CA 1
ATOM 2721 C C . VAL A 1 355 ? -32.156 18.031 6.559 1 68.88 355 VAL A C 1
ATOM 2723 O O . VAL A 1 355 ? -31.047 17.859 6.082 1 68.88 355 VAL A O 1
ATOM 2726 N N . GLY A 1 356 ? -33.031 18.219 5.664 1 59.91 356 GLY A N 1
ATOM 2727 C CA . GLY A 1 356 ? -32.781 18.859 4.379 1 59.91 356 GLY A CA 1
ATOM 2728 C C . GLY A 1 356 ? -31.812 20.016 4.445 1 59.91 356 GLY A C 1
ATOM 2729 O O . GLY A 1 356 ? -31.609 20.609 5.508 1 59.91 356 GLY A O 1
ATOM 2730 N N . MET A 1 357 ? -30.953 20.172 3.461 1 60.28 357 MET A N 1
ATOM 2731 C CA . MET A 1 357 ? -29.859 21.125 3.312 1 60.28 357 MET A CA 1
ATOM 2732 C C . MET A 1 357 ? -30.375 22.562 3.42 1 60.28 357 MET A C 1
ATOM 2734 O O . MET A 1 357 ? -30.984 23.078 2.482 1 60.28 357 MET A O 1
ATOM 2738 N N . VAL A 1 358 ? -30.625 23.156 4.68 1 62.41 358 VAL A N 1
ATOM 2739 C CA . VAL A 1 358 ? -31.016 24.547 4.773 1 62.41 358 VAL A CA 1
ATOM 2740 C C . VAL A 1 358 ? -29.797 25.453 4.547 1 62.41 358 VAL A C 1
ATOM 2742 O O . VAL A 1 358 ? -29.891 26.484 3.881 1 62.41 358 VAL A O 1
ATOM 2745 N N . ASP A 1 359 ? -28.734 25.047 5.027 1 69.75 359 ASP A N 1
ATOM 2746 C CA . ASP A 1 359 ? -27.469 25.75 4.852 1 69.75 359 ASP A CA 1
ATOM 2747 C C . ASP A 1 359 ? -26.609 25.047 3.803 1 69.75 359 ASP A C 1
ATOM 2749 O O . ASP A 1 359 ? -26.422 23.844 3.846 1 69.75 359 ASP A O 1
ATOM 2753 N N . PRO A 1 360 ? -26.25 25.859 2.867 1 69.94 360 PRO A N 1
ATOM 2754 C CA . PRO A 1 360 ? -25.484 25.25 1.776 1 69.94 360 PRO A CA 1
ATOM 2755 C C . PRO A 1 360 ? -24.266 24.469 2.271 1 69.94 360 PRO A C 1
ATOM 2757 O O . PRO A 1 360 ? -23.797 23.562 1.587 1 69.94 360 PRO A O 1
ATOM 2760 N N . SER A 1 361 ? -23.781 24.875 3.441 1 69.62 361 SER A N 1
ATOM 2761 C CA . SER A 1 361 ? -22.594 24.188 3.938 1 69.62 361 SER A CA 1
ATOM 2762 C C . SER A 1 361 ? -22.953 22.922 4.684 1 69.62 361 SER A C 1
ATOM 2764 O O . SER A 1 361 ? -22.078 22.188 5.16 1 69.62 361 SER A O 1
ATOM 2766 N N . ASN A 1 362 ? -24.281 22.672 4.672 1 73 362 ASN A N 1
ATOM 2767 C CA . ASN A 1 362 ? -24.734 21.484 5.383 1 73 362 ASN A CA 1
ATOM 2768 C C . ASN A 1 362 ? -24.5 20.219 4.559 1 73 362 ASN A C 1
ATOM 2770 O O . ASN A 1 362 ? -25.469 19.609 4.086 1 73 362 ASN A O 1
ATOM 2774 N N . VAL A 1 363 ? -23.25 19.938 4.367 1 81.38 363 VAL A N 1
ATOM 2775 C CA . VAL A 1 363 ? -22.844 18.75 3.635 1 81.38 363 VAL A CA 1
ATOM 2776 C C . VAL A 1 363 ? -22.406 17.672 4.617 1 81.38 363 VAL A C 1
ATOM 2778 O O . VAL A 1 363 ? -21.75 17.953 5.617 1 81.38 363 VAL A O 1
ATOM 2781 N N . ASN A 1 364 ? -22.844 16.469 4.344 1 87.5 364 ASN A N 1
ATOM 2782 C CA . ASN A 1 364 ? -22.422 15.305 5.129 1 87.5 364 ASN A CA 1
ATOM 2783 C C . ASN A 1 364 ? -20.969 14.953 4.871 1 87.5 364 ASN A C 1
ATOM 2785 O O . ASN A 1 364 ? -20.672 14.102 4.035 1 87.5 364 ASN A O 1
ATOM 2789 N N . TRP A 1 365 ? -20.078 15.523 5.637 1 88.62 365 TRP A N 1
ATOM 2790 C CA . TRP A 1 365 ? -18.641 15.43 5.453 1 88.62 365 TRP A CA 1
ATOM 2791 C C . TRP A 1 365 ? -18.156 14.008 5.715 1 88.62 365 TRP A C 1
ATOM 2793 O O . TRP A 1 365 ? -17.266 13.516 5.023 1 88.62 365 TRP A O 1
ATOM 2803 N N . THR A 1 366 ? -18.703 13.258 6.68 1 90.5 366 THR A N 1
ATOM 2804 C CA . THR A 1 366 ? -18.156 11.984 7.141 1 90.5 366 THR A CA 1
ATOM 2805 C C . THR A 1 366 ? -18.938 10.82 6.551 1 90.5 366 THR A C 1
ATOM 2807 O O . THR A 1 366 ? -18.766 9.672 6.969 1 90.5 366 THR A O 1
ATOM 2810 N N . ASN A 1 367 ? -19.844 11.039 5.645 1 87.31 367 ASN A N 1
ATOM 2811 C CA . ASN A 1 367 ? -20.719 10 5.102 1 87.31 367 ASN A CA 1
ATOM 2812 C C . ASN A 1 367 ? -21.578 9.375 6.188 1 87.31 367 ASN A C 1
ATOM 2814 O O . ASN A 1 367 ? -21.812 8.164 6.18 1 87.31 367 ASN A O 1
ATOM 2818 N N . ALA A 1 368 ? -22.031 10.172 7.168 1 90.56 368 ALA A N 1
ATOM 2819 C CA . ALA A 1 368 ? -22.828 9.664 8.289 1 90.56 368 ALA A CA 1
ATOM 2820 C C . ALA A 1 368 ? -24.156 9.086 7.805 1 90.56 368 ALA A C 1
ATOM 2822 O O . ALA A 1 368 ? -24.812 9.672 6.941 1 90.56 368 ALA A O 1
ATOM 2823 N N . ASP A 1 369 ? -24.5 7.926 8.336 1 90.38 369 ASP A N 1
ATOM 2824 C CA . ASP A 1 369 ? -25.797 7.332 8.016 1 90.38 369 ASP A CA 1
ATOM 2825 C C . ASP A 1 369 ? -26.703 7.309 9.242 1 90.38 369 ASP A C 1
ATOM 2827 O O . ASP A 1 369 ? -27.781 6.719 9.203 1 90.38 369 ASP A O 1
ATOM 2831 N N . LYS A 1 370 ? -26.234 7.898 10.32 1 91.81 370 LYS A N 1
ATOM 2832 C CA . LYS A 1 370 ? -27 8.18 11.539 1 91.81 370 LYS A CA 1
ATOM 2833 C C . LYS A 1 370 ? -26.453 9.414 12.25 1 91.81 370 LYS A C 1
ATOM 2835 O O . LYS A 1 370 ? -25.359 9.891 11.938 1 91.81 370 LYS A O 1
ATOM 2840 N N . ASN A 1 371 ? -27.188 9.859 13.219 1 92.88 371 ASN A N 1
ATOM 2841 C CA . ASN A 1 371 ? -26.828 11.094 13.914 1 92.88 371 ASN A CA 1
ATOM 2842 C C . ASN A 1 371 ? -25.547 10.922 14.734 1 92.88 371 ASN A C 1
ATOM 2844 O O . ASN A 1 371 ? -24.734 11.836 14.797 1 92.88 371 ASN A O 1
ATOM 2848 N N . ASN A 1 372 ? -25.5 9.805 15.406 1 96.81 372 ASN A N 1
ATOM 2849 C CA . ASN A 1 372 ? -24.344 9.492 16.234 1 96.81 372 ASN A CA 1
ATOM 2850 C C . ASN A 1 372 ? -23.656 8.211 15.758 1 96.81 372 ASN A C 1
ATOM 2852 O O . ASN A 1 372 ? -24.297 7.18 15.586 1 96.81 372 ASN A O 1
ATOM 2856 N N . SER A 1 373 ? -22.391 8.336 15.516 1 97.5 373 SER A N 1
ATOM 2857 C CA . SER A 1 373 ? -21.609 7.211 15.016 1 97.5 373 SER A CA 1
ATOM 2858 C C . SER A 1 373 ? -20.438 6.895 15.938 1 97.5 373 SER A C 1
ATOM 2860 O O . SER A 1 373 ? -19.828 7.801 16.516 1 97.5 373 SER A O 1
ATOM 2862 N N . VAL A 1 374 ? -20.141 5.605 16.094 1 98.31 374 VAL A N 1
ATOM 2863 C CA . VAL A 1 374 ? -19 5.145 16.875 1 98.31 374 VAL A CA 1
ATOM 2864 C C . VAL A 1 374 ? -18.219 4.094 16.094 1 98.31 374 VAL A C 1
ATOM 2866 O O . VAL A 1 374 ? -18.812 3.273 15.383 1 98.31 374 VAL A O 1
ATOM 2869 N N . GLY A 1 375 ? -16.891 4.184 16.172 1 98.12 375 GLY A N 1
ATOM 2870 C CA . GLY A 1 375 ? -16.031 3.193 15.555 1 98.12 375 GLY A CA 1
ATOM 2871 C C . GLY A 1 375 ? -14.641 3.139 16.172 1 98.12 375 GLY A C 1
ATOM 2872 O O . GLY A 1 375 ? -14.375 3.811 17.172 1 98.12 375 GLY A O 1
ATOM 2873 N N . GLY A 1 376 ? -13.836 2.236 15.609 1 98.44 376 GLY A N 1
ATOM 2874 C CA . GLY A 1 376 ? -12.469 2.064 16.094 1 98.44 376 GLY A CA 1
ATOM 2875 C C . GLY A 1 376 ? -11.508 1.63 15 1 98.44 376 GLY A C 1
ATOM 2876 O O . GLY A 1 376 ? -11.922 1.118 13.961 1 98.44 376 GLY A O 1
ATOM 2877 N N . ILE A 1 377 ? -10.25 1.869 15.344 1 98.38 377 ILE A N 1
ATOM 2878 C CA . ILE A 1 377 ? -9.203 1.496 14.406 1 98.38 377 ILE A CA 1
ATOM 2879 C C . ILE A 1 377 ? -7.984 0.978 15.164 1 98.38 377 ILE A C 1
ATOM 2881 O O . ILE A 1 377 ? -7.621 1.517 16.219 1 98.38 377 ILE A O 1
ATOM 2885 N N . LEU A 1 378 ? -7.445 -0.089 14.703 1 98.62 378 LEU A N 1
ATOM 2886 C CA . LEU A 1 378 ? -6.145 -0.604 15.109 1 98.62 378 LEU A CA 1
ATOM 2887 C C . LEU A 1 378 ? -5.117 -0.437 14 1 98.62 378 LEU A C 1
ATOM 2889 O O . LEU A 1 378 ? -5.305 -0.95 12.891 1 98.62 378 LEU A O 1
ATOM 2893 N N . ARG A 1 379 ? -4.043 0.344 14.336 1 98.5 379 ARG A N 1
ATOM 2894 C CA . ARG A 1 379 ? -3.012 0.615 13.336 1 98.5 379 ARG A CA 1
ATOM 2895 C C . ARG A 1 379 ? -1.682 -0.009 13.75 1 98.5 379 ARG A C 1
ATOM 2897 O O . ARG A 1 379 ? -1.23 0.163 14.883 1 98.5 379 ARG A O 1
ATOM 2904 N N . PHE A 1 380 ? -1.036 -0.725 12.82 1 98.81 380 PHE A N 1
ATOM 2905 C CA . PHE A 1 380 ? 0.342 -1.192 12.93 1 98.81 380 PHE A CA 1
ATOM 2906 C C . PHE A 1 380 ? 1.244 -0.436 11.961 1 98.81 380 PHE A C 1
ATOM 2908 O O . PHE A 1 380 ? 0.953 -0.355 10.766 1 98.81 380 PHE A O 1
ATOM 2915 N N . GLN A 1 381 ? 2.311 0.123 12.492 1 98.5 381 GLN A N 1
ATOM 2916 C CA . GLN A 1 381 ? 3.213 0.85 11.602 1 98.5 381 GLN A CA 1
ATOM 2917 C C . GLN A 1 381 ? 4.672 0.549 11.938 1 98.5 381 GLN A C 1
ATOM 2919 O O . GLN A 1 381 ? 5.098 0.702 13.086 1 98.5 381 GLN A O 1
ATOM 2924 N N . ARG A 1 382 ? 5.371 0.086 11 1 98.31 382 ARG A N 1
ATOM 2925 C CA . ARG A 1 382 ? 6.816 -0.105 11.086 1 98.31 382 ARG A CA 1
ATOM 2926 C C . ARG A 1 382 ? 7.555 0.85 10.156 1 98.31 382 ARG A C 1
ATOM 2928 O O . ARG A 1 382 ? 7.395 0.781 8.938 1 98.31 382 ARG A O 1
ATOM 2935 N N . SER A 1 383 ? 8.367 1.65 10.742 1 96.56 383 SER A N 1
ATOM 2936 C CA . SER A 1 383 ? 9.125 2.635 9.984 1 96.56 383 SER A CA 1
ATOM 2937 C C . SER A 1 383 ? 10.594 2.234 9.867 1 96.56 383 SER A C 1
ATOM 2939 O O . SER A 1 383 ? 11.086 1.429 10.664 1 96.56 383 SER A O 1
ATOM 2941 N N . PHE A 1 384 ? 11.336 2.828 8.867 1 93.44 384 PHE A N 1
ATOM 2942 C CA . PHE A 1 384 ? 12.766 2.611 8.68 1 93.44 384 PHE A CA 1
ATOM 2943 C C . PHE A 1 384 ? 13.406 3.797 7.965 1 93.44 384 PHE A C 1
ATOM 2945 O O . PHE A 1 384 ? 12.719 4.574 7.301 1 93.44 384 PHE A O 1
ATOM 2952 N N . MET B 1 1 ? 107.438 -0.583 -1.972 1 23.55 1 MET B N 1
ATOM 2953 C CA . MET B 1 1 ? 106.5 0.5 -1.918 1 23.55 1 MET B CA 1
ATOM 2954 C C . MET B 1 1 ? 105.062 -0.039 -1.599 1 23.55 1 MET B C 1
ATOM 2956 O O . MET B 1 1 ? 104.5 -0.837 -2.357 1 23.55 1 MET B O 1
ATOM 2960 N N . ASN B 1 2 ? 104.875 -0.311 -0.288 1 23 2 ASN B N 1
ATOM 2961 C CA . ASN B 1 2 ? 104 -1.102 0.549 1 23 2 ASN B CA 1
ATOM 2962 C C . ASN B 1 2 ? 102.562 -0.549 0.526 1 23 2 ASN B C 1
ATOM 2964 O O . ASN B 1 2 ? 102.312 0.583 0.949 1 23 2 ASN B O 1
ATOM 2968 N N . PHE B 1 3 ? 102 -0.768 -0.698 1 26.41 3 PHE B N 1
ATOM 2969 C CA . PHE B 1 3 ? 100.688 -0.194 -1.082 1 26.41 3 PHE B CA 1
ATOM 2970 C C . PHE B 1 3 ? 99.625 -0.552 -0.067 1 26.41 3 PHE B C 1
ATOM 2972 O O . PHE B 1 3 ? 99.312 -1.726 0.102 1 26.41 3 PHE B O 1
ATOM 2979 N N . THR B 1 4 ? 99.75 0.095 1.116 1 24.47 4 THR B N 1
ATOM 2980 C CA . THR B 1 4 ? 98.875 0.004 2.291 1 24.47 4 THR B CA 1
ATOM 2981 C C . THR B 1 4 ? 97.438 0.228 1.912 1 24.47 4 THR B C 1
ATOM 2983 O O . THR B 1 4 ? 97.062 1.309 1.443 1 24.47 4 THR B O 1
ATOM 2986 N N . SER B 1 5 ? 96.938 -0.821 1.24 1 25.41 5 SER B N 1
ATOM 2987 C CA . SER B 1 5 ? 95.625 -0.775 0.716 1 25.41 5 SER B CA 1
ATOM 2988 C C . SER B 1 5 ? 94.625 -0.424 1.812 1 25.41 5 SER B C 1
ATOM 2990 O O . SER B 1 5 ? 94.562 -1.084 2.852 1 25.41 5 SER B O 1
ATOM 2992 N N . LEU B 1 6 ? 94.625 0.851 2.059 1 24.48 6 LEU B N 1
ATOM 2993 C CA . LEU B 1 6 ? 93.75 1.495 3.039 1 24.48 6 LEU B CA 1
ATOM 2994 C C . LEU B 1 6 ? 92.312 0.998 2.908 1 24.48 6 LEU B C 1
ATOM 2996 O O . LEU B 1 6 ? 91.688 1.155 1.856 1 24.48 6 LEU B O 1
ATOM 3000 N N . LEU B 1 7 ? 92.188 -0.229 3.41 1 24.08 7 LEU B N 1
ATOM 3001 C CA . LEU B 1 7 ? 90.875 -0.897 3.432 1 24.08 7 LEU B CA 1
ATOM 3002 C C . LEU B 1 7 ? 89.812 -0.004 4.062 1 24.08 7 LEU B C 1
ATOM 3004 O O . LEU B 1 7 ? 89.875 0.318 5.25 1 24.08 7 LEU B O 1
ATOM 3008 N N . LEU B 1 8 ? 89.688 1.202 3.422 1 24.39 8 LEU B N 1
ATOM 3009 C CA . LEU B 1 8 ? 88.75 2.15 3.932 1 24.39 8 LEU B CA 1
ATOM 3010 C C . LEU B 1 8 ? 87.375 1.458 4.203 1 24.39 8 LEU B C 1
ATOM 3012 O O . LEU B 1 8 ? 86.812 0.845 3.303 1 24.39 8 LEU B O 1
ATOM 3016 N N . GLY B 1 9 ? 87.312 0.768 5.316 1 22.06 9 GLY B N 1
ATOM 3017 C CA . GLY B 1 9 ? 86.188 0.101 5.875 1 22.06 9 GLY B CA 1
ATOM 3018 C C . GLY B 1 9 ? 84.938 0.956 5.836 1 22.06 9 GLY B C 1
ATOM 3019 O O . GLY B 1 9 ? 84.875 2.055 6.395 1 22.06 9 GLY B O 1
ATOM 3020 N N . SER B 1 10 ? 84.375 1.097 4.609 1 22.27 10 SER B N 1
ATOM 3021 C CA . SER B 1 10 ? 83.188 1.861 4.406 1 22.27 10 SER B CA 1
ATOM 3022 C C . SER B 1 10 ? 82.125 1.498 5.445 1 22.27 10 SER B C 1
ATOM 3024 O O . SER B 1 10 ? 81.75 0.324 5.613 1 22.27 10 SER B O 1
ATOM 3026 N N . ALA B 1 11 ? 82.312 1.999 6.605 1 23.05 11 ALA B N 1
ATOM 3027 C CA . ALA B 1 11 ? 81.25 1.887 7.633 1 23.05 11 ALA B CA 1
ATOM 3028 C C . ALA B 1 11 ? 79.875 2.199 7.062 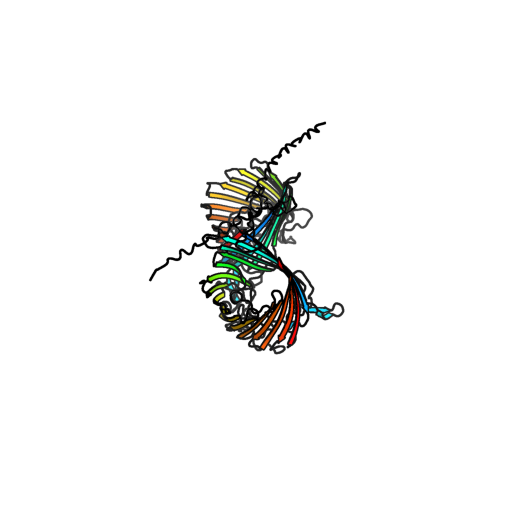1 23.05 11 ALA B C 1
ATOM 3030 O O . ALA B 1 11 ? 79.625 3.326 6.633 1 23.05 11 ALA B O 1
ATOM 3031 N N . ALA B 1 12 ? 79.438 1.312 6.211 1 23.19 12 ALA B N 1
ATOM 3032 C CA . ALA B 1 12 ? 78.062 1.493 5.715 1 23.19 12 ALA B CA 1
ATOM 3033 C C . ALA B 1 12 ? 77.062 1.807 6.855 1 23.19 12 ALA B C 1
ATOM 3035 O O . ALA B 1 12 ? 77 1.06 7.836 1 23.19 12 ALA B O 1
ATOM 3036 N N . THR B 1 13 ? 77.062 3.072 7.25 1 22.33 13 THR B N 1
ATOM 3037 C CA . THR B 1 13 ? 76 3.51 8.195 1 22.33 13 THR B CA 1
ATOM 3038 C C . THR B 1 13 ? 74.688 2.879 7.859 1 22.33 13 THR B C 1
ATOM 3040 O O . THR B 1 13 ? 74.188 2.992 6.73 1 22.33 13 THR B O 1
ATOM 3043 N N . LEU B 1 14 ? 74.438 1.684 8.367 1 22.73 14 LEU B N 1
ATOM 3044 C CA . LEU B 1 14 ? 73.062 1.085 8.328 1 22.73 14 LEU B CA 1
ATOM 3045 C C . LEU B 1 14 ? 72 2.092 8.758 1 22.73 14 LEU B C 1
ATOM 3047 O O . LEU B 1 14 ? 72.062 2.574 9.891 1 22.73 14 LEU B O 1
ATOM 3051 N N . ILE B 1 15 ? 71.75 3.064 7.895 1 24.48 15 ILE B N 1
ATOM 3052 C CA . ILE B 1 15 ? 70.625 3.924 8.164 1 24.48 15 ILE B CA 1
ATOM 3053 C C . ILE B 1 15 ? 69.438 3.066 8.492 1 24.48 15 ILE B C 1
ATOM 3055 O O . ILE B 1 15 ? 69 2.227 7.684 1 24.48 15 ILE B O 1
ATOM 3059 N N . ALA B 1 16 ? 69.188 2.648 9.711 1 24.52 16 ALA B N 1
ATOM 3060 C CA . ALA B 1 16 ? 68 2.066 10.227 1 24.52 16 ALA B CA 1
ATOM 3061 C C . ALA B 1 16 ? 66.75 2.865 9.766 1 24.52 16 ALA B C 1
ATOM 3063 O O . ALA B 1 16 ? 66.562 4.023 10.148 1 24.52 16 ALA B O 1
ATOM 3064 N N . VAL B 1 17 ? 66.375 2.756 8.539 1 26.66 17 VAL B N 1
ATOM 3065 C CA . VAL B 1 17 ? 65.062 3.33 8.086 1 26.66 17 VAL B CA 1
ATOM 3066 C C . VAL B 1 17 ? 63.969 2.91 9.031 1 26.66 17 VAL B C 1
ATOM 3068 O O . VAL B 1 17 ? 63.656 1.718 9.172 1 26.66 17 VAL B O 1
ATOM 3071 N N . SER B 1 18 ? 63.75 3.545 10.156 1 24.44 18 SER B N 1
ATOM 3072 C CA . SER B 1 18 ? 62.594 3.365 11.008 1 24.44 18 SER B CA 1
ATOM 3073 C C . SER B 1 18 ? 61.281 3.363 10.195 1 24.44 18 SER B C 1
ATOM 3075 O O . SER B 1 18 ? 61 4.336 9.5 1 24.44 18 SER B O 1
ATOM 3077 N N . ASP B 1 19 ? 60.938 2.283 9.641 1 25.64 19 ASP B N 1
ATOM 3078 C CA . ASP B 1 19 ? 59.656 2.1 8.992 1 25.64 19 ASP B CA 1
ATOM 3079 C C . ASP B 1 19 ? 58.5 2.494 9.922 1 25.64 19 ASP B C 1
ATOM 3081 O O . ASP B 1 19 ? 58.188 1.762 10.859 1 25.64 19 ASP B O 1
ATOM 3085 N N . ALA B 1 20 ? 58.312 3.678 10.406 1 25.34 20 ALA B N 1
ATOM 3086 C CA . ALA B 1 20 ? 57.062 4.094 11.031 1 25.34 20 ALA B CA 1
ATOM 3087 C C . ALA B 1 20 ? 55.844 3.582 10.242 1 25.34 20 ALA B C 1
ATOM 3089 O O . ALA B 1 20 ? 55.531 4.113 9.18 1 25.34 20 ALA B O 1
ATOM 3090 N N . ARG B 1 21 ? 55.625 2.398 10.203 1 28.52 21 ARG B N 1
ATOM 3091 C CA . ARG B 1 21 ? 54.375 1.861 9.648 1 28.52 21 ARG B CA 1
ATOM 3092 C C . ARG B 1 21 ? 53.188 2.625 10.172 1 28.52 21 ARG B C 1
ATOM 3094 O O . ARG B 1 21 ? 53 2.758 11.383 1 28.52 21 ARG B O 1
ATOM 3101 N N . ALA B 1 22 ? 52.812 3.561 9.398 1 28.64 22 ALA B N 1
ATOM 3102 C CA . ALA B 1 22 ? 51.531 4.25 9.648 1 28.64 22 ALA B CA 1
ATOM 3103 C C . ALA B 1 22 ? 50.469 3.285 10.18 1 28.64 22 ALA B C 1
ATOM 3105 O O . ALA B 1 22 ? 50.219 2.248 9.562 1 28.64 22 ALA B O 1
ATOM 3106 N N . VAL B 1 23 ? 50.281 3.148 11.398 1 29.5 23 VAL B N 1
ATOM 3107 C CA . VAL B 1 23 ? 49.188 2.42 12.039 1 29.5 23 VAL B CA 1
ATOM 3108 C C . VAL B 1 23 ? 47.906 2.6 11.234 1 29.5 23 VAL B C 1
ATOM 3110 O O . VAL B 1 23 ? 47.438 3.729 11.008 1 29.5 23 VAL B O 1
ATOM 3113 N N . ASP B 1 24 ? 47.625 1.878 10.281 1 32 24 ASP B N 1
ATOM 3114 C CA . ASP B 1 24 ? 46.375 1.839 9.5 1 32 24 ASP B CA 1
ATOM 3115 C C . ASP B 1 24 ? 45.156 2.055 10.391 1 32 24 ASP B C 1
ATOM 3117 O O . ASP B 1 24 ? 44.844 1.215 11.234 1 32 24 ASP B O 1
ATOM 3121 N N . ALA B 1 25 ? 44.938 3.234 10.898 1 33.5 25 ALA B N 1
ATOM 3122 C CA . ALA B 1 25 ? 43.781 3.525 11.742 1 33.5 25 ALA B CA 1
ATOM 3123 C C . ALA B 1 25 ? 42.531 2.787 11.242 1 33.5 25 ALA B C 1
ATOM 3125 O O . ALA B 1 25 ? 42.219 2.848 10.055 1 33.5 25 ALA B O 1
ATOM 3126 N N . GLU B 1 26 ? 42.125 1.665 11.688 1 37.94 26 GLU B N 1
ATOM 3127 C CA . GLU B 1 26 ? 40.812 1.072 11.5 1 37.94 26 GLU B CA 1
ATOM 3128 C C . GLU B 1 26 ? 39.75 2.143 11.211 1 37.94 26 GLU B C 1
ATOM 3130 O O . GLU B 1 26 ? 39.719 3.164 11.898 1 37.94 26 GLU B O 1
ATOM 3135 N N . PRO B 1 27 ? 39.312 2.32 9.875 1 44.12 27 PRO B N 1
ATOM 3136 C CA . PRO B 1 27 ? 38.312 3.389 9.742 1 44.12 27 PRO B CA 1
ATOM 3137 C C . PRO B 1 27 ? 37.406 3.504 10.969 1 44.12 27 PRO B C 1
ATOM 3139 O O . PRO B 1 27 ? 37.062 2.49 11.578 1 44.12 27 PRO B O 1
ATOM 3142 N N . ASP B 1 28 ? 37.344 4.43 11.719 1 46.84 28 ASP B N 1
ATOM 3143 C CA . ASP B 1 28 ? 36.5 4.668 12.883 1 46.84 28 ASP B CA 1
ATOM 3144 C C . ASP B 1 28 ? 35.062 4.285 12.594 1 46.84 28 ASP B C 1
ATOM 3146 O O . ASP B 1 28 ? 34.5 4.691 11.57 1 46.84 28 ASP B O 1
ATOM 3150 N N . ALA B 1 29 ? 34.5 3.119 13.102 1 49.97 29 ALA B N 1
ATOM 3151 C CA . ALA B 1 29 ? 33.219 2.473 13.086 1 49.97 29 ALA B CA 1
ATOM 3152 C C . ALA B 1 29 ? 32.094 3.49 12.844 1 49.97 29 ALA B C 1
ATOM 3154 O O . ALA B 1 29 ? 31.078 3.17 12.227 1 49.97 29 ALA B O 1
ATOM 3155 N N . GLY B 1 30 ? 32.219 4.758 13 1 60.81 30 GLY B N 1
ATOM 3156 C CA . GLY B 1 30 ? 31.188 5.781 12.945 1 60.81 30 GLY B CA 1
ATOM 3157 C C . GLY B 1 30 ? 31.219 6.582 11.656 1 60.81 30 GLY B C 1
ATOM 3158 O O . GLY B 1 30 ? 30.359 7.434 11.43 1 60.81 30 GLY B O 1
ATOM 3159 N N . GLU B 1 31 ? 32.062 6.082 10.656 1 77.56 31 GLU B N 1
ATOM 3160 C CA . GLU B 1 31 ? 32.25 6.996 9.531 1 77.56 31 GLU B CA 1
ATOM 3161 C C . GLU B 1 31 ? 31.641 6.43 8.25 1 77.56 31 GLU B C 1
ATOM 3163 O O . GLU B 1 31 ? 31.312 7.18 7.324 1 77.56 31 GLU B O 1
ATOM 3168 N N . TYR B 1 32 ? 31.453 5.121 8.266 1 87.06 32 TYR B N 1
ATOM 3169 C CA . TYR B 1 32 ? 30.984 4.512 7.02 1 87.06 32 TYR B CA 1
ATOM 3170 C C . TYR B 1 32 ? 29.734 3.66 7.262 1 87.06 32 TYR B C 1
ATOM 3172 O O . TYR B 1 32 ? 29.516 3.188 8.375 1 87.06 32 TYR B O 1
ATOM 3180 N N . VAL B 1 33 ? 29.047 3.529 6.152 1 90.25 33 VAL B N 1
ATOM 3181 C CA . VAL B 1 33 ? 27.875 2.654 6.211 1 90.25 33 VAL B CA 1
ATOM 3182 C C . VAL B 1 33 ? 28.328 1.208 6.406 1 90.25 33 VAL B C 1
ATOM 3184 O O . VAL B 1 33 ? 29.141 0.698 5.641 1 90.25 33 VAL B O 1
ATOM 3187 N N . LYS B 1 34 ? 27.719 0.593 7.43 1 90.62 34 LYS B N 1
ATOM 3188 C CA . LYS B 1 34 ? 28.125 -0.766 7.781 1 90.62 34 LYS B CA 1
ATOM 3189 C C . LYS B 1 34 ? 27.297 -1.799 7.02 1 90.62 34 LYS B C 1
ATOM 3191 O O . LYS B 1 34 ? 26.094 -1.637 6.855 1 90.62 34 LYS B O 1
ATOM 3196 N N . ILE B 1 35 ? 27.969 -2.865 6.637 1 90.75 35 ILE B N 1
ATOM 3197 C CA . ILE B 1 35 ? 27.281 -3.986 5.996 1 90.75 35 ILE B CA 1
ATOM 3198 C C . ILE B 1 35 ? 26.594 -4.844 7.051 1 90.75 35 ILE B C 1
ATOM 3200 O O . ILE B 1 35 ? 27.156 -5.09 8.125 1 90.75 35 ILE B O 1
ATOM 3204 N N . CYS B 1 36 ? 25.469 -5.238 6.832 1 92.44 36 CYS B N 1
ATOM 3205 C CA . CYS B 1 36 ? 24.719 -6.176 7.656 1 92.44 36 CYS B CA 1
ATOM 3206 C C . CYS B 1 36 ? 24.656 -7.551 7.004 1 92.44 36 CYS B C 1
ATOM 3208 O O . CYS B 1 36 ? 23.75 -7.832 6.219 1 92.44 36 CYS B O 1
ATOM 3210 N N . ASP B 1 37 ? 25.422 -8.477 7.316 1 91.56 37 ASP B N 1
ATOM 3211 C CA . ASP B 1 37 ? 25.594 -9.719 6.562 1 91.56 37 ASP B CA 1
ATOM 3212 C C . ASP B 1 37 ? 24.812 -10.867 7.211 1 91.56 37 ASP B C 1
ATOM 3214 O O . ASP B 1 37 ? 24.719 -11.953 6.645 1 91.56 37 ASP B O 1
ATOM 3218 N N . VAL B 1 38 ? 24.281 -10.609 8.344 1 91.56 38 VAL B N 1
ATOM 3219 C CA . VAL B 1 38 ? 23.641 -11.688 9.102 1 91.56 38 VAL B CA 1
ATOM 3220 C C . VAL B 1 38 ? 22.422 -12.211 8.344 1 91.56 38 VAL B C 1
ATOM 3222 O O . VAL B 1 38 ? 22.031 -13.367 8.508 1 91.56 38 VAL B O 1
ATOM 3225 N N . TYR B 1 39 ? 21.875 -11.391 7.508 1 92.31 39 TYR B N 1
ATOM 3226 C CA . TYR B 1 39 ? 20.656 -11.789 6.793 1 92.31 39 TYR B CA 1
ATOM 3227 C C . TYR B 1 39 ? 20.969 -12.086 5.328 1 92.31 39 TYR B C 1
ATOM 3229 O O . TYR B 1 39 ? 20.047 -12.266 4.523 1 92.31 39 TYR B O 1
ATOM 3237 N N . GLY B 1 40 ? 22.172 -12.07 5.004 1 91.06 40 GLY B N 1
ATOM 3238 C CA . GLY B 1 40 ? 22.562 -12.367 3.637 1 91.06 40 GLY B CA 1
ATOM 3239 C C . GLY B 1 40 ? 23.125 -11.156 2.904 1 91.06 40 GLY B C 1
ATOM 3240 O O . GLY B 1 40 ? 23.25 -10.078 3.484 1 91.06 40 GLY B O 1
ATOM 3241 N N . ALA B 1 41 ? 23.375 -11.375 1.656 1 91.25 41 ALA B N 1
ATOM 3242 C CA . ALA B 1 41 ? 23.984 -10.344 0.828 1 91.25 41 ALA B CA 1
ATOM 3243 C C . ALA B 1 41 ? 23.016 -9.195 0.578 1 91.25 41 ALA B C 1
ATOM 3245 O O . ALA B 1 41 ? 21.812 -9.422 0.44 1 91.25 41 ALA B O 1
ATOM 3246 N N . GLY B 1 42 ? 23.594 -7.988 0.568 1 93.75 42 GLY B N 1
ATOM 3247 C CA . GLY B 1 42 ? 22.812 -6.848 0.13 1 93.75 42 GLY B CA 1
ATOM 3248 C C . GLY B 1 42 ? 22.328 -5.977 1.277 1 93.75 42 GLY B C 1
ATOM 3249 O O . GLY B 1 42 ? 21.875 -4.848 1.062 1 93.75 42 GLY B O 1
ATOM 3250 N N . PHE B 1 43 ? 22.469 -6.539 2.455 1 95.12 43 PHE B N 1
ATOM 3251 C CA . PHE B 1 43 ? 21.969 -5.785 3.6 1 95.12 43 PHE B CA 1
ATOM 3252 C C . PHE B 1 43 ? 23.031 -4.84 4.133 1 95.12 43 PHE B C 1
ATOM 3254 O O . PHE B 1 43 ? 24.219 -5.199 4.188 1 95.12 43 PHE B O 1
ATOM 3261 N N . PHE B 1 44 ? 22.609 -3.67 4.566 1 94.5 44 PHE B N 1
ATOM 3262 C CA . PHE B 1 44 ? 23.422 -2.713 5.293 1 94.5 44 PHE B CA 1
ATOM 3263 C C . PHE B 1 44 ? 22.641 -2.076 6.434 1 94.5 44 PHE B C 1
ATOM 3265 O O . PHE B 1 44 ? 21.406 -2.025 6.395 1 94.5 44 PHE B O 1
ATOM 3272 N N . TYR B 1 45 ? 23.344 -1.631 7.414 1 93.25 45 TYR B N 1
ATOM 3273 C CA . TYR B 1 45 ? 22.688 -0.953 8.523 1 93.25 45 TYR B CA 1
ATOM 3274 C C . TYR B 1 45 ? 22.281 0.467 8.141 1 93.25 45 TYR B C 1
ATOM 3276 O O . TYR B 1 45 ? 23.078 1.201 7.547 1 93.25 45 TYR B O 1
ATOM 3284 N N . ILE B 1 46 ? 21.016 0.811 8.453 1 92.5 46 ILE B N 1
ATOM 3285 C CA . ILE B 1 46 ? 20.688 2.23 8.391 1 92.5 46 ILE B CA 1
ATOM 3286 C C . ILE B 1 46 ? 21.547 3 9.398 1 92.5 46 ILE B C 1
ATOM 3288 O O . ILE B 1 46 ? 21.516 2.707 10.602 1 92.5 46 ILE B O 1
ATOM 3292 N N . PRO B 1 47 ? 22.281 3.953 8.93 1 91.38 47 PRO B N 1
ATOM 3293 C CA . PRO B 1 47 ? 23.203 4.633 9.836 1 91.38 47 PRO B CA 1
ATOM 3294 C C . PRO B 1 47 ? 22.531 5.129 11.109 1 91.38 47 PRO B C 1
ATOM 3296 O O . PRO B 1 47 ? 21.484 5.781 11.039 1 91.38 47 PRO B O 1
ATOM 3299 N N . GLY B 1 48 ? 23.141 4.746 12.195 1 88.44 48 GLY B N 1
ATOM 3300 C CA . GLY B 1 48 ? 22.641 5.215 13.484 1 88.44 48 GLY B CA 1
ATOM 3301 C C . GLY B 1 48 ? 21.547 4.34 14.039 1 88.44 48 GLY B C 1
ATOM 3302 O O . GLY B 1 48 ? 20.938 4.676 15.062 1 88.44 48 GLY B O 1
ATOM 3303 N N . THR B 1 49 ? 21.156 3.303 13.383 1 90.38 49 THR B N 1
ATOM 3304 C CA . THR B 1 49 ? 20.109 2.391 13.852 1 90.38 49 THR B CA 1
ATOM 3305 C C . THR B 1 49 ? 20.609 0.95 13.844 1 90.38 49 THR B C 1
ATOM 3307 O O . THR B 1 49 ? 21.734 0.679 13.398 1 90.38 49 THR B O 1
ATOM 3310 N N . GLU B 1 50 ? 19.734 0.084 14.406 1 91.81 50 GLU B N 1
ATOM 3311 C CA . GLU B 1 50 ? 20.047 -1.344 14.422 1 91.81 50 GLU B CA 1
ATOM 3312 C C . GLU B 1 50 ? 19.234 -2.092 13.367 1 91.81 50 GLU B C 1
ATOM 3314 O O . GLU B 1 50 ? 19.094 -3.316 13.43 1 91.81 50 GLU B O 1
ATOM 3319 N N . THR B 1 51 ? 18.688 -1.344 12.492 1 94.75 51 THR B N 1
ATOM 3320 C CA . THR B 1 51 ? 17.844 -1.935 11.461 1 94.75 51 THR B CA 1
ATOM 3321 C C . THR B 1 51 ? 18.641 -2.209 10.195 1 94.75 51 THR B C 1
ATOM 3323 O O . THR B 1 51 ? 19.344 -1.326 9.695 1 94.75 51 THR B O 1
ATOM 3326 N N . CYS B 1 52 ? 18.672 -3.467 9.75 1 96.25 52 CYS B N 1
ATOM 3327 C CA . CYS B 1 52 ? 19.25 -3.848 8.469 1 96.25 52 CYS B CA 1
ATOM 3328 C C . CYS B 1 52 ? 18.297 -3.539 7.324 1 96.25 52 CYS B C 1
ATOM 3330 O O . CYS B 1 52 ? 17.109 -3.885 7.387 1 96.25 52 CYS B O 1
ATOM 3332 N N . LEU B 1 53 ? 18.766 -2.857 6.328 1 96.75 53 LEU B N 1
ATOM 3333 C CA . LEU B 1 53 ? 17.969 -2.504 5.164 1 96.75 53 LEU B CA 1
ATOM 3334 C C . LEU B 1 53 ? 18.562 -3.102 3.893 1 96.75 53 LEU B C 1
ATOM 3336 O O . LEU B 1 53 ? 19.781 -3.074 3.701 1 96.75 53 LEU B O 1
ATOM 3340 N N . ARG B 1 54 ? 17.766 -3.674 3.08 1 97.19 54 ARG B N 1
ATOM 3341 C CA . ARG B 1 54 ? 18.125 -4.113 1.734 1 97.19 54 ARG B CA 1
ATOM 3342 C C . ARG B 1 54 ? 17.141 -3.559 0.701 1 97.19 54 ARG B C 1
ATOM 3344 O O . ARG B 1 54 ? 15.93 -3.619 0.89 1 97.19 54 ARG B O 1
ATOM 3351 N N . ILE B 1 55 ? 17.641 -2.988 -0.357 1 96.25 55 ILE B N 1
ATOM 3352 C CA . ILE B 1 55 ? 16.844 -2.525 -1.494 1 96.25 55 ILE B CA 1
ATOM 3353 C C . ILE B 1 55 ? 17.234 -3.312 -2.744 1 96.25 55 ILE B C 1
ATOM 3355 O O . ILE B 1 55 ? 18.422 -3.467 -3.047 1 96.25 55 ILE B O 1
ATOM 3359 N N . GLY B 1 56 ? 16.281 -3.898 -3.391 1 97.19 56 GLY B N 1
ATOM 3360 C CA . GLY B 1 56 ? 16.5 -4.668 -4.605 1 97.19 56 GLY B CA 1
ATOM 3361 C C . GLY B 1 56 ? 15.344 -4.59 -5.582 1 97.19 56 GLY B C 1
ATOM 3362 O O . GLY B 1 56 ? 14.516 -3.684 -5.5 1 97.19 56 GLY B O 1
ATOM 3363 N N . GLY B 1 57 ? 15.461 -5.441 -6.602 1 97.94 57 GLY B N 1
ATOM 3364 C CA . GLY B 1 57 ? 14.43 -5.457 -7.629 1 97.94 57 GLY B CA 1
ATOM 3365 C C . GLY B 1 57 ? 14.891 -6.113 -8.914 1 97.94 57 GLY B C 1
ATOM 3366 O O . GLY B 1 57 ? 15.828 -6.914 -8.914 1 97.94 57 GLY B O 1
ATOM 3367 N N . TYR B 1 58 ? 14.07 -5.859 -9.914 1 98.62 58 TYR B N 1
ATOM 3368 C CA . TYR B 1 58 ? 14.445 -6.371 -11.227 1 98.62 58 TYR B CA 1
ATOM 3369 C C . TYR B 1 58 ? 13.773 -5.578 -12.336 1 98.62 58 TYR B C 1
ATOM 3371 O O . TYR B 1 58 ? 12.789 -4.871 -12.094 1 98.62 58 TYR B O 1
ATOM 3379 N N . VAL B 1 59 ? 14.398 -5.598 -13.453 1 98.62 59 VAL B N 1
ATOM 3380 C CA . VAL B 1 59 ? 13.789 -5.199 -14.719 1 98.62 59 VAL B CA 1
ATOM 3381 C C . VAL B 1 59 ? 13.508 -6.434 -15.57 1 98.62 59 VAL B C 1
ATOM 3383 O O . VAL B 1 59 ? 14.375 -7.293 -15.727 1 98.62 59 VAL B O 1
ATOM 3386 N N . ARG B 1 60 ? 12.273 -6.48 -16.047 1 98.75 60 ARG B N 1
ATOM 3387 C CA . ARG B 1 60 ? 11.828 -7.637 -16.812 1 98.75 60 ARG B CA 1
ATOM 3388 C C . ARG B 1 60 ? 11.203 -7.211 -18.141 1 98.75 60 ARG B C 1
ATOM 3390 O O . ARG B 1 60 ? 10.453 -6.23 -18.188 1 98.75 60 ARG B O 1
ATOM 3397 N N . TYR B 1 61 ? 11.531 -7.879 -19.188 1 98.75 61 TYR B N 1
ATOM 3398 C CA . TYR B 1 61 ? 10.93 -7.652 -20.5 1 98.75 61 TYR B CA 1
ATOM 3399 C C . TYR B 1 61 ? 10.398 -8.953 -21.094 1 98.75 61 TYR B C 1
ATOM 3401 O O . TYR B 1 61 ? 11.156 -9.906 -21.297 1 98.75 61 TYR B O 1
ATOM 3409 N N . ASP B 1 62 ? 9.125 -9 -21.359 1 98.56 62 ASP B N 1
ATOM 3410 C CA . ASP B 1 62 ? 8.453 -10.164 -21.922 1 98.56 62 ASP B CA 1
ATOM 3411 C C . ASP B 1 62 ? 8.016 -9.906 -23.359 1 98.56 62 ASP B C 1
ATOM 3413 O O . ASP B 1 62 ? 7.473 -8.836 -23.656 1 98.56 62 ASP B O 1
ATOM 3417 N N . ILE B 1 63 ? 8.281 -10.82 -24.188 1 98.5 63 ILE B N 1
ATOM 3418 C CA . ILE B 1 63 ? 7.824 -10.836 -25.578 1 98.5 63 ILE B CA 1
ATOM 3419 C C . ILE B 1 63 ? 7.086 -12.141 -25.859 1 98.5 63 ILE B C 1
ATOM 3421 O O . ILE B 1 63 ? 7.684 -13.219 -25.828 1 98.5 63 ILE B O 1
ATOM 3425 N N . ALA B 1 64 ? 5.816 -12.047 -26.188 1 98.38 64 ALA B N 1
ATOM 3426 C CA . ALA B 1 64 ? 5.031 -13.266 -26.375 1 98.38 64 ALA B CA 1
ATOM 3427 C C . ALA B 1 64 ? 4.293 -13.242 -27.719 1 98.38 64 ALA B C 1
ATOM 3429 O O . ALA B 1 64 ? 4.031 -12.172 -28.266 1 98.38 64 ALA B O 1
ATOM 3430 N N . LEU B 1 65 ? 4.059 -14.406 -28.219 1 97.81 65 LEU B N 1
ATOM 3431 C CA . LEU B 1 65 ? 3.365 -14.586 -29.484 1 97.81 65 LEU B CA 1
ATOM 3432 C C . LEU B 1 65 ? 2.48 -15.828 -29.453 1 97.81 65 LEU B C 1
ATOM 3434 O O . LEU B 1 65 ? 2.631 -16.672 -28.578 1 97.81 65 LEU B O 1
ATOM 3438 N N . GLY B 1 66 ? 1.552 -15.898 -30.406 1 97.5 66 GLY B N 1
ATOM 3439 C CA . GLY B 1 66 ? 0.708 -17.078 -30.531 1 97.5 66 GLY B CA 1
ATOM 3440 C C . GLY B 1 66 ? -0.745 -16.812 -30.188 1 97.5 66 GLY B C 1
ATOM 3441 O O . GLY B 1 66 ? -1.257 -15.719 -30.453 1 97.5 66 GLY B O 1
ATOM 3442 N N . ASP B 1 67 ? -1.345 -17.844 -29.703 1 96.81 67 ASP B N 1
ATOM 3443 C CA . ASP B 1 67 ? -2.785 -17.766 -29.469 1 96.81 67 ASP B CA 1
ATOM 3444 C C . ASP B 1 67 ? -3.094 -17.078 -28.141 1 96.81 67 ASP B C 1
ATOM 3446 O O . ASP B 1 67 ? -2.334 -17.203 -27.172 1 96.81 67 ASP B O 1
ATOM 3450 N N . VAL B 1 68 ? -4.285 -16.453 -28.094 1 94.12 68 VAL B N 1
ATOM 3451 C CA . VAL B 1 68 ? -4.684 -15.703 -26.891 1 94.12 68 VAL B CA 1
ATOM 3452 C C . VAL B 1 68 ? -4.996 -16.672 -25.766 1 94.12 68 VAL B C 1
ATOM 3454 O O . VAL B 1 68 ? -4.727 -16.391 -24.594 1 94.12 68 VAL B O 1
ATOM 3457 N N . GLY B 1 69 ? -5.473 -17.844 -26.094 1 93.44 69 GLY B N 1
ATOM 3458 C CA . GLY B 1 69 ? -5.926 -18.797 -25.094 1 93.44 69 GLY B CA 1
ATOM 3459 C C . GLY B 1 69 ? -4.793 -19.391 -24.281 1 93.44 69 GLY B C 1
ATOM 3460 O O . GLY B 1 69 ? -5.008 -19.906 -23.172 1 93.44 69 GLY B O 1
ATOM 3461 N N . SER B 1 70 ? -3.643 -19.406 -24.859 1 94.5 70 SER B N 1
ATOM 3462 C CA . SER B 1 70 ? -2.473 -19.891 -24.125 1 94.5 70 SER B CA 1
ATOM 3463 C C . SER B 1 70 ? -1.884 -18.797 -23.234 1 94.5 70 SER B C 1
ATOM 3465 O O . SER B 1 70 ? -0.779 -18.953 -22.703 1 94.5 70 SER B O 1
ATOM 3467 N N . LEU B 1 71 ? -2.523 -17.703 -23.156 1 94.62 71 LEU B N 1
ATOM 3468 C CA . LEU B 1 71 ? -2.166 -16.531 -22.375 1 94.62 71 LEU B CA 1
ATOM 3469 C C . LEU B 1 71 ? -0.945 -15.82 -22.953 1 94.62 71 LEU B C 1
ATOM 3471 O O . LEU B 1 71 ? -0.25 -15.086 -22.25 1 94.62 71 LEU B O 1
ATOM 3475 N N . ASP B 1 72 ? -0.699 -16.031 -24.219 1 95.31 72 ASP B N 1
ATOM 3476 C CA . ASP B 1 72 ? 0.504 -15.5 -24.859 1 95.31 72 ASP B CA 1
ATOM 3477 C C . ASP B 1 72 ? 0.155 -14.445 -25.891 1 95.31 72 ASP B C 1
ATOM 3479 O O . ASP B 1 72 ? 0.849 -13.43 -26.016 1 95.31 72 ASP B O 1
ATOM 3483 N N . GLY B 1 73 ? -0.818 -14.688 -26.594 1 93.94 73 GLY B N 1
ATOM 3484 C CA . GLY B 1 73 ? -1.096 -13.859 -27.766 1 93.94 73 GLY B CA 1
ATOM 3485 C C . GLY B 1 73 ? -1.858 -12.594 -27.422 1 93.94 73 GLY B C 1
ATOM 3486 O O . GLY B 1 73 ? -2.463 -12.5 -26.344 1 93.94 73 GLY B O 1
ATOM 3487 N N . ALA B 1 74 ? -1.798 -11.656 -28.391 1 94.56 74 ALA B N 1
ATOM 3488 C CA . ALA B 1 74 ? -2.553 -10.406 -28.297 1 94.56 74 ALA B CA 1
ATOM 3489 C C . ALA B 1 74 ? -3.238 -10.086 -29.625 1 94.56 74 ALA B C 1
ATOM 3491 O O . ALA B 1 74 ? -2.807 -10.555 -30.688 1 94.56 74 ALA B O 1
ATOM 3492 N N . LYS B 1 75 ? -4.258 -9.367 -29.484 1 92.88 75 LYS B N 1
ATOM 3493 C CA . LYS B 1 75 ? -4.977 -8.898 -30.672 1 92.88 75 LYS B CA 1
ATOM 3494 C C . LYS B 1 75 ? -4.969 -7.375 -30.75 1 92.88 75 LYS B C 1
ATOM 3496 O O . LYS B 1 75 ? -4.855 -6.691 -29.734 1 92.88 75 LYS B O 1
ATOM 3501 N N . ALA B 1 76 ? -5.008 -6.91 -32 1 91 76 ALA B N 1
ATOM 3502 C CA . ALA B 1 76 ? -5.055 -5.473 -32.25 1 91 76 ALA B CA 1
ATOM 3503 C C . ALA B 1 76 ? -5.973 -5.152 -33.438 1 91 76 ALA B C 1
ATOM 3505 O O . ALA B 1 76 ? -6.164 -5.984 -34.312 1 91 76 ALA B O 1
ATOM 3506 N N . THR B 1 77 ? -6.461 -3.979 -33.406 1 90.12 77 THR B N 1
ATOM 3507 C CA . THR B 1 77 ? -7.246 -3.486 -34.531 1 90.12 77 THR B CA 1
ATOM 3508 C C . THR B 1 77 ? -6.332 -2.998 -35.656 1 90.12 77 THR B C 1
ATOM 3510 O O . THR B 1 77 ? -5.418 -2.209 -35.406 1 90.12 77 THR B O 1
ATOM 3513 N N . ASP B 1 78 ? -6.715 -3.496 -36.75 1 91.62 78 ASP B N 1
ATOM 3514 C CA . ASP B 1 78 ? -5.969 -3.033 -37.938 1 91.62 78 ASP B CA 1
ATOM 3515 C C . ASP B 1 78 ? -6.176 -1.537 -38.156 1 91.62 78 ASP B C 1
ATOM 3517 O O . ASP B 1 78 ? -7.312 -1.057 -38.156 1 91.62 78 ASP B O 1
ATOM 3521 N N . HIS B 1 79 ? -5.098 -0.864 -38.531 1 90.75 79 HIS B N 1
ATOM 3522 C CA . HIS B 1 79 ? -5.164 0.59 -38.625 1 90.75 79 HIS B CA 1
ATOM 3523 C C . HIS B 1 79 ? -5.871 1.03 -39.875 1 90.75 79 HIS B C 1
ATOM 3525 O O . HIS B 1 79 ? -6.465 2.109 -39.938 1 90.75 79 HIS B O 1
ATOM 3531 N N . GLU B 1 80 ? -5.816 0.137 -40.812 1 93.5 80 GLU B N 1
ATOM 3532 C CA . GLU B 1 80 ? -6.328 0.545 -42.125 1 93.5 80 GLU B CA 1
ATOM 3533 C C . GLU B 1 80 ? -7.793 0.149 -42.281 1 93.5 80 GLU B C 1
ATOM 3535 O O . GLU B 1 80 ? -8.633 0.984 -42.625 1 93.5 80 GLU B O 1
ATOM 3540 N N . ASP B 1 81 ? -8.164 -1.137 -41.906 1 93.69 81 ASP B N 1
ATOM 3541 C CA . ASP B 1 81 ? -9.5 -1.586 -42.25 1 93.69 81 ASP B CA 1
ATOM 3542 C C . ASP B 1 81 ? -10.305 -1.995 -41.031 1 93.69 81 ASP B C 1
ATOM 3544 O O . ASP B 1 81 ? -11.445 -2.439 -41.156 1 93.69 81 ASP B O 1
ATOM 3548 N N . GLY B 1 82 ? -9.672 -1.999 -39.938 1 89.94 82 GLY B N 1
ATOM 3549 C CA . GLY B 1 82 ? -10.43 -2.23 -38.719 1 89.94 82 GLY B CA 1
ATOM 3550 C C . GLY B 1 82 ? -10.555 -3.701 -38.344 1 89.94 82 GLY B C 1
ATOM 3551 O O . GLY B 1 82 ? -11.117 -4.047 -37.312 1 89.94 82 GLY B O 1
ATOM 3552 N N . SER B 1 83 ? -9.969 -4.531 -39.1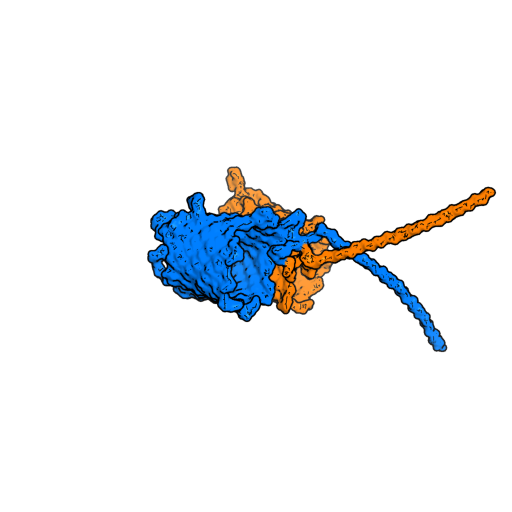88 1 91.06 83 SER B N 1
ATOM 3553 C CA . SER B 1 83 ? -10.031 -5.957 -38.906 1 91.06 83 SER B CA 1
ATOM 3554 C C . SER B 1 83 ? -9.141 -6.305 -37.688 1 91.06 83 SER B C 1
ATOM 3556 O O . SER B 1 83 ? -8.383 -5.461 -37.219 1 91.06 83 SER B O 1
ATOM 3558 N N . THR B 1 84 ? -9.336 -7.57 -37.188 1 91.62 84 THR B N 1
ATOM 3559 C CA . THR B 1 84 ? -8.547 -8.016 -36.062 1 91.62 84 THR B CA 1
ATOM 3560 C C . THR B 1 84 ? -7.262 -8.688 -36.531 1 91.62 84 THR B C 1
ATOM 3562 O O . THR B 1 84 ? -7.293 -9.578 -37.375 1 91.62 84 THR B O 1
ATOM 3565 N N . ASN B 1 85 ? -6.137 -8.18 -35.938 1 92.88 85 ASN B N 1
ATOM 3566 C CA . ASN B 1 85 ? -4.84 -8.797 -36.188 1 92.88 85 ASN B CA 1
ATOM 3567 C C . ASN B 1 85 ? -4.266 -9.43 -34.938 1 92.88 85 ASN B C 1
ATOM 3569 O O . ASN B 1 85 ? -4.496 -8.938 -33.844 1 92.88 85 ASN B O 1
ATOM 3573 N N . ALA B 1 86 ? -3.637 -10.602 -35.188 1 94.06 86 ALA B N 1
ATOM 3574 C CA . ALA B 1 86 ? -2.754 -11.086 -34.125 1 94.06 86 ALA B CA 1
ATOM 3575 C C . ALA B 1 86 ? -1.479 -10.258 -34.031 1 94.06 86 ALA B C 1
ATOM 3577 O O . ALA B 1 86 ? -0.976 -9.781 -35.062 1 94.06 86 ALA B O 1
ATOM 3578 N N . THR B 1 87 ? -0.99 -10.109 -32.844 1 94.38 87 THR B N 1
ATOM 3579 C CA . THR B 1 87 ? 0.231 -9.328 -32.688 1 94.38 87 THR B CA 1
ATOM 3580 C C . THR B 1 87 ? 1.024 -9.805 -31.484 1 94.38 87 THR B C 1
ATOM 3582 O O . THR B 1 87 ? 0.661 -10.797 -30.844 1 94.38 87 THR B O 1
ATOM 3585 N N . TRP B 1 88 ? 2.125 -9.07 -31.188 1 96.75 88 TRP B N 1
ATOM 3586 C CA . TRP B 1 88 ? 2.98 -9.375 -30.047 1 96.75 88 TRP B CA 1
ATOM 3587 C C . TRP B 1 88 ? 2.338 -8.906 -28.75 1 96.75 88 TRP B C 1
ATOM 3589 O O . TRP B 1 88 ? 1.746 -7.82 -28.688 1 96.75 88 TRP B O 1
ATOM 3599 N N . LYS B 1 89 ? 2.438 -9.688 -27.766 1 96.94 89 LYS B N 1
ATOM 3600 C CA . LYS B 1 89 ? 2.191 -9.219 -26.406 1 96.94 89 LYS B CA 1
ATOM 3601 C C . LYS B 1 89 ? 3.5 -8.883 -25.703 1 96.94 89 LYS B C 1
ATOM 3603 O O . LYS B 1 89 ? 4.324 -9.758 -25.438 1 96.94 89 LYS B O 1
ATOM 3608 N N . LYS B 1 90 ? 3.637 -7.645 -25.391 1 97.12 90 LYS B N 1
ATOM 3609 C CA . LYS B 1 90 ? 4.887 -7.164 -24.812 1 97.12 90 LYS B CA 1
ATOM 3610 C C . LYS B 1 90 ? 4.633 -6.434 -23.5 1 97.12 90 LYS B C 1
ATOM 3612 O O . LYS B 1 90 ? 3.639 -5.723 -23.344 1 97.12 90 LYS B O 1
ATOM 3617 N N . ASN B 1 91 ? 5.543 -6.652 -22.609 1 97.81 91 ASN B N 1
ATOM 3618 C CA . ASN B 1 91 ? 5.445 -5.961 -21.328 1 97.81 91 ASN B CA 1
ATOM 3619 C C . ASN B 1 91 ? 6.824 -5.715 -20.719 1 97.81 91 ASN B C 1
ATOM 3621 O O . ASN B 1 91 ? 7.645 -6.629 -20.641 1 97.81 91 ASN B O 1
ATOM 3625 N N . ALA B 1 92 ? 7.082 -4.473 -20.422 1 98.56 92 ALA B N 1
ATOM 3626 C CA . ALA B 1 92 ? 8.227 -4.094 -19.609 1 98.56 92 ALA B CA 1
ATOM 3627 C C . ALA B 1 92 ? 7.812 -3.832 -18.172 1 98.56 92 ALA B C 1
ATOM 3629 O O . ALA B 1 92 ? 6.867 -3.08 -17.906 1 98.56 92 ALA B O 1
ATOM 3630 N N . ARG B 1 93 ? 8.57 -4.484 -17.203 1 98.19 93 ARG B N 1
ATOM 3631 C CA . ARG B 1 93 ? 8.227 -4.316 -15.797 1 98.19 93 ARG B CA 1
ATOM 3632 C C . ARG B 1 93 ? 9.445 -3.873 -14.984 1 98.19 93 ARG B C 1
ATOM 3634 O O . ARG B 1 93 ? 10.531 -4.441 -15.125 1 98.19 93 ARG B O 1
ATOM 3641 N N . PHE B 1 94 ? 9.281 -2.877 -14.242 1 98.38 94 PHE B N 1
ATOM 3642 C CA . PHE B 1 94 ? 10.219 -2.51 -13.195 1 98.38 94 PHE B CA 1
ATOM 3643 C C . PHE B 1 94 ? 9.664 -2.867 -11.82 1 98.38 94 PHE B C 1
ATOM 3645 O O . PHE B 1 94 ? 8.539 -2.482 -11.477 1 98.38 94 PHE B O 1
ATOM 3652 N N . THR B 1 95 ? 10.422 -3.672 -11.039 1 98.5 95 THR B N 1
ATOM 3653 C CA . THR B 1 95 ? 10.031 -4.082 -9.695 1 98.5 95 THR B CA 1
ATOM 3654 C C . THR B 1 95 ? 11.008 -3.539 -8.656 1 98.5 95 THR B C 1
ATOM 3656 O O . THR B 1 95 ? 12.219 -3.648 -8.82 1 98.5 95 THR B O 1
ATOM 3659 N N . VAL B 1 96 ? 10.445 -2.924 -7.637 1 97.44 96 VAL B N 1
ATOM 3660 C CA . VAL B 1 96 ? 11.234 -2.477 -6.488 1 97.44 96 VAL B CA 1
ATOM 3661 C C . VAL B 1 96 ? 10.859 -3.293 -5.254 1 97.44 96 VAL B C 1
ATOM 3663 O O . VAL B 1 96 ? 9.68 -3.504 -4.98 1 97.44 96 VAL B O 1
ATOM 3666 N N . LYS B 1 97 ? 11.93 -3.697 -4.523 1 97.94 97 LYS B N 1
ATOM 3667 C CA . LYS B 1 97 ? 11.758 -4.48 -3.305 1 97.94 97 LYS B CA 1
ATOM 3668 C C . LYS B 1 97 ? 12.531 -3.869 -2.143 1 97.94 97 LYS B C 1
ATOM 3670 O O . LYS B 1 97 ? 13.633 -3.348 -2.328 1 97.94 97 LYS B O 1
ATOM 3675 N N . THR B 1 98 ? 11.969 -3.947 -0.977 1 98.12 98 THR B N 1
ATOM 3676 C CA . THR B 1 98 ? 12.672 -3.533 0.231 1 98.12 98 THR B CA 1
ATOM 3677 C C . THR B 1 98 ? 12.492 -4.562 1.343 1 98.12 98 THR B C 1
ATOM 3679 O O . THR B 1 98 ? 11.414 -5.141 1.492 1 98.12 98 THR B O 1
ATOM 3682 N N . TRP B 1 99 ? 13.586 -4.824 2.053 1 97.94 99 TRP B N 1
ATOM 3683 C CA . TRP B 1 99 ? 13.609 -5.672 3.242 1 97.94 99 TRP B CA 1
ATOM 3684 C C . TRP B 1 99 ? 14.188 -4.918 4.434 1 97.94 99 TRP B C 1
ATOM 3686 O O . TRP B 1 99 ? 15.18 -4.199 4.297 1 97.94 99 TRP B O 1
ATOM 3696 N N . THR B 1 100 ? 13.531 -5.047 5.52 1 97.69 100 THR B N 1
ATOM 3697 C CA . THR B 1 100 ? 14.148 -4.609 6.766 1 97.69 100 THR B CA 1
ATOM 3698 C C . THR B 1 100 ? 14.102 -5.719 7.812 1 97.69 100 THR B C 1
ATOM 3700 O O . THR B 1 100 ? 13.117 -6.461 7.891 1 97.69 100 THR B O 1
ATOM 3703 N N . ASN B 1 101 ? 15.148 -5.816 8.578 1 97.19 101 ASN B N 1
ATOM 3704 C CA . ASN B 1 101 ? 15.242 -6.773 9.68 1 97.19 101 ASN B CA 1
ATOM 3705 C C . ASN B 1 101 ? 15.898 -6.152 10.906 1 97.19 101 ASN B C 1
ATOM 3707 O O . ASN B 1 101 ? 16.859 -5.387 10.789 1 97.19 101 ASN B O 1
ATOM 3711 N N . ARG B 1 102 ? 15.336 -6.488 11.992 1 96.12 102 ARG B N 1
ATOM 3712 C CA . ARG B 1 102 ? 15.891 -6.086 13.281 1 96.12 102 ARG B CA 1
ATOM 3713 C C . ARG B 1 102 ? 15.602 -7.129 14.359 1 96.12 102 ARG B C 1
ATOM 3715 O O . ARG B 1 102 ? 14.445 -7.488 14.586 1 96.12 102 ARG B O 1
ATOM 3722 N N . GLU B 1 103 ? 16.641 -7.527 15.047 1 95.44 103 GLU B N 1
ATOM 3723 C CA . GLU B 1 103 ? 16.422 -8.469 16.141 1 95.44 103 GLU B CA 1
ATOM 3724 C C . GLU B 1 103 ? 15.828 -7.762 17.359 1 95.44 103 GLU B C 1
ATOM 3726 O O . GLU B 1 103 ? 16.234 -6.648 17.703 1 95.44 103 GLU B O 1
ATOM 3731 N N . THR B 1 104 ? 14.797 -8.445 17.906 1 95.12 104 THR B N 1
ATOM 3732 C CA . THR B 1 104 ? 14.172 -7.926 19.125 1 95.12 104 THR B CA 1
ATOM 3733 C C . THR B 1 104 ? 13.961 -9.039 20.141 1 95.12 104 THR B C 1
ATOM 3735 O O . THR B 1 104 ? 14.203 -10.211 19.844 1 95.12 104 THR B O 1
ATOM 3738 N N . GLU B 1 105 ? 13.508 -8.656 21.312 1 93.12 105 GLU B N 1
ATOM 3739 C CA . GLU B 1 105 ? 13.227 -9.641 22.359 1 93.12 105 GLU B CA 1
ATOM 3740 C C . GLU B 1 105 ? 12 -10.484 22 1 93.12 105 GLU B C 1
ATOM 3742 O O . GLU B 1 105 ? 11.812 -11.57 22.562 1 93.12 105 GLU B O 1
ATOM 3747 N N . PHE B 1 106 ? 11.211 -10.031 21.062 1 93.75 106 PHE B N 1
ATOM 3748 C CA . PHE B 1 106 ? 9.984 -10.719 20.672 1 93.75 106 PHE B CA 1
ATOM 3749 C C . PHE B 1 106 ? 10.188 -11.508 19.391 1 93.75 106 PHE B C 1
ATOM 3751 O O . PHE B 1 106 ? 9.234 -12.023 18.812 1 93.75 106 PHE B O 1
ATOM 3758 N N . GLY B 1 107 ? 11.445 -11.523 18.953 1 94.38 107 GLY B N 1
ATOM 3759 C CA . GLY B 1 107 ? 11.75 -12.094 17.656 1 94.38 107 GLY B CA 1
ATOM 3760 C C . GLY B 1 107 ? 12.195 -11.062 16.625 1 94.38 107 GLY B C 1
ATOM 3761 O O . GLY B 1 107 ? 12.211 -9.867 16.922 1 94.38 107 GLY B O 1
ATOM 3762 N N . THR B 1 108 ? 12.469 -11.555 15.469 1 95.81 108 THR B N 1
ATOM 3763 C CA . THR B 1 108 ? 12.938 -10.648 14.43 1 95.81 108 THR B CA 1
ATOM 3764 C C . THR B 1 108 ? 11.781 -9.828 13.867 1 95.81 108 THR B C 1
ATOM 3766 O O . THR B 1 108 ? 10.727 -10.375 13.547 1 95.81 108 THR B O 1
ATOM 3769 N N . LEU B 1 109 ? 11.914 -8.516 13.883 1 97.5 109 LEU B N 1
ATOM 3770 C CA . LEU B 1 109 ? 10.984 -7.602 13.234 1 97.5 109 LEU B CA 1
ATOM 3771 C C . LEU B 1 109 ? 11.367 -7.367 11.773 1 97.5 109 LEU B C 1
ATOM 3773 O O . LEU B 1 109 ? 12.453 -6.859 11.492 1 97.5 109 LEU B O 1
ATOM 3777 N N . LYS B 1 110 ? 10.469 -7.711 10.875 1 97.56 110 LYS B N 1
ATOM 3778 C CA . LYS B 1 110 ? 10.742 -7.637 9.445 1 97.56 110 LYS B CA 1
ATOM 3779 C C . LYS B 1 110 ? 9.672 -6.828 8.719 1 97.56 110 LYS B C 1
ATOM 3781 O O . LYS B 1 110 ? 8.523 -6.766 9.164 1 97.56 110 LYS B O 1
ATOM 3786 N N . THR B 1 111 ? 10.078 -6.199 7.68 1 98.31 111 THR B N 1
ATOM 3787 C CA . THR B 1 111 ? 9.156 -5.719 6.656 1 98.31 111 THR B CA 1
ATOM 3788 C C . THR B 1 111 ? 9.594 -6.191 5.273 1 98.31 111 THR B C 1
ATOM 3790 O O . THR B 1 111 ? 10.773 -6.434 5.035 1 98.31 111 THR B O 1
ATOM 3793 N N . TYR B 1 112 ? 8.703 -6.41 4.457 1 98.31 112 TYR B N 1
ATOM 3794 C CA . TYR B 1 112 ? 8.938 -6.723 3.051 1 98.31 112 TYR B CA 1
ATOM 3795 C C . TYR B 1 112 ? 7.938 -6 2.156 1 98.31 112 TYR B C 1
ATOM 3797 O O . TYR B 1 112 ? 6.738 -5.988 2.441 1 98.31 112 TYR B O 1
ATOM 3805 N N . THR B 1 113 ? 8.461 -5.297 1.171 1 98.5 113 THR B N 1
ATOM 3806 C CA . THR B 1 113 ? 7.602 -4.641 0.191 1 98.5 113 THR B CA 1
ATOM 3807 C C . THR B 1 113 ? 8.031 -4.996 -1.229 1 98.5 113 THR B C 1
ATOM 3809 O O . THR B 1 113 ? 9.219 -5.195 -1.491 1 98.5 113 THR B O 1
ATOM 3812 N N . GLU B 1 114 ? 7.113 -5.094 -2.08 1 98.12 114 GLU B N 1
ATOM 3813 C CA . GLU B 1 114 ? 7.34 -5.305 -3.506 1 98.12 114 GLU B CA 1
ATOM 3814 C C . GLU B 1 114 ? 6.309 -4.559 -4.348 1 98.12 114 GLU B C 1
ATOM 3816 O O . GLU B 1 114 ? 5.105 -4.758 -4.18 1 98.12 114 GLU B O 1
ATOM 3821 N N . THR B 1 115 ? 6.801 -3.723 -5.242 1 97.19 115 THR B N 1
ATOM 3822 C CA . THR B 1 115 ? 5.945 -2.91 -6.102 1 97.19 115 THR B CA 1
ATOM 3823 C C . THR B 1 115 ? 6.293 -3.131 -7.57 1 97.19 115 THR B C 1
ATOM 3825 O O . THR B 1 115 ? 7.469 -3.189 -7.938 1 97.19 115 THR B O 1
ATOM 3828 N N . HIS B 1 116 ? 5.23 -3.176 -8.391 1 97.19 116 HIS B N 1
ATOM 3829 C CA . HIS B 1 116 ? 5.41 -3.381 -9.82 1 97.19 116 HIS B CA 1
ATOM 3830 C C . HIS B 1 116 ? 4.969 -2.154 -10.609 1 97.19 116 HIS B C 1
ATOM 3832 O O . HIS B 1 116 ? 3.945 -1.543 -10.297 1 97.19 116 HIS B O 1
ATOM 3838 N N . MET B 1 117 ? 5.754 -1.832 -11.602 1 96.75 117 MET B N 1
ATOM 3839 C CA . MET B 1 117 ? 5.418 -0.838 -12.617 1 96.75 117 MET B CA 1
ATOM 3840 C C . MET B 1 117 ? 5.516 -1.437 -14.016 1 96.75 117 MET B C 1
ATOM 3842 O O . MET B 1 117 ? 6.555 -1.979 -14.398 1 96.75 117 MET B O 1
ATOM 3846 N N . ASP B 1 118 ? 4.438 -1.278 -14.789 1 96.81 118 ASP B N 1
ATOM 3847 C CA . ASP B 1 118 ? 4.371 -2.012 -16.047 1 96.81 118 ASP B CA 1
ATOM 3848 C C . ASP B 1 118 ? 4.047 -1.075 -17.203 1 96.81 118 ASP B C 1
ATOM 3850 O O . ASP B 1 118 ? 3.307 -0.103 -17.047 1 96.81 118 ASP B O 1
ATOM 3854 N N . PHE B 1 119 ? 4.613 -1.378 -18.359 1 97.19 119 PHE B N 1
ATOM 3855 C CA . PHE B 1 119 ? 4.277 -0.748 -19.641 1 97.19 119 PHE B CA 1
ATOM 3856 C C . PHE B 1 119 ? 4.125 -1.793 -20.734 1 97.19 119 PHE B C 1
ATOM 3858 O O . PHE B 1 119 ? 5.012 -2.627 -20.922 1 97.19 119 PHE B O 1
ATOM 3865 N N . GLY B 1 120 ? 3.014 -1.791 -21.391 1 95.44 120 GLY B N 1
ATOM 3866 C CA . GLY B 1 120 ? 2.787 -2.705 -22.484 1 95.44 120 GLY B CA 1
ATOM 3867 C C . GLY B 1 120 ? 1.32 -2.873 -22.844 1 95.44 120 GLY B C 1
ATOM 3868 O O . GLY B 1 120 ? 0.473 -2.125 -22.344 1 95.44 120 GLY B O 1
ATOM 3869 N N . ASN B 1 121 ? 1.109 -3.742 -23.828 1 94.31 121 ASN B N 1
ATOM 3870 C CA . ASN B 1 121 ? -0.264 -4.113 -24.141 1 94.31 121 ASN B CA 1
ATOM 3871 C C . ASN B 1 121 ? -0.699 -5.363 -23.375 1 94.31 121 ASN B C 1
ATOM 3873 O O . ASN B 1 121 ? 0.007 -5.82 -22.484 1 94.31 121 ASN B O 1
ATOM 3877 N N . LEU B 1 122 ? -1.893 -5.879 -23.609 1 92.44 122 LEU B N 1
ATOM 3878 C CA . LEU B 1 122 ? -2.467 -6.961 -22.812 1 92.44 122 LEU B CA 1
ATOM 3879 C C . LEU B 1 122 ? -2.758 -8.18 -23.688 1 92.44 122 LEU B C 1
ATOM 3881 O O . LEU B 1 122 ? -2.75 -8.086 -24.922 1 92.44 122 LEU B O 1
ATOM 3885 N N . ASN B 1 123 ? -2.832 -9.312 -23.047 1 91.5 123 ASN B N 1
ATOM 3886 C CA . ASN B 1 123 ? -3.352 -10.5 -23.719 1 91.5 123 ASN B CA 1
ATOM 3887 C C . ASN B 1 123 ? -4.746 -10.258 -24.297 1 91.5 123 ASN B C 1
ATOM 3889 O O . ASN B 1 123 ? -5.582 -9.625 -23.656 1 91.5 123 ASN B O 1
ATOM 3893 N N . ASP B 1 124 ? -5.039 -10.836 -25.438 1 86.62 124 ASP B N 1
ATOM 3894 C CA . ASP B 1 124 ? -6.281 -10.602 -26.172 1 86.62 124 ASP B CA 1
ATOM 3895 C C . ASP B 1 124 ? -6.52 -9.102 -26.375 1 86.62 124 ASP B C 1
ATOM 3897 O O . ASP B 1 124 ? -5.723 -8.43 -27.016 1 86.62 124 ASP B O 1
ATOM 3901 N N . TYR B 1 125 ? -7.617 -8.633 -25.797 1 74.5 125 TYR B N 1
ATOM 3902 C CA . TYR B 1 125 ? -7.867 -7.195 -25.797 1 74.5 125 TYR B CA 1
ATOM 3903 C C . TYR B 1 125 ? -7.789 -6.629 -24.375 1 74.5 125 TYR B C 1
ATOM 3905 O O . TYR B 1 125 ? -7.738 -7.383 -23.406 1 74.5 125 TYR B O 1
ATOM 3913 N N . SER B 1 126 ? -7.551 -5.348 -24.266 1 65.19 126 SER B N 1
ATOM 3914 C CA . SER B 1 126 ? -7.477 -4.691 -22.953 1 65.19 126 SER B CA 1
ATOM 3915 C C . SER B 1 126 ? -8.773 -4.859 -22.188 1 65.19 126 SER B C 1
ATOM 3917 O O . SER B 1 126 ? -8.766 -4.941 -20.953 1 65.19 126 SER B O 1
ATOM 3919 N N . ASP B 1 127 ? -9.898 -4.77 -22.719 1 63.06 127 ASP B N 1
ATOM 3920 C CA . ASP B 1 127 ? -11.211 -4.957 -22.109 1 63.06 127 ASP B CA 1
ATOM 3921 C C . ASP B 1 127 ? -12.18 -5.613 -23.094 1 63.06 127 ASP B C 1
ATOM 3923 O O . ASP B 1 127 ? -12.016 -5.492 -24.312 1 63.06 127 ASP B O 1
ATOM 3927 N N . PRO B 1 128 ? -13.148 -6.324 -22.234 1 58.91 128 PRO B N 1
ATOM 3928 C CA . PRO B 1 128 ? -14.203 -6.805 -23.125 1 58.91 128 PRO B CA 1
ATOM 3929 C C . PRO B 1 128 ? -14.898 -5.676 -23.875 1 58.91 128 PRO B C 1
ATOM 3931 O O . PRO B 1 128 ? -15.25 -4.656 -23.281 1 58.91 128 PRO B O 1
ATOM 3934 N N . GLY B 1 129 ? -14.828 -5.637 -24.984 1 62.56 129 GLY B N 1
ATOM 3935 C CA . GLY B 1 129 ? -15.531 -4.68 -25.828 1 62.56 129 GLY B CA 1
ATOM 3936 C C . GLY B 1 129 ? -14.609 -3.639 -26.438 1 62.56 129 GLY B C 1
ATOM 3937 O O . GLY B 1 129 ? -15.062 -2.771 -27.188 1 62.56 129 GLY B O 1
ATOM 3938 N N . SER B 1 130 ? -13.445 -3.693 -25.766 1 67.25 130 SER B N 1
ATOM 3939 C CA . SER B 1 130 ? -12.516 -2.746 -26.375 1 67.25 130 SER B CA 1
ATOM 3940 C C . SER B 1 130 ? -11.688 -3.41 -27.469 1 67.25 130 SER B C 1
ATOM 3942 O O . SER B 1 130 ? -11.25 -4.555 -27.328 1 67.25 130 SER B O 1
ATOM 3944 N N . THR B 1 131 ? -11.672 -2.74 -28.547 1 70.75 131 THR B N 1
ATOM 3945 C CA . THR B 1 131 ? -10.836 -3.213 -29.641 1 70.75 131 THR B CA 1
ATOM 3946 C C . THR B 1 131 ? -9.461 -2.564 -29.594 1 70.75 131 THR B C 1
ATOM 3948 O O . THR B 1 131 ? -8.602 -2.846 -30.438 1 70.75 131 THR B O 1
ATOM 3951 N N . GLN B 1 132 ? -9.328 -1.808 -28.5 1 79.81 132 GLN B N 1
ATOM 3952 C CA . GLN B 1 132 ? -8.031 -1.142 -28.422 1 79.81 132 GLN B CA 1
ATOM 3953 C C . GLN B 1 132 ? -7.105 -1.864 -27.438 1 79.81 132 GLN B C 1
ATOM 3955 O O . GLN B 1 132 ? -7.539 -2.316 -26.391 1 79.81 132 GLN B O 1
ATOM 3960 N N . ASN B 1 133 ? -5.902 -2.223 -27.922 1 90.69 133 ASN B N 1
ATOM 3961 C CA . ASN B 1 133 ? -4.883 -2.916 -27.141 1 90.69 133 ASN B CA 1
ATOM 3962 C C . ASN B 1 133 ? -3.521 -2.236 -27.266 1 90.69 133 ASN B C 1
ATOM 3964 O O . ASN B 1 133 ? -2.52 -2.891 -27.547 1 90.69 133 ASN B O 1
ATOM 3968 N N . TYR B 1 134 ? -3.562 -0.938 -27.156 1 88.62 134 TYR B N 1
ATOM 3969 C CA . TYR B 1 134 ? -2.324 -0.18 -27.297 1 88.62 134 TYR B CA 1
ATOM 3970 C C . TYR B 1 134 ? -1.451 -0.312 -26.062 1 88.62 134 TYR B C 1
ATOM 3972 O O . TYR B 1 134 ? -1.957 -0.552 -24.953 1 88.62 134 TYR B O 1
ATOM 3980 N N . ALA B 1 135 ? -0.249 -0.239 -26.266 1 92.69 135 ALA B N 1
ATOM 3981 C CA . ALA B 1 135 ? 0.7 -0.205 -25.156 1 92.69 135 ALA B CA 1
ATOM 3982 C C . ALA B 1 135 ? 0.53 1.066 -24.328 1 92.69 135 ALA B C 1
ATOM 3984 O O . ALA B 1 135 ? 0.342 2.152 -24.891 1 92.69 135 ALA B O 1
ATOM 3985 N N . SER B 1 136 ? 0.568 0.914 -23.062 1 92.69 136 SER B N 1
ATOM 3986 C CA . SER B 1 136 ? 0.439 2.057 -22.156 1 92.69 136 SER B CA 1
ATOM 3987 C C . SER B 1 136 ? 1.008 1.741 -20.781 1 92.69 136 SER B C 1
ATOM 3989 O O . SER B 1 136 ? 1.297 0.583 -20.469 1 92.69 136 SER B O 1
ATOM 3991 N N . ASN B 1 137 ? 1.252 2.844 -20.016 1 93.06 137 ASN B N 1
ATOM 3992 C CA . ASN B 1 137 ? 1.527 2.645 -18.594 1 93.06 137 ASN B CA 1
ATOM 3993 C C . ASN B 1 137 ? 0.315 2.078 -17.859 1 93.06 137 ASN B C 1
ATOM 3995 O O . ASN B 1 137 ? -0.817 2.498 -18.109 1 93.06 137 ASN B O 1
ATOM 3999 N N . ARG B 1 138 ? 0.664 1.102 -17.031 1 90 138 ARG B N 1
ATOM 4000 C CA . ARG B 1 138 ? -0.401 0.589 -16.172 1 90 138 ARG B CA 1
ATOM 4001 C C . ARG B 1 138 ? -0.276 1.138 -14.75 1 90 138 ARG B C 1
ATOM 4003 O O . ARG B 1 138 ? 0.756 1.706 -14.391 1 90 138 ARG B O 1
ATOM 4010 N N . ASP B 1 139 ? -1.314 0.926 -14.055 1 87.38 139 ASP B N 1
ATOM 4011 C CA . ASP B 1 139 ? -1.297 1.363 -12.664 1 87.38 139 ASP B CA 1
ATOM 4012 C C . ASP B 1 139 ? -0.264 0.58 -11.852 1 87.38 139 ASP B C 1
ATOM 4014 O O . ASP B 1 139 ? -0.074 -0.618 -12.078 1 87.38 139 ASP B O 1
ATOM 4018 N N . LEU B 1 140 ? 0.378 1.312 -10.945 1 91.88 140 LEU B N 1
ATOM 4019 C CA . LEU B 1 140 ? 1.305 0.669 -10.016 1 91.88 140 LEU B CA 1
ATOM 4020 C C . LEU B 1 140 ? 0.589 -0.381 -9.172 1 91.88 140 LEU B C 1
ATOM 4022 O O . LEU B 1 140 ? -0.535 -0.157 -8.719 1 91.88 140 LEU B O 1
ATOM 4026 N N . SER B 1 141 ? 1.303 -1.478 -8.914 1 94.06 141 SER B N 1
ATOM 4027 C CA . SER B 1 141 ? 0.734 -2.559 -8.109 1 94.06 141 SER B CA 1
ATOM 4028 C C . SER B 1 141 ? 1.578 -2.828 -6.871 1 94.06 141 SER B C 1
ATOM 4030 O O . SER B 1 141 ? 2.76 -3.16 -6.977 1 94.06 141 SER B O 1
ATOM 4032 N N . LEU B 1 142 ? 0.944 -2.605 -5.676 1 96.44 142 LEU B N 1
ATOM 4033 C CA . LEU B 1 142 ? 1.535 -3.068 -4.426 1 96.44 142 LEU B CA 1
ATOM 4034 C C . LEU B 1 142 ? 1.283 -4.559 -4.227 1 96.44 142 LEU B C 1
ATOM 4036 O O . LEU B 1 142 ? 0.202 -4.957 -3.787 1 96.44 142 LEU B O 1
ATOM 4040 N N . THR B 1 143 ? 2.291 -5.293 -4.48 1 96.19 143 THR B N 1
ATOM 4041 C CA . THR B 1 143 ? 2.117 -6.742 -4.414 1 96.19 143 THR B CA 1
ATOM 4042 C C . THR B 1 143 ? 2.254 -7.238 -2.98 1 96.19 143 THR B C 1
ATOM 4044 O O . THR B 1 143 ? 1.441 -8.039 -2.516 1 96.19 143 THR B O 1
ATOM 4047 N N . PHE B 1 144 ? 3.273 -6.777 -2.354 1 97.75 144 PHE B N 1
ATOM 4048 C CA . PHE B 1 144 ? 3.504 -7.141 -0.961 1 97.75 144 PHE B CA 1
ATOM 4049 C C . PHE B 1 144 ? 3.799 -5.906 -0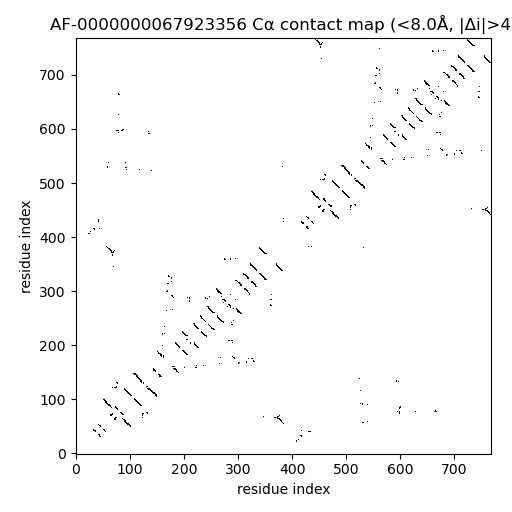.119 1 97.75 144 PHE B C 1
ATOM 4051 O O . PHE B 1 144 ? 4.496 -4.996 -0.568 1 97.75 144 PHE B O 1
ATOM 4058 N N . ALA B 1 145 ? 3.297 -5.844 1.026 1 98.62 145 ALA B N 1
ATOM 4059 C CA . ALA B 1 145 ? 3.584 -4.871 2.078 1 98.62 145 ALA B CA 1
ATOM 4060 C C . ALA B 1 145 ? 3.154 -5.395 3.443 1 98.62 145 ALA B C 1
ATOM 4062 O O . ALA B 1 145 ? 2.012 -5.195 3.861 1 98.62 145 ALA B O 1
ATOM 4063 N N . TRP B 1 146 ? 4.07 -6.004 4.117 1 98.56 146 TRP B N 1
ATOM 4064 C CA . TRP B 1 146 ? 3.664 -6.602 5.383 1 98.56 146 TRP B CA 1
ATOM 4065 C C . TRP B 1 146 ? 4.75 -6.43 6.441 1 98.56 146 TRP B C 1
ATOM 4067 O O . TRP B 1 146 ? 5.91 -6.16 6.109 1 98.56 146 TRP B O 1
ATOM 4077 N N . ILE B 1 147 ? 4.328 -6.473 7.656 1 98.69 147 ILE B N 1
ATOM 4078 C CA . ILE B 1 147 ? 5.145 -6.484 8.867 1 98.69 147 ILE B CA 1
ATOM 4079 C C . ILE B 1 147 ? 5.102 -7.871 9.5 1 98.69 147 ILE B C 1
ATOM 4081 O O . ILE B 1 147 ? 4.035 -8.477 9.609 1 98.69 147 ILE B O 1
ATOM 4085 N N . GLN B 1 148 ? 6.238 -8.328 9.906 1 98.19 148 GLN B N 1
ATOM 4086 C CA . GLN B 1 148 ? 6.281 -9.609 10.602 1 98.19 148 GLN B CA 1
ATOM 4087 C C . GLN B 1 148 ? 7.113 -9.516 11.875 1 98.19 148 GLN B C 1
ATOM 4089 O O . GLN B 1 148 ? 8.258 -9.055 11.852 1 98.19 148 GLN B O 1
ATOM 4094 N N . LEU B 1 149 ? 6.578 -9.836 12.945 1 97.69 149 LEU B N 1
ATOM 4095 C CA . LEU B 1 149 ? 7.258 -9.953 14.234 1 97.69 149 LEU B CA 1
ATOM 4096 C C . LEU B 1 149 ? 7.285 -11.406 14.703 1 97.69 149 LEU B C 1
ATOM 4098 O O . LEU B 1 149 ? 6.258 -11.945 15.117 1 97.69 149 LEU B O 1
ATOM 4102 N N . GLY B 1 150 ? 8.461 -12.016 14.695 1 96.06 150 GLY B N 1
ATOM 4103 C CA . GLY B 1 150 ? 8.516 -13.453 14.938 1 96.06 150 GLY B CA 1
ATOM 4104 C C . GLY B 1 150 ? 7.719 -14.258 13.93 1 96.06 150 GLY B C 1
ATOM 4105 O O . GLY B 1 150 ? 7.973 -14.188 12.727 1 96.06 150 GLY B O 1
ATOM 4106 N N . ASP B 1 151 ? 6.648 -14.875 14.461 1 96.62 151 ASP B N 1
ATOM 4107 C CA . ASP B 1 151 ? 5.879 -15.781 13.609 1 96.62 151 ASP B CA 1
ATOM 4108 C C . ASP B 1 151 ? 4.547 -15.156 13.203 1 96.62 151 ASP B C 1
ATOM 4110 O O . ASP B 1 151 ? 3.723 -15.805 12.555 1 96.62 151 ASP B O 1
ATOM 4114 N N . LEU B 1 152 ? 4.352 -13.898 13.547 1 98.12 152 LEU B N 1
ATOM 4115 C CA . LEU B 1 152 ? 3.117 -13.195 13.219 1 98.12 152 LEU B CA 1
ATOM 4116 C C . LEU B 1 152 ? 3.336 -12.227 12.062 1 98.12 152 LEU B C 1
ATOM 4118 O O . LEU B 1 152 ? 4.219 -11.367 12.117 1 98.12 152 LEU B O 1
ATOM 4122 N N . ARG B 1 153 ? 2.572 -12.375 11.031 1 98.25 153 ARG B N 1
ATOM 4123 C CA . ARG B 1 153 ? 2.637 -11.49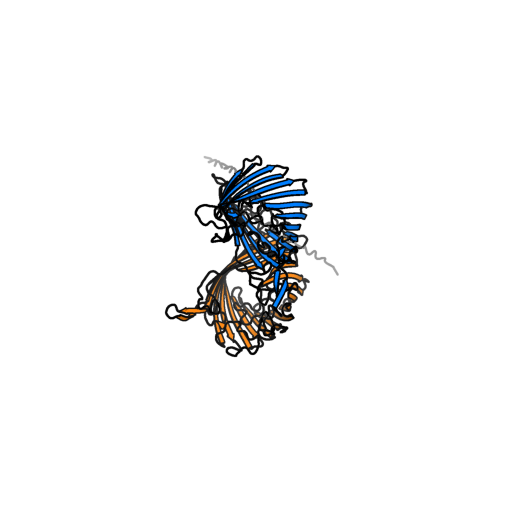2 9.867 1 98.25 153 ARG B CA 1
ATOM 4124 C C . ARG B 1 153 ? 1.312 -10.766 9.656 1 98.25 153 ARG B C 1
ATOM 4126 O O . ARG B 1 153 ? 0.248 -11.391 9.664 1 98.25 153 ARG B O 1
ATOM 4133 N N . ILE B 1 154 ? 1.38 -9.453 9.43 1 98.44 154 ILE B N 1
ATOM 4134 C CA . ILE B 1 154 ? 0.192 -8.641 9.195 1 98.44 154 ILE B CA 1
ATOM 4135 C C . ILE B 1 154 ? 0.43 -7.711 8.008 1 98.44 154 ILE B C 1
ATOM 4137 O O . ILE B 1 154 ? 1.53 -7.18 7.84 1 98.44 154 ILE B O 1
ATOM 4141 N N . GLY B 1 155 ? -0.549 -7.633 7.141 1 98.44 155 GLY B N 1
ATOM 4142 C CA . GLY B 1 155 ? -0.44 -6.742 6 1 98.44 155 GLY B CA 1
ATOM 4143 C C . GLY B 1 155 ? -0.95 -7.355 4.711 1 98.44 155 GLY B C 1
ATOM 4144 O O . GLY B 1 155 ? -1.911 -8.125 4.723 1 98.44 155 GLY B O 1
ATOM 4145 N N . LYS B 1 156 ? -0.477 -6.863 3.633 1 98.25 156 LYS B N 1
ATOM 4146 C CA . LYS B 1 156 ? -0.866 -7.336 2.307 1 98.25 156 LYS B CA 1
ATOM 4147 C C . LYS B 1 156 ? 0.094 -8.406 1.801 1 98.25 156 LYS B C 1
ATOM 4149 O O . LYS B 1 156 ? 1.299 -8.172 1.699 1 98.25 156 LYS B O 1
ATOM 4154 N N . ASP B 1 157 ? -0.354 -9.516 1.556 1 97.44 157 ASP B N 1
ATOM 4155 C CA . ASP B 1 157 ? 0.392 -10.664 1.049 1 97.44 157 ASP B CA 1
ATOM 4156 C C . ASP B 1 157 ? -0.469 -11.508 0.109 1 97.44 157 ASP B C 1
ATOM 4158 O O . ASP B 1 157 ? -1.625 -11.172 -0.152 1 97.44 157 ASP B O 1
ATOM 4162 N N . TRP B 1 158 ? 0.165 -12.508 -0.456 1 96.56 158 TRP B N 1
ATOM 4163 C CA . TRP B 1 158 ? -0.623 -13.531 -1.14 1 96.56 158 TRP B CA 1
ATOM 4164 C C . TRP B 1 158 ? -1.232 -14.508 -0.14 1 96.56 158 TRP B C 1
ATOM 4166 O O . TRP B 1 158 ? -0.71 -14.68 0.963 1 96.56 158 TRP B O 1
ATOM 4176 N N . SER B 1 159 ? -2.338 -15.094 -0.529 1 97.81 159 SER B N 1
ATOM 4177 C CA . SER B 1 159 ? -3.051 -16.031 0.332 1 97.81 159 SER B CA 1
ATOM 4178 C C . SER B 1 159 ? -2.156 -17.188 0.742 1 97.81 159 SER B C 1
ATOM 4180 O O . SER B 1 159 ? -1.399 -17.719 -0.077 1 97.81 159 SER B O 1
ATOM 4182 N N . ALA B 1 160 ? -2.279 -17.578 2.002 1 97.62 160 ALA B N 1
ATOM 4183 C CA . ALA B 1 160 ? -1.565 -18.766 2.475 1 97.62 160 ALA B CA 1
ATOM 4184 C C . ALA B 1 160 ? -2.01 -20.016 1.715 1 97.62 160 ALA B C 1
ATOM 4186 O O . ALA B 1 160 ? -1.268 -21 1.634 1 97.62 160 ALA B O 1
ATOM 4187 N N . PHE B 1 161 ? -3.199 -19.984 1.164 1 97.94 161 PHE B N 1
ATOM 4188 C CA . PHE B 1 161 ? -3.742 -21.094 0.387 1 97.94 161 PHE B CA 1
ATOM 4189 C C . PHE B 1 161 ? -2.861 -21.391 -0.822 1 97.94 161 PHE B C 1
ATOM 4191 O O . PHE B 1 161 ? -2.781 -22.531 -1.274 1 97.94 161 PHE B O 1
ATOM 4198 N N . ASP B 1 162 ? -2.172 -20.344 -1.256 1 96.12 162 ASP B N 1
ATOM 4199 C CA . ASP B 1 162 ? -1.366 -20.5 -2.463 1 96.12 162 ASP B CA 1
ATOM 4200 C C . ASP B 1 162 ? 0.124 -20.406 -2.143 1 96.12 162 ASP B C 1
ATOM 4202 O O . ASP B 1 162 ? 0.944 -21.047 -2.803 1 96.12 162 ASP B O 1
ATOM 4206 N N . MET B 1 163 ? 0.436 -19.703 -1.157 1 94.38 163 MET B N 1
ATOM 4207 C CA . MET B 1 163 ? 1.849 -19.438 -0.902 1 94.38 163 MET B CA 1
ATOM 4208 C C . MET B 1 163 ? 2.443 -20.484 0.02 1 94.38 163 MET B C 1
ATOM 4210 O O . MET B 1 163 ? 3.623 -20.828 -0.094 1 94.38 163 MET B O 1
ATOM 4214 N N . PHE B 1 164 ? 1.656 -20.938 0.936 1 96.38 164 PHE B N 1
ATOM 4215 C CA . PHE B 1 164 ? 2.186 -21.922 1.873 1 96.38 164 PHE B CA 1
ATOM 4216 C C . PHE B 1 164 ? 2.477 -23.234 1.166 1 96.38 164 PHE B C 1
ATOM 4218 O O . PHE B 1 164 ? 3.48 -23.891 1.452 1 96.38 164 PHE B O 1
ATOM 4225 N N . ILE B 1 165 ? 1.631 -23.562 0.285 1 94.81 165 ILE B N 1
ATOM 4226 C CA . ILE B 1 165 ? 1.79 -24.797 -0.454 1 94.81 165 ILE B CA 1
ATOM 4227 C C . ILE B 1 165 ? 2.725 -24.578 -1.642 1 94.81 165 ILE B C 1
ATOM 4229 O O . ILE B 1 165 ? 3.311 -25.531 -2.162 1 94.81 165 ILE B O 1
ATOM 4233 N N . GLY B 1 166 ? 2.873 -23.312 -2.031 1 91.69 166 GLY B N 1
ATOM 4234 C CA . GLY B 1 166 ? 3.756 -22.953 -3.135 1 91.69 166 GLY B CA 1
ATOM 4235 C C . GLY B 1 166 ? 3.045 -22.922 -4.477 1 91.69 166 GLY B C 1
ATOM 4236 O O . GLY B 1 166 ? 2.094 -23.672 -4.703 1 91.69 166 GLY B O 1
ATOM 4237 N N . TYR B 1 167 ? 3.611 -22.094 -5.348 1 87.5 167 TYR B N 1
ATOM 4238 C CA . TYR B 1 167 ? 3.117 -22.094 -6.719 1 87.5 167 TYR B CA 1
ATOM 4239 C C . TYR B 1 167 ? 3.391 -23.422 -7.402 1 87.5 167 TYR B C 1
ATOM 4241 O O . TYR B 1 167 ? 4.293 -24.172 -6.996 1 87.5 167 TYR B O 1
ATOM 4249 N N . PRO B 1 168 ? 2.566 -23.719 -8.359 1 91.94 168 PRO B N 1
ATOM 4250 C CA . PRO B 1 168 ? 2.77 -25.031 -8.961 1 91.94 168 PRO B CA 1
ATOM 4251 C C . PRO B 1 168 ? 4.16 -25.203 -9.57 1 91.94 168 PRO B C 1
ATOM 4253 O O . PRO B 1 168 ? 5.121 -25.5 -8.859 1 91.94 168 PRO B O 1
ATOM 4256 N N . GLY B 1 169 ? 4.402 -24.984 -10.805 1 92.81 169 GLY B N 1
ATOM 4257 C CA . GLY B 1 169 ? 5.691 -25.25 -11.414 1 92.81 169 GLY B CA 1
ATOM 4258 C C . GLY B 1 169 ? 6.48 -24 -11.734 1 92.81 169 GLY B C 1
ATOM 4259 O O . GLY B 1 169 ? 6 -22.891 -11.516 1 92.81 169 GLY B O 1
ATOM 4260 N N . ASN B 1 170 ? 7.715 -24.266 -12.062 1 95.75 170 ASN B N 1
ATOM 4261 C CA . ASN B 1 170 ? 8.625 -23.188 -12.398 1 95.75 170 ASN B CA 1
ATOM 4262 C C . ASN B 1 170 ? 8.469 -22.75 -13.852 1 95.75 170 ASN B C 1
ATOM 4264 O O . ASN B 1 170 ? 9.453 -22.625 -14.578 1 95.75 170 ASN B O 1
ATOM 4268 N N . VAL B 1 171 ? 7.23 -22.484 -14.188 1 97.88 171 VAL B N 1
ATOM 4269 C CA . VAL B 1 171 ? 6.926 -22.016 -15.531 1 97.88 171 VAL B CA 1
ATOM 4270 C C . VAL B 1 171 ? 6.328 -20.609 -15.461 1 97.88 171 VAL B C 1
ATOM 4272 O O . VAL B 1 171 ? 5.945 -20.141 -14.383 1 97.88 171 VAL B O 1
ATOM 4275 N N . LEU B 1 172 ? 6.316 -19.906 -16.578 1 97.25 172 LEU B N 1
ATOM 4276 C CA . LEU B 1 172 ? 5.812 -18.531 -16.609 1 97.25 172 LEU B CA 1
ATOM 4277 C C . LEU B 1 172 ? 4.289 -18.516 -16.594 1 97.25 172 LEU B C 1
ATOM 4279 O O . LEU B 1 172 ? 3.686 -17.812 -15.773 1 97.25 172 LEU B O 1
ATOM 4283 N N . ASN B 1 173 ? 3.682 -19.234 -17.453 1 96.12 173 ASN B N 1
ATOM 4284 C CA . ASN B 1 173 ? 2.227 -19.312 -17.484 1 96.12 173 ASN B CA 1
ATOM 4285 C C . ASN B 1 173 ? 1.708 -20.469 -16.641 1 96.12 173 ASN B C 1
ATOM 4287 O O . ASN B 1 173 ? 1.206 -21.469 -17.172 1 96.12 173 ASN B O 1
ATOM 4291 N N . GLN B 1 174 ? 1.622 -20.234 -15.383 1 94.44 174 GLN B N 1
ATOM 4292 C CA . GLN B 1 174 ? 1.3 -21.266 -14.406 1 94.44 174 GLN B CA 1
ATOM 4293 C C . GLN B 1 174 ? -0.21 -21.453 -14.273 1 94.44 174 GLN B C 1
ATOM 4295 O O . GLN B 1 174 ? -0.674 -22.422 -13.68 1 94.44 174 GLN B O 1
ATOM 4300 N N . THR B 1 175 ? -0.981 -20.547 -14.883 1 95.19 175 THR B N 1
ATOM 4301 C CA . THR B 1 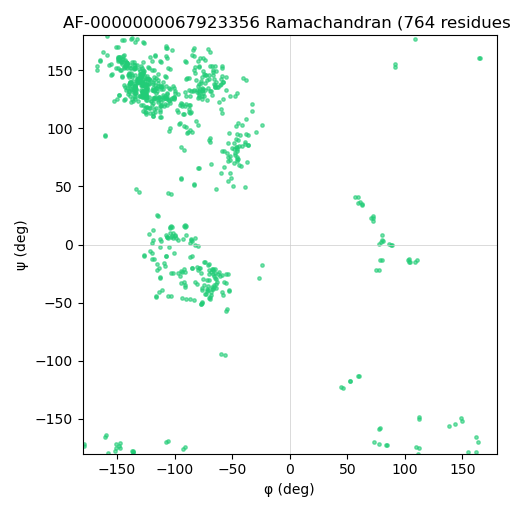175 ? -2.398 -20.516 -14.539 1 95.19 175 THR B CA 1
ATOM 4302 C C . THR B 1 175 ? -3.252 -20.891 -15.75 1 95.19 175 THR B C 1
ATOM 4304 O O . THR B 1 175 ? -4.383 -20.422 -15.891 1 95.19 175 THR B O 1
ATOM 4307 N N . LEU B 1 176 ? -2.686 -21.641 -16.672 1 96.38 176 LEU B N 1
ATOM 4308 C CA . LEU B 1 176 ? -3.541 -22.156 -17.719 1 96.38 176 LEU B CA 1
ATOM 4309 C C . LEU B 1 176 ? -4.754 -22.875 -17.141 1 96.38 176 LEU B C 1
ATOM 4311 O O . LEU B 1 176 ? -5.852 -22.812 -17.703 1 96.38 176 LEU B O 1
ATOM 4315 N N . VAL B 1 177 ? -4.48 -23.562 -16.109 1 96.19 177 VAL B N 1
ATOM 4316 C CA . VAL B 1 177 ? -5.508 -23.953 -15.148 1 96.19 177 VAL B CA 1
ATOM 4317 C C . VAL B 1 177 ? -5.27 -23.25 -13.82 1 96.19 177 VAL B C 1
ATOM 4319 O O . VAL B 1 177 ? -4.242 -23.453 -13.172 1 96.19 177 VAL B O 1
ATOM 4322 N N . PRO B 1 178 ? -6.215 -22.391 -13.445 1 95.12 178 PRO B N 1
ATOM 4323 C CA . PRO B 1 178 ? -5.945 -21.578 -12.258 1 95.12 178 PRO B CA 1
ATOM 4324 C C . PRO B 1 178 ? -5.93 -22.406 -10.977 1 95.12 178 PRO B C 1
ATOM 4326 O O . PRO B 1 178 ? -6.598 -23.438 -10.891 1 95.12 178 PRO B O 1
ATOM 4329 N N . TYR B 1 179 ? -5.191 -21.938 -9.977 1 93.5 179 TYR B N 1
ATOM 4330 C CA . TYR B 1 179 ? -5.07 -22.688 -8.734 1 93.5 179 TYR B CA 1
ATOM 4331 C C . TYR B 1 179 ? -5.434 -21.828 -7.535 1 93.5 179 TYR B C 1
ATOM 4333 O O . TYR B 1 179 ? -5.5 -22.312 -6.406 1 93.5 179 TYR B O 1
ATOM 4341 N N . GLY B 1 180 ? -5.609 -20.547 -7.766 1 87.25 180 GLY B N 1
ATOM 4342 C CA . GLY B 1 180 ? -6.016 -19.656 -6.691 1 87.25 180 GLY B CA 1
ATOM 4343 C C . GLY B 1 180 ? -5.805 -18.188 -7.023 1 87.25 180 GLY B C 1
ATOM 4344 O O . GLY B 1 180 ? -5.09 -17.859 -7.973 1 87.25 180 GLY B O 1
ATOM 4345 N N . ASP B 1 181 ? -6.523 -17.359 -6.262 1 82.75 181 ASP B N 1
ATOM 4346 C CA . ASP B 1 181 ? -6.25 -15.93 -6.273 1 82.75 181 ASP B CA 1
ATOM 4347 C C . ASP B 1 181 ? -5.215 -15.562 -5.215 1 82.75 181 ASP B C 1
ATOM 4349 O O . ASP B 1 181 ? -5.031 -16.281 -4.238 1 82.75 181 ASP B O 1
ATOM 4353 N N . LEU B 1 182 ? -4.566 -14.445 -5.449 1 85.25 182 LEU B N 1
ATOM 4354 C CA . LEU B 1 182 ? -3.332 -14.312 -4.684 1 85.25 182 LEU B CA 1
ATOM 4355 C C . LEU B 1 182 ? -3.41 -13.133 -3.723 1 85.25 182 LEU B C 1
ATOM 4357 O O . LEU B 1 182 ? -3.23 -13.289 -2.514 1 85.25 182 LEU B O 1
ATOM 4361 N N . GLU B 1 183 ? -3.855 -12.102 -4.109 1 93.62 183 GLU B N 1
ATOM 4362 C CA . GLU B 1 183 ? -3.643 -10.875 -3.342 1 93.62 183 GLU B CA 1
ATOM 4363 C C . GLU B 1 183 ? -4.711 -10.711 -2.266 1 93.62 183 GLU B C 1
ATOM 4365 O O . GLU B 1 183 ? -5.906 -10.828 -2.545 1 93.62 183 GLU B O 1
ATOM 4370 N N . THR B 1 184 ? -4.297 -10.406 -1.047 1 97.62 184 THR B N 1
ATOM 4371 C CA . THR B 1 184 ? -5.238 -10.227 0.052 1 97.62 184 THR B CA 1
ATOM 4372 C C . THR B 1 184 ? -4.551 -9.578 1.252 1 97.62 184 THR B C 1
ATOM 4374 O O . THR B 1 184 ? -3.344 -9.742 1.443 1 97.62 184 THR B O 1
ATOM 4377 N N . ASN B 1 185 ? -5.289 -8.828 2.035 1 98.38 185 ASN B N 1
ATOM 4378 C CA . ASN B 1 185 ? -4.84 -8.477 3.377 1 98.38 185 ASN B CA 1
ATOM 4379 C C . ASN B 1 185 ? -4.891 -9.68 4.32 1 98.38 185 ASN B C 1
ATOM 4381 O O . ASN B 1 185 ? -5.836 -10.461 4.281 1 98.38 185 ASN B O 1
ATOM 4385 N N . VAL B 1 186 ? -3.852 -9.766 5.223 1 98.31 186 VAL B N 1
ATOM 4386 C CA . VAL B 1 186 ? -3.773 -11.008 5.988 1 98.31 186 VAL B CA 1
ATOM 4387 C C . VAL B 1 186 ? -3.361 -10.703 7.426 1 98.31 186 VAL B C 1
ATOM 4389 O O . VAL B 1 186 ? -2.721 -9.68 7.691 1 98.31 186 VAL B O 1
ATOM 4392 N N . ILE B 1 187 ? -3.75 -11.516 8.344 1 98.5 187 ILE B N 1
ATOM 4393 C CA . ILE B 1 187 ? -3.139 -11.82 9.633 1 98.5 187 ILE B CA 1
ATOM 4394 C C . ILE B 1 187 ? -2.764 -13.297 9.68 1 98.5 187 ILE B C 1
ATOM 4396 O O . ILE B 1 187 ? -3.639 -14.172 9.695 1 98.5 187 ILE B O 1
ATOM 4400 N N . GLN B 1 188 ? -1.472 -13.555 9.672 1 98.5 188 GLN B N 1
ATOM 4401 C CA . GLN B 1 188 ? -0.991 -14.93 9.57 1 98.5 188 GLN B CA 1
ATOM 4402 C C . GLN B 1 188 ? -0.092 -15.289 10.75 1 98.5 188 GLN B C 1
ATOM 4404 O O . GLN B 1 188 ? 0.705 -14.461 11.203 1 98.5 188 GLN B O 1
ATOM 4409 N N . TYR B 1 189 ? -0.236 -16.484 11.172 1 98.5 189 TYR B N 1
ATOM 4410 C CA . TYR B 1 189 ? 0.655 -17.031 12.188 1 98.5 189 TYR B CA 1
ATOM 4411 C C . TYR B 1 189 ? 1.281 -18.328 11.719 1 98.5 189 TYR B C 1
ATOM 4413 O O . TYR B 1 189 ? 0.571 -19.281 11.367 1 98.5 189 TYR B O 1
ATOM 4421 N N . TYR B 1 190 ? 2.596 -18.344 11.789 1 97.19 190 TYR B N 1
ATOM 4422 C CA . TYR B 1 190 ? 3.352 -19.516 11.352 1 97.19 190 TYR B CA 1
ATOM 4423 C C . TYR B 1 190 ? 3.924 -20.281 12.539 1 97.19 190 TYR B C 1
ATOM 4425 O O . TYR B 1 190 ? 4.289 -19.672 13.547 1 97.19 190 TYR B O 1
ATOM 4433 N N . PHE B 1 191 ? 3.934 -21.547 12.383 1 95.69 191 PHE B N 1
ATOM 4434 C CA . PHE B 1 191 ? 4.543 -22.422 13.375 1 95.69 191 PHE B CA 1
ATOM 4435 C C . PHE B 1 191 ? 5.551 -23.359 12.727 1 95.69 191 PHE B C 1
ATOM 4437 O O . PHE B 1 191 ? 5.285 -23.922 11.664 1 95.69 191 PHE B O 1
ATOM 4444 N N . GLY B 1 192 ? 6.773 -23.438 13.375 1 91.81 192 GLY B N 1
ATOM 4445 C CA . GLY B 1 192 ? 7.797 -24.375 12.938 1 91.81 192 GLY B CA 1
ATOM 4446 C C . GLY B 1 192 ? 8.352 -25.219 14.078 1 91.81 192 GLY B C 1
ATOM 4447 O O . GLY B 1 192 ? 8.688 -24.688 15.141 1 91.81 192 GLY B O 1
ATOM 4448 N N . ALA B 1 193 ? 8.391 -26.562 13.977 1 88.25 193 ALA B N 1
ATOM 4449 C CA . ALA B 1 193 ? 8.859 -27.438 15.047 1 88.25 193 ALA B CA 1
ATOM 4450 C C . ALA B 1 193 ? 10.312 -27.859 14.812 1 88.25 193 ALA B C 1
ATOM 4452 O O . ALA B 1 193 ? 10.922 -28.5 15.672 1 88.25 193 ALA B O 1
ATOM 4453 N N . GLY B 1 194 ? 11.086 -27.391 13.828 1 86 194 GLY B N 1
ATOM 4454 C CA . GLY B 1 194 ? 12.492 -27.672 13.562 1 86 194 GLY B CA 1
ATOM 4455 C C . GLY B 1 194 ? 12.711 -29.047 12.969 1 86 194 GLY B C 1
ATOM 4456 O O . GLY B 1 194 ? 13.789 -29.328 12.438 1 86 194 GLY B O 1
ATOM 4457 N N . ASN B 1 195 ? 11.828 -30.016 13.117 1 91.75 195 ASN B N 1
ATOM 4458 C CA . ASN B 1 195 ? 11.984 -31.375 12.602 1 91.75 195 ASN B CA 1
ATOM 4459 C C . ASN B 1 195 ? 11.398 -31.5 11.195 1 91.75 195 ASN B C 1
ATOM 4461 O O . ASN B 1 195 ? 11.109 -32.625 10.742 1 91.75 195 ASN B O 1
ATOM 4465 N N . GLY B 1 196 ? 11.156 -30.469 10.594 1 94.56 196 GLY B N 1
ATOM 4466 C CA . GLY B 1 196 ? 10.602 -30.484 9.25 1 94.56 196 GLY B CA 1
ATOM 4467 C C . GLY B 1 196 ? 9.125 -30.156 9.203 1 94.56 196 GLY B C 1
ATOM 4468 O O . GLY B 1 196 ? 8.57 -29.922 8.133 1 94.56 196 GLY B O 1
ATOM 4469 N N . PHE B 1 197 ? 8.492 -30.203 10.352 1 96.94 197 PHE B N 1
ATOM 4470 C CA . PHE B 1 197 ? 7.074 -29.891 10.445 1 96.94 197 PHE B CA 1
ATOM 4471 C C . PHE B 1 197 ? 6.848 -28.391 10.539 1 96.94 197 PHE B C 1
ATOM 4473 O O . PHE B 1 197 ? 7.562 -27.703 11.266 1 96.94 197 PHE B O 1
ATOM 4480 N N . SER B 1 198 ? 5.902 -27.875 9.734 1 97.19 198 SER B N 1
ATOM 4481 C CA . SER B 1 198 ? 5.48 -26.484 9.836 1 97.19 198 SER B CA 1
ATOM 4482 C C . SER B 1 198 ? 3.979 -26.344 9.609 1 97.19 198 SER B C 1
ATOM 4484 O O . SER B 1 198 ? 3.344 -27.234 9.039 1 97.19 198 SER B O 1
ATOM 4486 N N . ALA B 1 199 ? 3.406 -25.266 10.117 1 98.38 199 ALA B N 1
ATOM 4487 C CA . ALA B 1 199 ? 1.973 -25 10.016 1 98.38 199 ALA B CA 1
ATOM 4488 C C . ALA B 1 199 ? 1.699 -23.516 9.867 1 98.38 199 ALA B C 1
ATOM 4490 O O . ALA B 1 199 ? 2.564 -22.688 10.156 1 98.38 199 ALA B O 1
ATOM 4491 N N . VAL B 1 200 ? 0.505 -23.219 9.359 1 98.44 200 VAL B N 1
ATOM 4492 C CA . VAL B 1 200 ? 0.104 -21.812 9.242 1 98.44 200 VAL B CA 1
ATOM 4493 C C . VAL B 1 200 ? -1.4 -21.688 9.469 1 98.44 200 VAL B C 1
ATOM 4495 O O . VAL B 1 200 ? -2.164 -22.594 9.133 1 98.44 200 VAL B O 1
ATOM 4498 N N . VAL B 1 201 ? -1.833 -20.641 10.07 1 98.81 201 VAL B N 1
ATOM 4499 C CA . VAL B 1 201 ? -3.217 -20.172 10.109 1 98.81 201 VAL B CA 1
ATOM 4500 C C . VAL B 1 201 ? -3.293 -18.734 9.594 1 98.81 201 VAL B C 1
ATOM 4502 O O . VAL B 1 201 ? -2.443 -17.906 9.922 1 98.81 201 VAL B O 1
ATOM 4505 N N . SER B 1 202 ? -4.293 -18.469 8.789 1 98.75 202 SER B N 1
ATOM 4506 C CA . SER B 1 202 ? -4.387 -17.156 8.156 1 98.75 202 SER B CA 1
ATOM 4507 C C . SER B 1 202 ? -5.828 -16.656 8.141 1 98.75 202 SER B C 1
ATOM 4509 O O . SER B 1 202 ? -6.75 -17.406 7.812 1 98.75 202 SER B O 1
ATOM 4511 N N . LEU B 1 203 ? -6.035 -15.422 8.555 1 98.81 203 LEU B N 1
ATOM 4512 C CA . LEU B 1 203 ? -7.266 -14.672 8.344 1 98.81 203 LEU B CA 1
ATOM 4513 C C . LEU B 1 203 ? -7.113 -13.695 7.176 1 98.81 203 LEU B C 1
ATOM 4515 O O . LEU B 1 203 ? -6.18 -12.891 7.156 1 98.81 203 LEU B O 1
ATOM 4519 N N . GLU B 1 204 ? -8.047 -13.828 6.211 1 98.38 204 GLU B N 1
ATOM 4520 C CA . GLU B 1 204 ? -7.809 -13.109 4.965 1 98.38 204 GLU B CA 1
ATOM 4521 C C . GLU B 1 204 ? -9.039 -12.312 4.543 1 98.38 204 GLU B C 1
ATOM 4523 O O . GLU B 1 204 ? -10.172 -12.742 4.777 1 98.38 204 GLU B O 1
ATOM 4528 N N . GLU B 1 205 ? -8.789 -11.219 3.85 1 97.75 205 GLU B N 1
ATOM 4529 C CA . GLU B 1 205 ? -9.859 -10.344 3.375 1 97.75 205 GLU B CA 1
ATOM 4530 C C . GLU B 1 205 ? -10.305 -10.727 1.965 1 97.75 205 GLU B C 1
ATOM 4532 O O . GLU B 1 205 ? -11.469 -10.57 1.611 1 97.75 205 GLU B O 1
ATOM 4537 N N . GLY B 1 206 ? -9.43 -11.195 1.19 1 96.44 206 GLY B N 1
ATOM 4538 C CA . GLY B 1 206 ? -9.688 -11.438 -0.22 1 96.44 206 GLY B CA 1
ATOM 4539 C C . GLY B 1 206 ? -9.516 -10.203 -1.079 1 96.44 206 GLY B C 1
ATOM 4540 O O . GLY B 1 206 ? -9 -9.188 -0.616 1 96.44 206 GLY B O 1
ATOM 4541 N N . GLU B 1 207 ? -9.883 -10.375 -2.283 1 94.69 207 GLU B N 1
ATOM 4542 C CA . GLU B 1 207 ? -9.781 -9.273 -3.236 1 94.69 207 GLU B CA 1
ATOM 4543 C C . GLU B 1 207 ? -10.883 -9.359 -4.293 1 94.69 207 GLU B C 1
ATOM 4545 O O . GLU B 1 207 ? -11.492 -10.414 -4.484 1 94.69 207 GLU B O 1
ATOM 4550 N N . GLY B 1 208 ? -11.148 -8.242 -4.906 1 90.75 208 GLY B N 1
ATOM 4551 C CA . GLY B 1 208 ? -12.055 -8.203 -6.039 1 90.75 208 GLY B CA 1
ATOM 4552 C C . GLY B 1 208 ? -13.508 -8.367 -5.641 1 90.75 208 GLY B C 1
ATOM 4553 O O . GLY B 1 208 ? -13.828 -8.461 -4.457 1 90.75 208 GLY B O 1
ATOM 4554 N N . VAL B 1 209 ? -14.32 -8.531 -6.59 1 88.56 209 VAL B N 1
ATOM 4555 C CA . VAL B 1 209 ? -15.766 -8.461 -6.414 1 88.56 209 VAL B CA 1
ATOM 4556 C C . VAL B 1 209 ? -16.266 -9.711 -5.695 1 88.56 209 VAL B C 1
ATOM 4558 O O . VAL B 1 209 ? -17 -9.625 -4.707 1 88.56 209 VAL B O 1
ATOM 4561 N N . ALA B 1 210 ? -15.773 -10.859 -6.07 1 89.56 210 ALA B N 1
ATOM 4562 C CA . ALA B 1 210 ? -16.266 -12.117 -5.496 1 89.56 210 ALA B CA 1
ATOM 4563 C C . ALA B 1 210 ? -15.453 -12.508 -4.266 1 89.56 210 ALA B C 1
ATOM 4565 O O . ALA B 1 210 ? -15.953 -13.195 -3.375 1 89.56 210 ALA B O 1
ATOM 4566 N N . GLY B 1 211 ? -14.25 -12 -4.227 1 93.81 211 GLY B N 1
ATOM 4567 C CA . GLY B 1 211 ? -13.328 -12.555 -3.246 1 93.81 211 GLY B CA 1
ATOM 4568 C C . GLY B 1 211 ? -13.289 -11.758 -1.956 1 93.81 211 GLY B C 1
ATOM 4569 O O . GLY B 1 211 ? -13.008 -12.312 -0.889 1 93.81 211 GLY B O 1
ATOM 4570 N N . THR B 1 212 ? -13.578 -10.445 -1.978 1 95.56 212 THR B N 1
ATOM 4571 C CA . THR B 1 212 ? -13.508 -9.602 -0.789 1 95.56 212 THR B CA 1
ATOM 4572 C C . THR B 1 212 ? -14.633 -9.93 0.182 1 95.56 212 THR B C 1
ATOM 4574 O O . THR B 1 212 ? -15.789 -10.062 -0.223 1 95.56 212 THR B O 1
ATOM 4577 N N . ILE B 1 213 ? -14.305 -10.047 1.412 1 96.12 213 ILE B N 1
ATOM 4578 C CA . ILE B 1 213 ? -15.297 -10.406 2.42 1 96.12 213 ILE B CA 1
ATOM 4579 C C . ILE B 1 213 ? -16.422 -9.367 2.434 1 96.12 213 ILE B C 1
ATOM 4581 O O . ILE B 1 213 ? -16.188 -8.188 2.182 1 96.12 213 ILE B O 1
ATOM 4585 N N . ASP B 1 214 ? -17.594 -9.789 2.811 1 94.56 214 ASP B N 1
ATOM 4586 C CA . ASP B 1 214 ? -18.734 -8.891 2.834 1 94.56 214 ASP B CA 1
ATOM 4587 C C . ASP B 1 214 ? -19.297 -8.758 4.246 1 94.56 214 ASP B C 1
ATOM 4589 O O . ASP B 1 214 ? -20.453 -8.344 4.426 1 94.56 214 ASP B O 1
ATOM 4593 N N . SER B 1 215 ? -18.562 -9.234 5.23 1 95.56 215 SER B N 1
ATOM 4594 C CA . SER B 1 215 ? -18.938 -9.148 6.641 1 95.56 215 SER B CA 1
ATOM 4595 C C . SER B 1 215 ? -17.703 -9.094 7.535 1 95.56 215 SER B C 1
ATOM 4597 O O . SER B 1 215 ? -16.578 -8.945 7.047 1 95.56 215 SER B O 1
ATOM 4599 N N . TYR B 1 216 ? -17.953 -9.188 8.836 1 96.69 216 TYR B N 1
ATOM 4600 C CA . TYR B 1 216 ? -16.828 -9.164 9.773 1 96.69 216 TYR B CA 1
ATOM 4601 C C . TYR B 1 216 ? -16.188 -10.539 9.883 1 96.69 216 TYR B C 1
ATOM 4603 O O . TYR B 1 216 ? -15.18 -10.703 10.586 1 96.69 216 TYR B O 1
ATOM 4611 N N . VAL B 1 217 ? -16.719 -11.523 9.164 1 97.25 217 VAL B N 1
ATOM 4612 C CA . VAL B 1 217 ? -16.141 -12.859 9.18 1 97.25 217 VAL B CA 1
ATOM 4613 C C . VAL B 1 217 ? -15.047 -12.969 8.117 1 97.25 217 VAL B C 1
ATOM 4615 O O . VAL B 1 217 ? -15.328 -12.891 6.918 1 97.25 217 VAL B O 1
ATOM 4618 N N . PRO B 1 218 ? -13.852 -13.195 8.508 1 97.88 218 PRO B N 1
ATOM 4619 C CA . PRO B 1 218 ? -12.781 -13.336 7.516 1 97.88 218 PRO B CA 1
ATOM 4620 C C . PRO B 1 218 ? -12.828 -14.688 6.801 1 97.88 218 PRO B C 1
ATOM 4622 O O . PRO B 1 218 ? -13.492 -15.617 7.266 1 97.88 218 PRO B O 1
ATOM 4625 N N . HIS B 1 219 ? -12.141 -14.727 5.598 1 98.5 219 HIS B N 1
ATOM 4626 C CA . HIS B 1 219 ? -11.758 -16.047 5.102 1 98.5 219 HIS B CA 1
ATOM 4627 C C . HIS B 1 219 ? -10.719 -16.703 6.012 1 98.5 219 HIS B C 1
ATOM 4629 O O . HIS B 1 219 ? -9.898 -16 6.609 1 98.5 219 HIS B O 1
ATOM 4635 N N . VAL B 1 220 ? -10.781 -18.016 6.078 1 98.69 220 VAL B N 1
ATOM 4636 C CA . VAL B 1 220 ? -9.844 -18.703 6.957 1 98.69 220 VAL B CA 1
ATOM 4637 C C . VAL B 1 220 ? -9.055 -19.734 6.152 1 98.69 220 VAL B C 1
ATOM 4639 O O . VAL B 1 220 ? -9.625 -20.484 5.352 1 98.69 220 VAL B O 1
ATOM 4642 N N . VAL B 1 221 ? -7.742 -19.719 6.344 1 98.69 221 VAL B N 1
ATOM 4643 C CA . VAL B 1 221 ? -6.871 -20.688 5.691 1 98.69 221 VAL B CA 1
ATOM 4644 C C . VAL B 1 221 ? -6.012 -21.406 6.738 1 98.69 221 VAL B C 1
ATOM 4646 O O . VAL B 1 221 ? -5.512 -20.766 7.672 1 98.69 221 VAL B O 1
ATOM 4649 N N . GLY B 1 222 ? -5.855 -22.672 6.668 1 98.75 222 GLY B N 1
ATOM 4650 C CA . GLY B 1 222 ? -4.93 -23.484 7.441 1 98.75 222 GLY B CA 1
ATOM 4651 C C . GLY B 1 222 ? -4.039 -24.359 6.582 1 98.75 222 GLY B C 1
ATOM 4652 O O . GLY B 1 222 ? -4.461 -24.828 5.52 1 98.75 222 GLY B O 1
ATOM 4653 N N . GLY B 1 223 ? -2.766 -24.578 7.051 1 98.62 223 GLY B N 1
ATOM 4654 C CA . GLY B 1 223 ? -1.847 -25.422 6.289 1 98.62 223 GLY B CA 1
ATOM 4655 C C . GLY B 1 223 ? -0.893 -26.203 7.164 1 98.62 223 GLY B C 1
ATOM 4656 O O . GLY B 1 223 ? -0.57 -25.781 8.273 1 98.62 223 GLY B O 1
ATOM 4657 N N . LEU B 1 224 ? -0.522 -27.344 6.633 1 98.56 224 LEU B N 1
ATOM 4658 C CA . LEU B 1 224 ? 0.477 -28.219 7.246 1 98.56 224 LEU B CA 1
ATOM 4659 C C . LEU B 1 224 ? 1.499 -28.688 6.215 1 98.56 224 LEU B C 1
ATOM 4661 O O . LEU B 1 224 ? 1.146 -28.969 5.066 1 98.56 224 LEU B O 1
ATOM 4665 N N . LYS B 1 225 ? 2.725 -28.766 6.703 1 98.31 225 LYS B N 1
ATOM 4666 C CA . LYS B 1 225 ? 3.805 -29.203 5.82 1 98.31 225 LYS B CA 1
ATOM 4667 C C . LYS B 1 225 ? 4.793 -30.094 6.562 1 98.31 225 LYS B C 1
ATOM 4669 O O . LYS B 1 225 ? 5.105 -29.859 7.73 1 98.31 225 LYS B O 1
ATOM 4674 N N . TYR B 1 226 ? 5.16 -31.141 5.973 1 98.38 226 TYR B N 1
ATOM 4675 C CA . TYR B 1 226 ? 6.246 -32 6.414 1 98.38 226 TYR B CA 1
ATOM 4676 C C . TYR B 1 226 ? 7.328 -32.125 5.348 1 98.38 226 TYR B C 1
ATOM 4678 O O . TYR B 1 226 ? 7.109 -32.719 4.285 1 98.38 226 TYR B O 1
ATOM 4686 N N . ALA B 1 227 ? 8.484 -31.562 5.707 1 96.94 227 ALA B N 1
ATOM 4687 C CA . ALA B 1 227 ? 9.586 -31.516 4.75 1 96.94 227 ALA B CA 1
ATOM 4688 C C . ALA B 1 227 ? 10.766 -32.344 5.234 1 96.94 227 ALA B C 1
ATOM 4690 O O . ALA B 1 227 ? 11.156 -32.281 6.402 1 96.94 227 ALA B O 1
ATOM 4691 N N . GLN B 1 228 ? 11.281 -33.094 4.324 1 96.31 228 GLN B N 1
ATOM 4692 C CA . GLN B 1 228 ? 12.461 -33.938 4.547 1 96.31 228 GLN B CA 1
ATOM 4693 C C . GLN B 1 228 ? 13.406 -33.875 3.354 1 96.31 228 GLN B C 1
ATOM 4695 O O . GLN B 1 228 ? 13.133 -33.188 2.369 1 96.31 228 GLN B O 1
ATOM 4700 N N . GLN B 1 229 ? 14.547 -34.531 3.432 1 94.94 229 GLN B N 1
ATOM 4701 C CA . GLN B 1 229 ? 15.531 -34.562 2.355 1 94.94 229 GLN B CA 1
ATOM 4702 C C . GLN B 1 229 ? 14.922 -35.062 1.056 1 94.94 229 GLN B C 1
ATOM 4704 O O . GLN B 1 229 ? 15.297 -34.625 -0.031 1 94.94 229 GLN B O 1
ATOM 4709 N N . TRP B 1 230 ? 14.039 -35.906 1.145 1 96.31 230 TRP B N 1
ATOM 4710 C CA . TRP B 1 230 ? 13.445 -36.562 -0.019 1 96.31 230 TRP B CA 1
ATOM 4711 C C . TRP B 1 230 ? 12.438 -35.656 -0.701 1 96.31 230 TRP B C 1
ATOM 4713 O O . TRP B 1 230 ? 12.031 -35.906 -1.839 1 96.31 230 TRP B O 1
ATOM 4723 N N . GLY B 1 231 ? 12 -34.719 0.027 1 97.62 231 GLY B N 1
ATOM 4724 C CA . GLY B 1 231 ? 10.945 -33.844 -0.498 1 97.62 231 GLY B CA 1
ATOM 4725 C C . GLY B 1 231 ? 10.023 -33.312 0.577 1 97.62 231 GLY B C 1
ATOM 4726 O O . GLY B 1 231 ? 10.469 -32.938 1.668 1 97.62 231 GLY B O 1
ATOM 4727 N N . ALA B 1 232 ? 8.789 -33.094 0.156 1 98.06 232 ALA B N 1
ATOM 4728 C CA . ALA B 1 232 ? 7.844 -32.531 1.123 1 98.06 232 ALA B CA 1
ATOM 4729 C C . ALA B 1 232 ? 6.406 -32.875 0.751 1 98.06 232 ALA B C 1
ATOM 4731 O O . ALA B 1 232 ? 6.09 -33.062 -0.426 1 98.06 232 ALA B O 1
ATOM 4732 N N . ILE B 1 233 ? 5.625 -33.062 1.754 1 98.62 233 ILE B N 1
ATOM 4733 C CA . ILE B 1 233 ? 4.176 -33.156 1.593 1 98.62 233 ILE B CA 1
ATOM 4734 C C . ILE B 1 233 ? 3.51 -31.953 2.271 1 98.62 233 ILE B C 1
ATOM 4736 O O . ILE B 1 233 ? 3.836 -31.625 3.412 1 98.62 233 ILE B O 1
ATOM 4740 N N . THR B 1 234 ? 2.699 -31.266 1.563 1 98.56 234 THR B N 1
ATOM 4741 C CA . THR B 1 234 ? 2.043 -30.062 2.068 1 98.56 234 THR B CA 1
ATOM 4742 C C . THR B 1 234 ? 0.538 -30.125 1.824 1 98.56 234 THR B C 1
ATOM 4744 O O . THR B 1 234 ? 0.094 -30.562 0.761 1 98.56 234 THR B O 1
ATOM 4747 N N . GLY B 1 235 ? -0.224 -29.734 2.77 1 98.75 235 GLY B N 1
ATOM 4748 C CA . GLY B 1 235 ? -1.667 -29.594 2.654 1 98.75 235 GLY B CA 1
ATOM 4749 C C . GLY B 1 235 ? -2.184 -28.25 3.139 1 98.75 235 GLY B C 1
ATOM 4750 O O . GLY B 1 235 ? -1.673 -27.703 4.117 1 98.75 235 GLY B O 1
ATOM 4751 N N . VAL B 1 236 ? -3.191 -27.703 2.389 1 98.69 236 VAL B N 1
ATOM 4752 C CA . VAL B 1 236 ? -3.842 -26.469 2.812 1 98.69 236 VAL B CA 1
ATOM 4753 C C . VAL B 1 236 ? -5.355 -26.594 2.654 1 98.69 236 VAL B C 1
ATOM 4755 O O . VAL B 1 236 ? -5.832 -27.344 1.793 1 98.69 236 VAL B O 1
ATOM 4758 N N . ALA B 1 237 ? -6.066 -25.906 3.439 1 98.75 237 ALA B N 1
ATOM 4759 C CA . ALA B 1 237 ? -7.52 -25.797 3.363 1 98.75 237 ALA B CA 1
ATOM 4760 C C . ALA B 1 237 ? -7.98 -24.359 3.631 1 98.75 237 ALA B C 1
ATOM 4762 O O . ALA B 1 237 ? -7.355 -23.641 4.406 1 98.75 237 ALA B O 1
ATOM 4763 N N . ALA B 1 238 ? -9.055 -24 2.979 1 98.5 238 ALA B N 1
ATOM 4764 C CA . ALA B 1 238 ? -9.578 -22.656 3.119 1 98.5 238 ALA B CA 1
ATOM 4765 C C . ALA B 1 238 ? -11.102 -22.656 3.203 1 98.5 238 ALA B C 1
ATOM 4767 O O . ALA B 1 238 ? -11.758 -23.5 2.582 1 98.5 238 ALA B O 1
ATOM 4768 N N . TYR B 1 239 ? -11.578 -21.781 3.969 1 98.25 239 TYR B N 1
ATOM 4769 C CA . TYR B 1 239 ? -13.016 -21.516 4.051 1 98.25 239 TYR B CA 1
ATOM 4770 C C . TYR B 1 239 ? -13.336 -20.125 3.504 1 98.25 239 TYR B C 1
ATOM 4772 O O . TYR B 1 239 ? -12.82 -19.125 3.99 1 98.25 239 TYR B O 1
ATOM 4780 N N . ASP B 1 240 ? -14.125 -20.109 2.506 1 97.25 240 ASP B N 1
ATOM 4781 C CA . ASP B 1 240 ? -14.648 -18.891 1.923 1 97.25 240 ASP B CA 1
ATOM 4782 C C . ASP B 1 240 ? -15.922 -18.438 2.641 1 97.25 240 ASP B C 1
ATOM 4784 O O . ASP B 1 240 ? -16.984 -19.062 2.48 1 97.25 240 ASP B O 1
ATOM 4788 N N . SER B 1 241 ? -15.883 -17.359 3.303 1 96.69 241 SER B N 1
ATOM 4789 C CA . SER B 1 241 ? -16.984 -16.938 4.168 1 96.69 241 SER B CA 1
ATOM 4790 C C . SER B 1 241 ? -18.109 -16.297 3.357 1 96.69 241 SER B C 1
ATOM 4792 O O . SER B 1 241 ? -19.234 -16.172 3.844 1 96.69 241 SER B O 1
ATOM 4794 N N . ASN B 1 242 ? -17.844 -15.844 2.145 1 95.81 242 ASN B N 1
ATOM 4795 C CA . ASN B 1 242 ? -18.844 -15.188 1.322 1 95.81 242 ASN B CA 1
ATOM 4796 C C . ASN B 1 242 ? -19.891 -16.188 0.807 1 95.81 242 ASN B C 1
ATOM 4798 O O . ASN B 1 242 ? -21.078 -15.875 0.741 1 95.81 242 ASN B O 1
ATOM 4802 N N . TYR B 1 243 ? -19.375 -17.359 0.439 1 96.06 243 TYR B N 1
ATOM 4803 C CA . TYR B 1 243 ? -20.234 -18.312 -0.25 1 96.06 243 TYR B CA 1
ATOM 4804 C C . TYR B 1 243 ? -20.359 -19.609 0.541 1 96.06 243 TYR B C 1
ATOM 4806 O O . TYR B 1 243 ? -20.984 -20.562 0.083 1 96.06 243 TYR B O 1
ATOM 4814 N N . GLY B 1 244 ? -19.734 -19.672 1.68 1 95.12 244 GLY B N 1
ATOM 4815 C CA . GLY B 1 244 ? -19.766 -20.875 2.488 1 95.12 244 GLY B CA 1
ATOM 4816 C C . GLY B 1 244 ? -19.125 -22.078 1.81 1 95.12 244 GLY B C 1
ATOM 4817 O O . GLY B 1 244 ? -19.609 -23.203 1.927 1 95.12 244 GLY B O 1
ATOM 4818 N N . SER B 1 245 ? -18.125 -21.812 1.05 1 95.69 245 SER B N 1
ATOM 4819 C CA . SER B 1 245 ? -17.438 -22.875 0.311 1 95.69 245 SER B CA 1
ATOM 4820 C C . SER B 1 245 ? -16.109 -23.234 0.966 1 95.69 245 SER B C 1
ATOM 4822 O O . SER B 1 245 ? -15.492 -22.391 1.627 1 95.69 245 SER B O 1
ATOM 4824 N N . VAL B 1 246 ? -15.727 -24.484 0.788 1 97.69 246 VAL B N 1
ATOM 4825 C CA . VAL B 1 246 ? -14.453 -24.969 1.302 1 97.69 246 VAL B CA 1
ATOM 4826 C C . VAL B 1 246 ? -13.609 -25.516 0.153 1 97.69 246 VAL B C 1
ATOM 4828 O O . VAL B 1 246 ? -14.133 -26.141 -0.772 1 97.69 246 VAL B O 1
ATOM 4831 N N . ALA B 1 247 ? -12.344 -25.219 0.205 1 98 247 ALA B N 1
ATOM 4832 C CA . ALA B 1 247 ? -11.398 -25.734 -0.777 1 98 247 ALA B CA 1
ATOM 4833 C C . ALA B 1 247 ? -10.133 -26.25 -0.099 1 98 247 ALA B C 1
ATOM 4835 O O . ALA B 1 247 ? -9.766 -25.797 0.988 1 98 247 ALA B O 1
ATOM 4836 N N . GLY B 1 248 ? -9.5 -27.203 -0.714 1 98.31 248 GLY B N 1
ATOM 4837 C CA . GLY B 1 248 ? -8.25 -27.75 -0.219 1 98.31 248 GLY B CA 1
ATOM 4838 C C . GLY B 1 248 ? -7.309 -28.188 -1.326 1 98.31 248 GLY B C 1
ATOM 4839 O O . GLY B 1 248 ? -7.746 -28.453 -2.447 1 98.31 248 GLY B O 1
ATOM 4840 N N . LYS B 1 249 ? -6.027 -28.234 -0.981 1 98.44 249 LYS B N 1
ATOM 4841 C CA . LYS B 1 249 ? -5.004 -28.75 -1.883 1 98.44 249 LYS B CA 1
ATOM 4842 C C . LYS B 1 249 ? -3.998 -29.625 -1.132 1 98.44 249 LYS B C 1
ATOM 4844 O O . LYS B 1 249 ? -3.705 -29.375 0.038 1 98.44 249 LYS B O 1
ATOM 4849 N N . ILE B 1 250 ? -3.535 -30.578 -1.851 1 98.75 250 ILE B N 1
ATOM 4850 C CA . ILE B 1 250 ? -2.426 -31.406 -1.372 1 98.75 250 ILE B CA 1
ATOM 4851 C C . ILE B 1 250 ? -1.328 -31.453 -2.432 1 98.75 250 ILE B C 1
ATOM 4853 O O . ILE B 1 250 ? -1.615 -31.562 -3.627 1 98.75 250 ILE B O 1
ATOM 4857 N N . ARG B 1 251 ? -0.097 -31.359 -1.948 1 98.69 251 ARG B N 1
ATOM 4858 C CA . ARG B 1 251 ? 1.042 -31.328 -2.859 1 98.69 251 ARG B CA 1
ATOM 4859 C C . ARG B 1 251 ? 2.148 -32.25 -2.375 1 98.69 251 ARG B C 1
ATOM 4861 O O . ARG B 1 251 ? 2.432 -32.344 -1.178 1 98.69 251 ARG B O 1
ATOM 4868 N N . LEU B 1 252 ? 2.676 -32.969 -3.311 1 98.75 252 LEU B N 1
ATOM 4869 C CA . LEU B 1 252 ? 3.854 -33.781 -3.061 1 98.75 252 LEU B CA 1
ATOM 4870 C C . LEU B 1 252 ? 5.031 -33.312 -3.912 1 98.75 252 LEU B C 1
ATOM 4872 O O . LEU B 1 252 ? 4.902 -33.156 -5.129 1 98.75 252 LEU B O 1
ATOM 4876 N N . ASP B 1 253 ? 6.105 -33.062 -3.234 1 98.38 253 ASP B N 1
ATOM 4877 C CA . ASP B 1 253 ? 7.383 -32.781 -3.885 1 98.38 253 ASP B CA 1
ATOM 4878 C C . ASP B 1 253 ? 8.383 -33.906 -3.631 1 98.38 253 ASP B C 1
ATOM 4880 O O . ASP B 1 253 ? 8.555 -34.344 -2.49 1 98.38 253 ASP B O 1
ATOM 4884 N N . VAL B 1 254 ? 9.062 -34.25 -4.734 1 98.44 254 VAL B N 1
ATOM 4885 C CA . VAL B 1 254 ? 10.023 -35.344 -4.594 1 98.44 254 VAL B CA 1
ATOM 4886 C C . VAL B 1 254 ? 11.336 -34.969 -5.293 1 98.44 254 VAL B C 1
ATOM 4888 O O . VAL B 1 254 ? 11.336 -34.656 -6.48 1 98.44 254 VAL B O 1
ATOM 4891 N N . ASN B 1 255 ? 12.32 -35.125 -4.512 1 97.81 255 ASN B N 1
ATOM 4892 C CA . ASN B 1 255 ? 13.656 -35 -5.086 1 97.81 255 ASN B CA 1
ATOM 4893 C C . ASN B 1 255 ? 14.18 -36.375 -5.559 1 97.81 255 ASN B C 1
ATOM 4895 O O . ASN B 1 255 ? 14.781 -37.094 -4.785 1 97.81 255 ASN B O 1
ATOM 4899 N N . VAL B 1 256 ? 14.102 -36.531 -6.801 1 97.88 256 VAL B N 1
ATOM 4900 C CA . VAL B 1 256 ? 14.477 -37.844 -7.34 1 97.88 256 VAL B CA 1
ATOM 4901 C C . VAL B 1 256 ? 16 -37.969 -7.363 1 97.88 256 VAL B C 1
ATOM 4903 O O . VAL B 1 256 ? 16.547 -39 -6.945 1 97.88 256 VAL B O 1
ATOM 4906 N N . THR B 1 257 ? 16.656 -37.031 -7.91 1 96.88 257 THR B N 1
ATOM 4907 C CA . THR B 1 257 ? 18.109 -36.844 -7.887 1 96.88 257 THR B CA 1
ATOM 4908 C C . THR B 1 257 ? 18.469 -35.375 -7.621 1 96.88 257 THR B C 1
ATOM 4910 O O . THR B 1 257 ? 17.578 -34.562 -7.402 1 96.88 257 THR B O 1
ATOM 4913 N N . ASN B 1 258 ? 19.688 -35.188 -7.637 1 94.56 258 ASN B N 1
ATOM 4914 C CA . ASN B 1 258 ? 20.125 -33.781 -7.469 1 94.56 258 ASN B CA 1
ATOM 4915 C C . ASN B 1 258 ? 19.703 -32.938 -8.648 1 94.56 258 ASN B C 1
ATOM 4917 O O . ASN B 1 258 ? 19.562 -31.703 -8.508 1 94.56 258 ASN B O 1
ATOM 4921 N N . GLU B 1 259 ? 19.469 -33.531 -9.727 1 97 259 GLU B N 1
ATOM 4922 C CA . GLU B 1 259 ? 19.156 -32.812 -10.953 1 97 259 GLU B CA 1
ATOM 4923 C C . GLU B 1 259 ? 17.672 -32.812 -11.25 1 97 259 GLU B C 1
ATOM 4925 O O . GLU B 1 259 ? 17.156 -31.906 -11.914 1 97 259 GLU B O 1
ATOM 4930 N N . LEU B 1 260 ? 16.984 -33.781 -10.742 1 98.12 260 LEU B N 1
ATOM 4931 C CA . LEU B 1 260 ? 15.602 -33.969 -11.148 1 98.12 260 LEU B CA 1
ATOM 4932 C C . LEU B 1 260 ? 14.664 -33.875 -9.945 1 98.12 260 LEU B C 1
ATOM 4934 O O . LEU B 1 260 ? 14.805 -34.625 -8.977 1 98.12 260 LEU B O 1
ATOM 4938 N N . SER B 1 261 ? 13.766 -33.031 -10.008 1 97.81 261 SER B N 1
ATOM 4939 C CA . SER B 1 261 ? 12.695 -32.906 -9.016 1 97.81 261 SER B CA 1
ATOM 4940 C C . SER B 1 261 ? 11.32 -33 -9.68 1 97.81 261 SER B C 1
ATOM 4942 O O . SER B 1 261 ? 11.133 -32.5 -10.789 1 97.81 261 SER B O 1
ATOM 4944 N N . LEU B 1 262 ? 10.398 -33.625 -9.016 1 98.62 262 LEU B N 1
ATOM 4945 C CA . LEU B 1 262 ? 9.023 -33.781 -9.469 1 98.62 262 LEU B CA 1
ATOM 4946 C C . LEU B 1 262 ? 8.047 -33.219 -8.453 1 98.62 262 LEU B C 1
ATOM 4948 O O . LEU B 1 262 ? 8.344 -33.156 -7.258 1 98.62 262 LEU B O 1
ATOM 4952 N N . PHE B 1 263 ? 6.93 -32.812 -8.945 1 98.38 263 PHE B N 1
ATOM 4953 C CA . PHE B 1 263 ? 5.859 -32.438 -8.023 1 98.38 263 PHE B CA 1
ATOM 4954 C C . PHE B 1 263 ? 4.5 -32.844 -8.578 1 98.38 263 PHE B C 1
ATOM 4956 O O . PHE B 1 263 ? 4.348 -33.031 -9.789 1 98.38 263 PHE B O 1
ATOM 4963 N N . GLY B 1 264 ? 3.578 -33.062 -7.707 1 98.62 264 GLY B N 1
ATOM 4964 C CA . GLY B 1 264 ? 2.158 -33.25 -7.965 1 98.62 264 GLY B CA 1
ATOM 4965 C C . GLY B 1 264 ? 1.274 -32.531 -6.953 1 98.62 264 GLY B C 1
ATOM 4966 O O . GLY B 1 264 ? 1.55 -32.562 -5.754 1 98.62 264 GLY B O 1
ATOM 4967 N N . MET B 1 265 ? 0.275 -31.859 -7.477 1 98.56 265 MET B N 1
ATOM 4968 C CA . MET B 1 265 ? -0.668 -31.125 -6.637 1 98.56 265 MET B CA 1
ATOM 4969 C C . MET B 1 265 ? -2.105 -31.406 -7.062 1 98.56 265 MET B C 1
ATOM 4971 O O . MET B 1 265 ? -2.4 -31.484 -8.258 1 98.56 265 MET B O 1
ATOM 4975 N N . PHE B 1 266 ? -2.91 -31.656 -6.102 1 98.75 266 PHE B N 1
ATOM 4976 C CA . PHE B 1 266 ? -4.324 -31.922 -6.336 1 98.75 266 PHE B CA 1
ATOM 4977 C C . PHE B 1 266 ? -5.199 -31 -5.5 1 98.75 266 PHE B C 1
ATOM 4979 O O . PHE B 1 266 ? -4.938 -30.797 -4.312 1 98.75 266 PHE B O 1
ATOM 4986 N N . GLY B 1 267 ? -6.16 -30.406 -6.168 1 98.12 267 GLY B N 1
ATOM 4987 C CA . GLY B 1 267 ? -7.098 -29.516 -5.488 1 98.12 267 GLY B CA 1
ATOM 4988 C C . GLY B 1 267 ? -8.531 -30 -5.566 1 98.12 267 GLY B C 1
ATOM 4989 O O . GLY B 1 267 ? -8.945 -30.562 -6.578 1 98.12 267 GLY B O 1
ATOM 4990 N N . TYR B 1 268 ? -9.227 -29.75 -4.48 1 98.19 268 TYR B N 1
ATOM 4991 C CA . TYR B 1 268 ? -10.656 -30.016 -4.422 1 98.19 268 TYR B CA 1
ATOM 4992 C C . TYR B 1 268 ? -11.391 -28.859 -3.754 1 98.19 268 TYR B C 1
ATOM 4994 O O . TYR B 1 268 ? -10.906 -28.281 -2.773 1 98.19 268 TYR B O 1
ATOM 5002 N N . GLY B 1 269 ? -12.492 -28.484 -4.332 1 96.12 269 GLY B N 1
ATOM 5003 C CA . GLY B 1 269 ? -13.32 -27.438 -3.754 1 96.12 269 GLY B CA 1
ATOM 5004 C C . GLY B 1 269 ? -14.805 -27.734 -3.836 1 96.12 269 GLY B C 1
ATOM 5005 O O . GLY B 1 269 ? -15.281 -28.266 -4.844 1 96.12 269 GLY B O 1
ATOM 5006 N N . SER B 1 270 ? -15.469 -27.422 -2.775 1 94.44 270 SER B N 1
ATOM 5007 C CA . SER B 1 270 ? -16.922 -27.516 -2.77 1 94.44 270 SER B CA 1
ATOM 5008 C C . SER B 1 270 ? -17.562 -26.312 -3.463 1 94.44 270 SER B C 1
ATOM 5010 O O . SER B 1 270 ? -16.922 -25.281 -3.613 1 94.44 270 SER B O 1
ATOM 5012 N N . ASN B 1 271 ? -18.797 -26.516 -3.902 1 89.56 271 ASN B N 1
ATOM 5013 C CA . ASN B 1 271 ? -19.469 -25.406 -4.562 1 89.56 271 ASN B CA 1
ATOM 5014 C C . ASN B 1 271 ? -20.047 -24.422 -3.551 1 89.56 271 ASN B C 1
ATOM 5016 O O . ASN B 1 271 ? -20.062 -23.219 -3.791 1 89.56 271 ASN B O 1
ATOM 5020 N N . GLY B 1 272 ? -20.484 -25 -2.434 1 89.31 272 GLY B N 1
ATOM 5021 C CA . GLY B 1 272 ? -21.266 -24.109 -1.592 1 89.31 272 GLY B CA 1
ATOM 5022 C C . GLY B 1 272 ? -22.312 -23.312 -2.363 1 89.31 272 GLY B C 1
ATOM 5023 O O . GLY B 1 272 ? -23.125 -23.906 -3.078 1 89.31 272 GLY B O 1
ATOM 5024 N N . LYS B 1 273 ? -22.203 -21.969 -2.227 1 91.44 273 LYS B N 1
ATOM 5025 C CA . LYS B 1 273 ? -23.125 -21.125 -2.971 1 91.44 273 LYS B CA 1
ATOM 5026 C C . LYS B 1 273 ? -22.438 -20.5 -4.184 1 91.44 273 LYS B C 1
ATOM 5028 O O . LYS B 1 273 ? -22.969 -19.547 -4.781 1 91.44 273 LYS B O 1
ATOM 5033 N N . LEU B 1 274 ? -21.375 -20.969 -4.578 1 91.5 274 LEU B N 1
ATOM 5034 C CA . LEU B 1 274 ? -20.625 -20.438 -5.711 1 91.5 274 LEU B CA 1
ATOM 5035 C C . LEU B 1 274 ? -21.406 -20.641 -7.012 1 91.5 274 LEU B C 1
ATOM 5037 O O . LEU B 1 274 ? -21.25 -19.859 -7.953 1 91.5 274 LEU B O 1
ATOM 5041 N N . ASN B 1 275 ? -22.266 -21.656 -6.992 1 86.38 275 ASN B N 1
ATOM 5042 C CA . ASN B 1 275 ? -22.969 -22 -8.227 1 86.38 275 ASN B CA 1
ATOM 5043 C C . ASN B 1 275 ? -24.391 -21.422 -8.234 1 86.38 275 ASN B C 1
ATOM 5045 O O . ASN B 1 275 ? -25.172 -21.719 -9.133 1 86.38 275 ASN B O 1
ATOM 5049 N N . ASP B 1 276 ? -24.656 -20.625 -7.227 1 86.81 276 ASP B N 1
ATOM 5050 C CA . ASP B 1 276 ? -26.016 -20.125 -7.094 1 86.81 276 ASP B CA 1
ATOM 5051 C C . ASP B 1 276 ? -26.156 -18.75 -7.75 1 86.81 276 ASP B C 1
ATOM 5053 O O . ASP B 1 276 ? -26.672 -17.812 -7.137 1 86.81 276 ASP B O 1
ATOM 5057 N N . ASP B 1 277 ? -25.859 -18.688 -8.953 1 84.88 277 ASP B N 1
ATOM 5058 C CA . ASP B 1 277 ? -25.828 -17.406 -9.664 1 84.88 277 ASP B CA 1
ATOM 5059 C C . ASP B 1 277 ? -27.219 -16.797 -9.758 1 84.88 277 ASP B C 1
ATOM 5061 O O . ASP B 1 277 ? -27.375 -15.578 -9.648 1 84.88 277 ASP B O 1
ATOM 5065 N N . SER B 1 278 ? -28.203 -17.609 -9.922 1 82.75 278 SER B N 1
ATOM 5066 C CA . SER B 1 278 ? -29.562 -17.109 -10.086 1 82.75 278 SER B CA 1
ATOM 5067 C C . SER B 1 278 ? -30.062 -16.469 -8.805 1 82.75 278 SER B C 1
ATOM 5069 O O . SER B 1 278 ? -30.984 -15.633 -8.844 1 82.75 278 SER B O 1
ATOM 5071 N N . THR B 1 279 ? -29.438 -16.828 -7.727 1 86.31 279 THR B N 1
ATOM 5072 C CA . THR B 1 279 ? -29.953 -16.344 -6.457 1 86.31 279 THR B CA 1
ATOM 5073 C C . THR B 1 279 ? -28.953 -15.414 -5.777 1 86.31 279 THR B C 1
ATOM 5075 O O . THR B 1 279 ? -29.312 -14.57 -4.965 1 86.31 279 THR B O 1
ATOM 5078 N N . ASN B 1 280 ? -27.766 -15.539 -6.141 1 89.62 280 ASN B N 1
ATOM 5079 C CA . ASN B 1 280 ? -26.734 -14.695 -5.547 1 89.62 280 ASN B CA 1
ATOM 5080 C C . ASN B 1 280 ? -26.812 -13.266 -6.062 1 89.62 280 ASN B C 1
ATOM 5082 O O . ASN B 1 280 ? -27.172 -13.039 -7.223 1 89.62 280 ASN B O 1
ATOM 5086 N N . ALA B 1 281 ? -26.5 -12.367 -5.215 1 90.06 281 ALA B N 1
ATOM 5087 C CA . ALA B 1 281 ? -26.406 -10.969 -5.641 1 90.06 281 ALA B CA 1
ATOM 5088 C C . ALA B 1 281 ? -25.125 -10.734 -6.457 1 90.06 281 ALA B C 1
ATOM 5090 O O . ALA B 1 281 ? -25.109 -9.906 -7.363 1 90.06 281 ALA B O 1
ATOM 5091 N N . ILE B 1 282 ? -24.141 -11.445 -6.043 1 90 282 ILE B N 1
ATOM 5092 C CA . ILE B 1 282 ? -22.891 -11.43 -6.793 1 90 282 ILE B CA 1
ATOM 5093 C C . ILE B 1 282 ? -22.609 -12.82 -7.352 1 90 282 ILE B C 1
ATOM 5095 O O . ILE B 1 282 ? -22.359 -13.766 -6.594 1 90 282 ILE B O 1
ATOM 5099 N N . GLU B 1 283 ? -22.578 -12.836 -8.602 1 89.56 283 GLU B N 1
ATOM 5100 C CA . GLU B 1 283 ? -22.344 -14.109 -9.266 1 89.56 283 GLU B CA 1
ATOM 5101 C C . GLU B 1 283 ? -20.859 -14.492 -9.211 1 89.56 283 GLU B C 1
ATOM 5103 O O . GLU B 1 283 ? -19.984 -13.656 -9.484 1 89.56 283 GLU B O 1
ATOM 5108 N N . ALA B 1 284 ? -20.609 -15.773 -8.844 1 90.31 284 ALA B N 1
ATOM 5109 C CA . ALA B 1 284 ? -19.234 -16.25 -8.781 1 90.31 284 ALA B CA 1
ATOM 5110 C C . ALA B 1 284 ? -18.953 -17.234 -9.906 1 90.31 284 ALA B C 1
ATOM 5112 O O . ALA B 1 284 ? -17.781 -17.562 -10.164 1 90.31 284 ALA B O 1
ATOM 5113 N N . HIS B 1 285 ? -19.969 -17.719 -10.484 1 88.75 285 HIS B N 1
ATOM 5114 C CA . HIS B 1 285 ? -19.875 -18.641 -11.609 1 88.75 285 HIS B CA 1
ATOM 5115 C C . HIS B 1 285 ? -19.047 -19.875 -11.242 1 88.75 285 HIS B C 1
ATOM 5117 O O . HIS B 1 285 ? -18.188 -20.297 -12.008 1 88.75 285 HIS B O 1
ATOM 5123 N N . GLY B 1 286 ? -19.281 -20.312 -10.062 1 89.19 286 GLY B N 1
ATOM 5124 C CA . GLY B 1 286 ? -18.672 -21.547 -9.594 1 89.19 286 GLY B CA 1
ATOM 5125 C C . GLY B 1 286 ? -17.234 -21.391 -9.164 1 89.19 286 GLY B C 1
ATOM 5126 O O . GLY B 1 286 ? -16.578 -22.359 -8.773 1 89.19 286 GLY B O 1
ATOM 5127 N N . ARG B 1 287 ? -16.75 -20.188 -9.227 1 90.81 287 ARG B N 1
ATOM 5128 C CA . ARG B 1 287 ? -15.352 -19.906 -8.906 1 90.81 287 ARG B CA 1
ATOM 5129 C C . ARG B 1 287 ? -15.242 -18.859 -7.805 1 90.81 287 ARG B C 1
ATOM 5131 O O . ARG B 1 287 ? -15.727 -17.734 -7.961 1 90.81 287 ARG B O 1
ATOM 5138 N N . GLY B 1 288 ? -14.664 -19.266 -6.715 1 91.5 288 GLY B N 1
ATOM 5139 C CA . GLY B 1 288 ? -14.445 -18.344 -5.617 1 91.5 288 GLY B CA 1
ATOM 5140 C C . GLY B 1 288 ? -12.992 -17.938 -5.453 1 91.5 288 GLY B C 1
ATOM 5141 O O . GLY B 1 288 ? -12.164 -18.203 -6.324 1 91.5 288 GLY B O 1
ATOM 5142 N N . PHE B 1 289 ? -12.719 -17.281 -4.359 1 94.88 289 PHE B N 1
ATOM 5143 C CA . PHE B 1 289 ? -11.375 -16.766 -4.109 1 94.88 289 PHE B CA 1
ATOM 5144 C C . PHE B 1 289 ? -10.359 -17.891 -4.008 1 94.88 289 PHE B C 1
ATOM 5146 O O . PHE B 1 289 ? -9.227 -17.75 -4.461 1 94.88 289 PHE B O 1
ATOM 5153 N N . TYR B 1 290 ? -10.773 -19.016 -3.514 1 96.81 290 TYR B N 1
ATOM 5154 C CA . TYR B 1 290 ? -9.859 -20.125 -3.305 1 96.81 290 TYR B CA 1
ATOM 5155 C C . TYR B 1 290 ? -10.07 -21.203 -4.359 1 96.81 290 TYR B C 1
ATOM 5157 O O . TYR B 1 290 ? -9.102 -21.734 -4.91 1 96.81 290 TYR B O 1
ATOM 5165 N N . LYS B 1 291 ? -11.242 -21.516 -4.629 1 95 291 LYS B N 1
ATOM 5166 C CA . LYS B 1 291 ? -11.539 -22.453 -5.715 1 95 291 LYS B CA 1
ATOM 5167 C C . LYS B 1 291 ? -11.711 -21.719 -7.039 1 95 291 LYS B C 1
ATOM 5169 O O . LYS B 1 291 ? -12.836 -21.391 -7.43 1 95 291 LYS B O 1
ATOM 5174 N N . THR B 1 292 ? -10.695 -21.656 -7.812 1 93.62 292 THR B N 1
ATOM 5175 C CA . THR B 1 292 ? -10.75 -20.875 -9.039 1 93.62 292 THR B CA 1
ATOM 5176 C C . THR B 1 292 ? -10.82 -21.781 -10.258 1 93.62 292 THR B C 1
ATOM 5178 O O . THR B 1 292 ? -11.047 -21.312 -11.375 1 93.62 292 THR B O 1
ATOM 5181 N N . TRP B 1 293 ? -10.633 -23.094 -10.141 1 94.75 293 TRP B N 1
ATOM 5182 C CA . TRP B 1 293 ? -10.625 -24.016 -11.266 1 94.75 293 TRP B CA 1
ATOM 5183 C C . TRP B 1 293 ? -12.039 -24.438 -11.641 1 94.75 293 TRP B C 1
ATOM 5185 O O . TRP B 1 293 ? -12.992 -24.172 -10.898 1 94.75 293 TRP B O 1
ATOM 5195 N N . GLY B 1 294 ? -12.117 -25.031 -12.766 1 91.88 294 GLY B N 1
ATOM 5196 C CA . GLY B 1 294 ? -13.406 -25.516 -13.242 1 91.88 294 GLY B CA 1
ATOM 5197 C C . GLY B 1 294 ? -13.828 -26.828 -12.602 1 91.88 294 GLY B C 1
ATOM 5198 O O . GLY B 1 294 ? -13.031 -27.766 -12.516 1 91.88 294 GLY B O 1
ATOM 5199 N N . GLY B 1 295 ? -15.062 -26.781 -12.18 1 92.44 295 GLY B N 1
ATOM 5200 C CA . GLY B 1 295 ? -15.547 -27.984 -11.508 1 92.44 295 GLY B CA 1
ATOM 5201 C C . GLY B 1 295 ? -15.062 -28.109 -10.078 1 92.44 295 GLY B C 1
ATOM 5202 O O . GLY B 1 295 ? -14.75 -27.109 -9.438 1 92.44 295 GLY B O 1
ATOM 5203 N N . ASN B 1 296 ? -15.055 -29.328 -9.555 1 94.94 296 ASN B N 1
ATOM 5204 C CA . ASN B 1 296 ? -14.734 -29.531 -8.141 1 94.94 296 ASN B CA 1
ATOM 5205 C C . ASN B 1 296 ? -13.258 -29.859 -7.945 1 94.94 296 ASN B C 1
ATOM 5207 O O . ASN B 1 296 ? -12.719 -29.688 -6.848 1 94.94 296 ASN B O 1
ATOM 5211 N N . TRP B 1 297 ? -12.664 -30.359 -9.008 1 96.94 297 TRP B N 1
ATOM 5212 C CA . TRP B 1 297 ? -11.289 -30.766 -8.758 1 96.94 297 TRP B CA 1
ATOM 5213 C C . TRP B 1 297 ? -10.375 -30.328 -9.898 1 96.94 297 TRP B C 1
ATOM 5215 O O . TRP B 1 297 ? -10.852 -30.031 -11 1 96.94 297 TRP B O 1
ATOM 5225 N N . ALA B 1 298 ? -9.117 -30.203 -9.617 1 97.56 298 ALA B N 1
ATOM 5226 C CA . ALA B 1 298 ? -8.055 -29.875 -10.562 1 97.56 298 ALA B CA 1
ATOM 5227 C C . ALA B 1 298 ? -6.734 -30.516 -10.148 1 97.56 298 ALA B C 1
ATOM 5229 O O . ALA B 1 298 ? -6.582 -30.969 -9.008 1 97.56 298 ALA B O 1
ATOM 5230 N N . PHE B 1 299 ? -5.852 -30.625 -11.102 1 98.62 299 PHE B N 1
ATOM 5231 C CA . PHE B 1 299 ? -4.527 -31.141 -10.781 1 98.62 299 PHE B CA 1
ATOM 5232 C C . PHE B 1 299 ? -3.443 -30.359 -11.5 1 98.62 299 PHE B C 1
ATOM 5234 O O . PHE B 1 299 ? -3.703 -29.734 -12.531 1 98.62 299 PHE B O 1
ATOM 5241 N N . TRP B 1 300 ? -2.295 -30.297 -10.961 1 98.69 300 TRP B N 1
ATOM 5242 C CA . TRP B 1 300 ? -1.057 -29.734 -11.5 1 98.69 300 TRP B CA 1
ATOM 5243 C C . TRP B 1 300 ? 0.121 -30.672 -11.227 1 98.69 300 TRP B C 1
ATOM 5245 O O . TRP B 1 300 ? 0.26 -31.203 -10.117 1 98.69 300 TRP B O 1
ATOM 5255 N N . ALA B 1 301 ? 0.86 -30.906 -12.172 1 98.75 301 ALA B N 1
ATOM 5256 C CA . ALA B 1 301 ? 2.047 -31.734 -12.016 1 98.75 301 ALA B CA 1
ATOM 5257 C C . ALA B 1 301 ? 3.182 -31.266 -12.914 1 98.75 301 ALA B C 1
ATOM 5259 O O . ALA B 1 301 ? 2.941 -30.578 -13.914 1 98.75 301 ALA B O 1
ATOM 5260 N N . GLY B 1 302 ? 4.395 -31.641 -12.484 1 98.44 302 GLY B N 1
ATOM 5261 C CA . GLY B 1 302 ? 5.5 -31.188 -13.32 1 98.44 302 GLY B CA 1
ATOM 5262 C C . GLY B 1 302 ? 6.852 -31.656 -12.82 1 98.44 302 GLY B C 1
ATOM 5263 O O . GLY B 1 302 ? 6.934 -32.562 -11.977 1 98.44 302 GLY B O 1
ATOM 5264 N N . ALA B 1 303 ? 7.801 -31.125 -13.508 1 98.44 303 ALA B N 1
ATOM 5265 C CA . ALA B 1 303 ? 9.18 -31.516 -13.242 1 98.44 303 ALA B CA 1
ATOM 5266 C C . ALA B 1 303 ? 10.148 -30.375 -13.531 1 98.44 303 ALA B C 1
ATOM 5268 O O . ALA B 1 303 ? 9.859 -29.5 -14.359 1 98.44 303 ALA B O 1
ATOM 5269 N N . THR B 1 304 ? 11.219 -30.406 -12.836 1 98.38 304 THR B N 1
ATOM 5270 C CA . THR B 1 304 ? 12.375 -29.562 -13.125 1 98.38 304 THR B CA 1
ATOM 5271 C C . THR B 1 304 ? 13.633 -30.406 -13.297 1 98.38 304 THR B C 1
ATOM 5273 O O . THR B 1 304 ? 13.945 -31.234 -12.445 1 98.38 304 THR B O 1
ATOM 5276 N N . TYR B 1 305 ? 14.281 -30.219 -14.375 1 98.62 305 TYR B N 1
ATOM 5277 C CA . TYR B 1 305 ? 15.555 -30.891 -14.625 1 98.62 305 TYR B CA 1
ATOM 5278 C C . TYR B 1 305 ? 16.672 -29.875 -14.805 1 98.62 305 TYR B C 1
ATOM 5280 O O . TYR B 1 305 ? 16.641 -29.062 -15.727 1 98.62 305 TYR B O 1
ATOM 5288 N N . LYS B 1 306 ? 17.641 -29.984 -14.008 1 98 306 LYS B N 1
ATOM 5289 C CA . LYS B 1 306 ? 18.812 -29.109 -14.094 1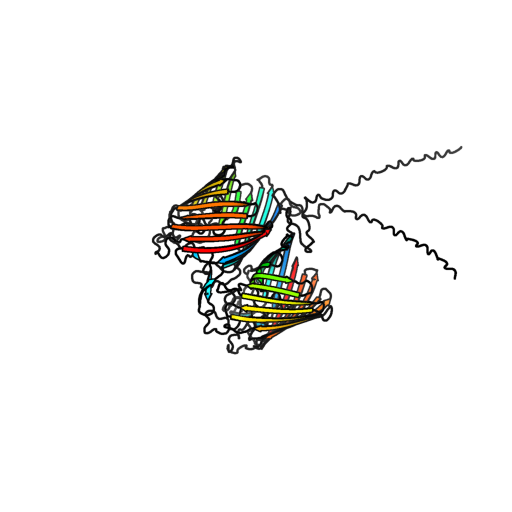 98 306 LYS B CA 1
ATOM 5290 C C . LYS B 1 306 ? 19.906 -29.734 -14.961 1 98 306 LYS B C 1
ATOM 5292 O O . LYS B 1 306 ? 20.578 -30.672 -14.531 1 98 306 LYS B O 1
ATOM 5297 N N . PHE B 1 307 ? 20.125 -29.125 -16.062 1 97.75 307 PHE B N 1
ATOM 5298 C CA . PHE B 1 307 ? 21.203 -29.594 -16.922 1 97.75 307 PHE B CA 1
ATOM 5299 C C . PHE B 1 307 ? 22.562 -29.281 -16.297 1 97.75 307 PHE B C 1
ATOM 5301 O O . PHE B 1 307 ? 23.5 -30.078 -16.406 1 97.75 307 PHE B O 1
ATOM 5308 N N . ASN B 1 308 ? 22.641 -28.156 -15.719 1 95.75 308 ASN B N 1
ATOM 5309 C CA . ASN B 1 308 ? 23.781 -27.641 -14.977 1 95.75 308 ASN B CA 1
ATOM 5310 C C . ASN B 1 308 ? 23.359 -26.516 -14.023 1 95.75 308 ASN B C 1
ATOM 5312 O O . ASN B 1 308 ? 22.172 -26.359 -13.734 1 95.75 308 ASN B O 1
ATOM 5316 N N . GLU B 1 309 ? 24.328 -25.797 -13.57 1 93.56 309 GLU B N 1
ATOM 5317 C CA . GLU B 1 309 ? 24.031 -24.797 -12.539 1 93.56 309 GLU B CA 1
ATOM 5318 C C . GLU B 1 309 ? 23.312 -23.594 -13.125 1 93.56 309 GLU B C 1
ATOM 5320 O O . GLU B 1 309 ? 22.703 -22.812 -12.391 1 93.56 309 GLU B O 1
ATOM 5325 N N . THR B 1 310 ? 23.297 -23.406 -14.383 1 95.94 310 THR B N 1
ATOM 5326 C CA . THR B 1 310 ? 22.781 -22.188 -14.961 1 95.94 310 THR B CA 1
ATOM 5327 C C . THR B 1 310 ? 21.578 -22.469 -15.859 1 95.94 310 THR B C 1
ATOM 5329 O O . THR B 1 310 ? 20.891 -21.547 -16.297 1 95.94 310 THR B O 1
ATOM 5332 N N . THR B 1 311 ? 21.375 -23.734 -16.172 1 97.88 311 THR B N 1
ATOM 5333 C CA . THR B 1 311 ? 20.328 -24.062 -17.141 1 97.88 311 THR B CA 1
ATOM 5334 C C . THR B 1 311 ? 19.391 -25.109 -16.562 1 97.88 311 THR B C 1
ATOM 5336 O O . THR B 1 311 ? 19.828 -26.172 -16.109 1 97.88 311 THR B O 1
ATOM 5339 N N . SER B 1 312 ? 18.125 -24.828 -16.703 1 98.06 312 SER B N 1
ATOM 5340 C CA . SER B 1 312 ? 17.125 -25.781 -16.234 1 98.06 312 SER B CA 1
ATOM 5341 C C . SER B 1 312 ? 15.961 -25.891 -17.219 1 98.06 312 SER B C 1
ATOM 5343 O O . SER B 1 312 ? 15.648 -24.938 -17.938 1 98.06 312 SER B O 1
ATOM 5345 N N . PHE B 1 313 ? 15.438 -27.062 -17.281 1 98.75 313 PHE B N 1
ATOM 5346 C CA . PHE B 1 313 ? 14.203 -27.344 -18 1 98.75 313 PHE B CA 1
ATOM 5347 C C . PHE B 1 313 ? 13.047 -27.547 -17.031 1 98.75 313 PHE B C 1
ATOM 5349 O O . PHE B 1 313 ? 13.18 -28.25 -16.031 1 98.75 313 PHE B O 1
ATOM 5356 N N . ASN B 1 314 ? 11.906 -26.938 -17.297 1 98.81 314 ASN B N 1
ATOM 5357 C CA . ASN B 1 314 ? 10.727 -27.016 -16.438 1 98.81 314 ASN B CA 1
ATOM 5358 C C . ASN B 1 314 ? 9.492 -27.422 -17.25 1 98.81 314 ASN B C 1
ATOM 5360 O O . ASN B 1 314 ? 9.305 -26.984 -18.375 1 98.81 314 ASN B O 1
ATOM 5364 N N . LEU B 1 315 ? 8.75 -28.25 -16.625 1 98.75 315 LEU B N 1
ATOM 5365 C CA . LEU B 1 315 ? 7.52 -28.75 -17.234 1 98.75 315 LEU B CA 1
ATOM 5366 C C . LEU B 1 315 ? 6.367 -28.719 -16.234 1 98.75 315 LEU B C 1
ATOM 5368 O O . LEU B 1 315 ? 6.539 -29.094 -15.078 1 98.75 315 LEU B O 1
ATOM 5372 N N . GLN B 1 316 ? 5.223 -28.25 -16.672 1 98.75 316 GLN B N 1
ATOM 5373 C CA . GLN B 1 316 ? 3.988 -28.297 -15.898 1 98.75 316 GLN B CA 1
ATOM 5374 C C . GLN B 1 316 ? 2.816 -28.766 -16.75 1 98.75 316 GLN B C 1
ATOM 5376 O O . GLN B 1 316 ? 2.605 -28.266 -17.859 1 98.75 316 GLN B O 1
ATOM 5381 N N . VAL B 1 317 ? 2.092 -29.703 -16.266 1 98.81 317 VAL B N 1
ATOM 5382 C CA . VAL B 1 317 ? 0.821 -30.125 -16.844 1 98.81 317 VAL B CA 1
ATOM 5383 C C . VAL B 1 317 ? -0.306 -29.906 -15.844 1 98.81 317 VAL B C 1
ATOM 5385 O O . VAL B 1 317 ? -0.126 -30.125 -14.641 1 98.81 317 VAL B O 1
ATOM 5388 N N . SER B 1 318 ? -1.382 -29.438 -16.297 1 98.69 318 SER B N 1
ATOM 5389 C CA . SER B 1 318 ? -2.502 -29.141 -15.414 1 98.69 318 SER B CA 1
ATOM 5390 C C . SER B 1 318 ? -3.834 -29.5 -16.078 1 98.69 318 SER B C 1
ATOM 5392 O O . SER B 1 318 ? -3.928 -29.562 -17.297 1 98.69 318 SER B O 1
ATOM 5394 N N . GLY B 1 319 ? -4.816 -29.734 -15.242 1 98.12 319 GLY B N 1
ATOM 5395 C CA . GLY B 1 319 ? -6.16 -30.047 -15.695 1 98.12 319 GLY B CA 1
ATOM 5396 C C . GLY B 1 319 ? -7.211 -29.922 -14.609 1 98.12 319 GLY B C 1
ATOM 5397 O O . GLY B 1 319 ? -6.883 -29.891 -13.422 1 98.12 319 GLY B O 1
ATOM 5398 N N . ASP B 1 320 ? -8.477 -29.75 -15.094 1 96.62 320 ASP B N 1
ATOM 5399 C CA . ASP B 1 320 ? -9.555 -29.719 -14.109 1 96.62 320 ASP B CA 1
ATOM 5400 C C . ASP B 1 320 ? -10.766 -30.531 -14.586 1 96.62 320 ASP B C 1
ATOM 5402 O O . ASP B 1 320 ? -10.711 -31.156 -15.648 1 96.62 320 ASP B O 1
ATOM 5406 N N . GLN B 1 321 ? -11.82 -30.562 -13.844 1 94.56 321 GLN B N 1
ATOM 5407 C CA . GLN B 1 321 ? -12.977 -31.422 -14.062 1 94.56 321 GLN B CA 1
ATOM 5408 C C . GLN B 1 321 ? -13.688 -31.062 -15.359 1 94.56 321 GLN B C 1
ATOM 5410 O O . GLN B 1 321 ? -14.344 -31.922 -15.969 1 94.56 321 GLN B O 1
ATOM 5415 N N . LEU B 1 322 ? -13.609 -29.844 -15.758 1 92 322 LEU B N 1
ATOM 5416 C CA . LEU B 1 322 ? -14.336 -29.406 -16.953 1 92 322 LEU B CA 1
ATOM 5417 C C . LEU B 1 322 ? -13.477 -29.547 -18.203 1 92 322 LEU B C 1
ATOM 5419 O O . LEU B 1 322 ? -13.695 -28.844 -19.188 1 92 322 LEU B O 1
ATOM 5423 N N . LYS B 1 323 ? -12.461 -30.281 -18.109 1 93.12 323 LYS B N 1
ATOM 5424 C CA . LYS B 1 323 ? -11.602 -30.703 -19.203 1 93.12 323 LYS B CA 1
ATOM 5425 C C . LYS B 1 323 ? -10.75 -29.547 -19.719 1 93.12 323 LYS B C 1
ATOM 5427 O O . LYS B 1 323 ? -10.477 -29.453 -20.922 1 93.12 323 LYS B O 1
ATOM 5432 N N . ASN B 1 324 ? -10.555 -28.609 -18.922 1 95.25 324 ASN B N 1
ATOM 5433 C CA . ASN B 1 324 ? -9.492 -27.656 -19.219 1 95.25 324 ASN B CA 1
ATOM 5434 C C . ASN B 1 324 ? -8.109 -28.25 -18.953 1 95.25 324 ASN B C 1
ATOM 5436 O O . ASN B 1 324 ? -7.863 -28.797 -17.875 1 95.25 324 ASN B O 1
ATOM 5440 N N . TYR B 1 325 ? -7.289 -28.156 -19.938 1 97.75 325 TYR B N 1
ATOM 5441 C CA . TYR B 1 325 ? -5.941 -28.688 -19.781 1 97.75 325 TYR B CA 1
ATOM 5442 C C . TYR B 1 325 ? -4.895 -27.656 -20.188 1 97.75 325 TYR B C 1
ATOM 5444 O O . TYR B 1 325 ? -5.152 -26.812 -21.062 1 97.75 325 TYR B O 1
ATOM 5452 N N . GLY B 1 326 ? -3.768 -27.688 -19.531 1 98.19 326 GLY B N 1
ATOM 5453 C CA . GLY B 1 326 ? -2.648 -26.828 -19.859 1 98.19 326 GLY B CA 1
ATOM 5454 C C . GLY B 1 326 ? -1.307 -27.531 -19.797 1 98.19 326 GLY B C 1
ATOM 5455 O O . GLY B 1 326 ? -1.09 -28.391 -18.938 1 98.19 326 GLY B O 1
ATOM 5456 N N . VAL B 1 327 ? -0.489 -27.234 -20.719 1 98.62 327 VAL B N 1
ATOM 5457 C CA . VAL B 1 327 ? 0.91 -27.656 -20.688 1 98.62 327 VAL B CA 1
ATOM 5458 C C . VAL B 1 327 ? 1.815 -26.438 -20.859 1 98.62 327 VAL B C 1
ATOM 5460 O O . VAL B 1 327 ? 1.62 -25.641 -21.781 1 98.62 327 VAL B O 1
ATOM 5463 N N . ALA B 1 328 ? 2.744 -26.266 -19.984 1 98.69 328 ALA B N 1
ATOM 5464 C CA . ALA B 1 328 ? 3.777 -25.234 -20.094 1 98.69 328 ALA B CA 1
ATOM 5465 C C . ALA B 1 328 ? 5.168 -25.828 -19.922 1 98.69 328 ALA B C 1
ATOM 5467 O O . ALA B 1 328 ? 5.391 -26.641 -19.016 1 98.69 328 ALA B O 1
ATOM 5468 N N . MET B 1 329 ? 6.031 -25.531 -20.781 1 98.56 329 MET B N 1
ATOM 5469 C CA . MET B 1 329 ? 7.414 -25.984 -20.672 1 98.56 329 MET B CA 1
ATOM 5470 C C . MET B 1 329 ? 8.383 -24.859 -21 1 98.56 329 MET B C 1
ATOM 5472 O O . MET B 1 329 ? 8.117 -24.047 -21.891 1 98.56 329 MET B O 1
ATOM 5476 N N . ASN B 1 330 ? 9.492 -24.781 -20.234 1 98.81 330 ASN B N 1
ATOM 5477 C CA . ASN B 1 330 ? 10.453 -23.734 -20.547 1 98.81 330 ASN B CA 1
ATOM 5478 C C . ASN B 1 330 ? 11.883 -24.156 -20.219 1 98.81 330 ASN B C 1
ATOM 5480 O O . ASN B 1 330 ? 12.094 -25.203 -19.594 1 98.81 330 ASN B O 1
ATOM 5484 N N . VAL B 1 331 ? 12.727 -23.484 -20.828 1 98.75 331 VAL B N 1
ATOM 5485 C CA . VAL B 1 331 ? 14.141 -23.516 -20.469 1 98.75 331 VAL B CA 1
ATOM 5486 C C . VAL B 1 331 ? 14.578 -22.172 -19.906 1 98.75 331 VAL B C 1
ATOM 5488 O O . VAL B 1 331 ? 14.383 -21.141 -20.547 1 98.75 331 VAL B O 1
ATOM 5491 N N . ALA B 1 332 ? 15.109 -22.25 -18.766 1 98.56 332 ALA B N 1
ATOM 5492 C CA . ALA B 1 332 ? 15.672 -21.062 -18.141 1 98.56 332 ALA B CA 1
ATOM 5493 C C . ALA B 1 332 ? 17.188 -21.109 -18.141 1 98.56 332 ALA B C 1
ATOM 5495 O O . ALA B 1 332 ? 17.797 -22.062 -17.641 1 98.56 332 ALA B O 1
ATOM 5496 N N . TYR B 1 333 ? 17.781 -20.062 -18.672 1 98.38 333 TYR B N 1
ATOM 5497 C CA . TYR B 1 333 ? 19.234 -19.969 -18.812 1 98.38 333 TYR B CA 1
ATOM 5498 C C . TYR B 1 333 ? 19.766 -18.703 -18.141 1 98.38 333 TYR B C 1
ATOM 5500 O O . TYR B 1 333 ? 19.531 -17.594 -18.625 1 98.38 333 TYR B O 1
ATOM 5508 N N . THR B 1 334 ? 20.516 -18.953 -17.109 1 97.12 334 THR B N 1
ATOM 5509 C CA . THR B 1 334 ? 21.188 -17.828 -16.453 1 97.12 334 THR B CA 1
ATOM 5510 C C . THR B 1 334 ? 22.516 -17.531 -17.109 1 97.12 334 THR B C 1
ATOM 5512 O O . THR B 1 334 ? 23.547 -18.109 -16.75 1 97.12 334 THR B O 1
ATOM 5515 N N . LEU B 1 335 ? 22.531 -16.594 -17.938 1 93.12 335 LEU B N 1
ATOM 5516 C CA . LEU B 1 335 ? 23.703 -16.25 -18.75 1 93.12 335 LEU B CA 1
ATOM 5517 C C . LEU B 1 335 ? 24.812 -15.664 -17.891 1 93.12 335 LEU B C 1
ATOM 5519 O O . LEU B 1 335 ? 25.984 -16 -18.062 1 93.12 335 LEU B O 1
ATOM 5523 N N . ILE B 1 336 ? 24.422 -14.719 -17.016 1 94.56 336 ILE B N 1
ATOM 5524 C CA . ILE B 1 336 ? 25.25 -14.055 -16.016 1 94.56 336 ILE B CA 1
ATOM 5525 C C . ILE B 1 336 ? 24.5 -14.008 -14.68 1 94.56 336 ILE B C 1
ATOM 5527 O O . ILE B 1 336 ? 23.281 -13.891 -14.656 1 94.56 336 ILE B O 1
ATOM 5531 N N . PRO B 1 337 ? 25.297 -14.117 -13.68 1 92.44 337 PRO B N 1
ATOM 5532 C CA . PRO B 1 337 ? 24.578 -13.992 -12.414 1 92.44 337 PRO B CA 1
ATOM 5533 C C . PRO B 1 337 ? 23.609 -12.812 -12.414 1 92.44 337 PRO B C 1
ATOM 5535 O O . PRO B 1 337 ? 23.953 -11.719 -12.867 1 92.44 337 PRO B O 1
ATOM 5538 N N . ASP B 1 338 ? 22.359 -13.039 -12.016 1 94.38 338 ASP B N 1
ATOM 5539 C CA . ASP B 1 338 ? 21.312 -12.039 -11.875 1 94.38 338 ASP B CA 1
ATOM 5540 C C . ASP B 1 338 ? 20.688 -11.703 -13.234 1 94.38 338 ASP B C 1
ATOM 5542 O O . ASP B 1 338 ? 19.969 -10.719 -13.367 1 94.38 338 ASP B O 1
ATOM 5546 N N . PHE B 1 339 ? 21.094 -12.383 -14.32 1 97.94 339 PHE B N 1
ATOM 5547 C CA . PHE B 1 339 ? 20.469 -12.219 -15.625 1 97.94 339 PHE B CA 1
ATOM 5548 C C . PHE B 1 339 ? 20.016 -13.57 -16.188 1 97.94 339 PHE B C 1
ATOM 5550 O O . PHE B 1 339 ? 20.859 -14.391 -16.562 1 97.94 339 PHE B O 1
ATOM 5557 N N . THR B 1 340 ? 18.734 -13.703 -16.312 1 98.25 340 THR B N 1
ATOM 5558 C CA . THR B 1 340 ? 18.172 -14.961 -16.766 1 98.25 340 THR B CA 1
ATOM 5559 C C . THR B 1 340 ? 17.281 -14.75 -17.984 1 98.25 340 THR B C 1
ATOM 5561 O O . THR B 1 340 ? 16.5 -13.797 -18.031 1 98.25 340 THR B O 1
ATOM 5564 N N . VAL B 1 341 ? 17.469 -15.57 -18.938 1 98.62 341 VAL B N 1
ATOM 5565 C CA . VAL B 1 341 ? 16.609 -15.617 -20.109 1 98.62 341 VAL B CA 1
ATOM 5566 C C . VAL B 1 341 ? 15.781 -16.906 -20.094 1 98.62 341 VAL B C 1
ATOM 5568 O O . VAL B 1 341 ? 16.328 -18 -19.922 1 98.62 341 VAL B O 1
ATOM 5571 N N . THR B 1 342 ? 14.484 -16.797 -20.25 1 98.81 342 THR B N 1
ATOM 5572 C CA . THR B 1 342 ? 13.594 -17.953 -20.234 1 98.81 342 THR B CA 1
ATOM 5573 C C . THR B 1 342 ? 12.758 -18.016 -21.5 1 98.81 342 THR B C 1
ATOM 5575 O O . THR B 1 342 ? 12.117 -17.031 -21.875 1 98.81 342 THR B O 1
ATOM 5578 N N . ALA B 1 343 ? 12.828 -19.094 -22.172 1 98.75 343 ALA B N 1
ATOM 5579 C CA . ALA B 1 343 ? 11.977 -19.375 -23.312 1 98.75 343 ALA B CA 1
ATOM 5580 C C . ALA B 1 343 ? 10.914 -20.422 -22.969 1 98.75 343 ALA B C 1
ATOM 5582 O O . ALA B 1 343 ? 11.242 -21.5 -22.484 1 98.75 343 ALA B O 1
ATOM 5583 N N . GLU B 1 344 ? 9.641 -20.078 -23.234 1 98.88 344 GLU B N 1
ATOM 5584 C CA . GLU B 1 344 ? 8.547 -20.969 -22.844 1 98.88 344 GLU B CA 1
ATOM 5585 C C . GLU B 1 344 ? 7.586 -21.203 -24.016 1 98.88 344 GLU B C 1
ATOM 5587 O O . GLU B 1 344 ? 7.34 -20.297 -24.812 1 98.88 344 GLU B O 1
ATOM 5592 N N . VAL B 1 345 ? 7.09 -22.422 -24.078 1 98.81 345 VAL B N 1
ATOM 5593 C CA . VAL B 1 345 ? 5.984 -22.781 -24.953 1 98.81 345 VAL B CA 1
ATOM 5594 C C . VAL B 1 345 ? 4.797 -23.266 -24.141 1 98.81 345 VAL B C 1
ATOM 5596 O O . VAL B 1 345 ? 4.969 -24 -23.156 1 98.81 345 VAL B O 1
ATOM 5599 N N . ASP B 1 346 ? 3.635 -22.859 -24.578 1 98.69 346 ASP B N 1
ATOM 5600 C CA . ASP B 1 346 ? 2.424 -23.156 -23.828 1 98.69 346 ASP B CA 1
ATOM 5601 C C . ASP B 1 346 ? 1.342 -23.734 -24.734 1 98.69 346 ASP B C 1
ATOM 5603 O O . ASP B 1 346 ? 1.174 -23.297 -25.875 1 98.69 346 ASP B O 1
ATOM 5607 N N . TYR B 1 347 ? 0.677 -24.688 -24.172 1 98.56 347 TYR B N 1
ATOM 5608 C CA . TYR B 1 347 ? -0.498 -25.266 -24.812 1 98.56 347 TYR B CA 1
ATOM 5609 C C . TYR B 1 347 ? -1.704 -25.219 -23.875 1 98.56 347 TYR B C 1
ATOM 5611 O O . TYR B 1 347 ? -1.59 -25.516 -22.688 1 98.56 347 TYR B O 1
ATOM 5619 N N . ASP B 1 348 ? -2.855 -24.812 -24.422 1 97.69 348 ASP B N 1
ATOM 5620 C CA . ASP B 1 348 ? -4.098 -24.75 -23.656 1 97.69 348 ASP B CA 1
ATOM 5621 C C . ASP B 1 348 ? -5.242 -25.422 -24.406 1 97.69 348 ASP B C 1
ATOM 5623 O O . ASP B 1 348 ? -5.43 -25.188 -25.594 1 97.69 348 ASP B O 1
ATOM 5627 N N . HIS B 1 349 ? -5.879 -26.297 -23.734 1 96.75 349 HIS B N 1
ATOM 5628 C CA . HIS B 1 349 ? -7.141 -26.859 -24.203 1 96.75 349 HIS B CA 1
ATOM 5629 C C . HIS B 1 349 ? -8.32 -26.328 -23.406 1 96.75 349 HIS B C 1
ATOM 5631 O O . HIS B 1 349 ? -8.406 -26.578 -22.188 1 96.75 349 HIS B O 1
ATOM 5637 N N . CYS B 1 350 ? -9.188 -25.703 -24.109 1 93.31 350 CYS B N 1
ATOM 5638 C CA . CYS B 1 350 ? -10.414 -25.219 -23.484 1 93.31 350 CYS B CA 1
ATOM 5639 C C . CYS B 1 350 ? -11.555 -26.203 -23.672 1 93.31 350 CYS B C 1
ATOM 5641 O O . CYS B 1 350 ? -12.102 -26.344 -24.766 1 93.31 350 CYS B O 1
ATOM 5643 N N . GLY B 1 351 ? -11.875 -26.906 -22.656 1 87.25 351 GLY B N 1
ATOM 5644 C CA . GLY B 1 351 ? -12.812 -28.031 -22.719 1 87.25 351 GLY B CA 1
ATOM 5645 C C . GLY B 1 351 ? -14.156 -27.641 -23.297 1 87.25 351 GLY B C 1
ATOM 5646 O O . GLY B 1 351 ? -14.688 -28.359 -24.156 1 87.25 351 GLY B O 1
ATOM 5647 N N . ASP B 1 352 ? -14.883 -26.688 -22.781 1 80.12 352 ASP B N 1
ATOM 5648 C CA . ASP B 1 352 ? -16.234 -26.359 -23.234 1 80.12 352 ASP B CA 1
ATOM 5649 C C . ASP B 1 352 ? -16.25 -25.109 -24.094 1 80.12 352 ASP B C 1
ATOM 5651 O O . ASP B 1 352 ? -17.156 -24.281 -24 1 80.12 352 ASP B O 1
ATOM 5655 N N . PHE B 1 353 ? -15.258 -25.172 -24.922 1 82.06 353 PHE B N 1
ATOM 5656 C CA . PHE B 1 353 ? -15.25 -24.031 -25.828 1 82.06 353 PHE B CA 1
ATOM 5657 C C . PHE B 1 353 ? -16.438 -24.094 -26.781 1 82.06 353 PHE B C 1
ATOM 5659 O O . PHE B 1 353 ? -16.672 -25.125 -27.406 1 82.06 353 PHE B O 1
ATOM 5666 N N . GLY B 1 354 ? -17.156 -23.031 -26.938 1 72.06 354 GLY B N 1
ATOM 5667 C CA . GLY B 1 354 ? -18.25 -22.938 -27.891 1 72.06 354 GLY B CA 1
ATOM 5668 C C . GLY B 1 354 ? -19.531 -23.578 -27.391 1 72.06 354 GLY B C 1
ATOM 5669 O O . GLY B 1 354 ? -20.562 -23.531 -28.047 1 72.06 354 GLY B O 1
ATOM 5670 N N . VAL B 1 355 ? -19.281 -24.328 -26.312 1 68.69 355 VAL B N 1
ATOM 5671 C CA . VAL B 1 355 ? -20.484 -24.969 -25.797 1 68.69 355 VAL B CA 1
ATOM 5672 C C . VAL B 1 355 ? -21.156 -24.062 -24.766 1 68.69 355 VAL B C 1
ATOM 5674 O O . VAL B 1 355 ? -20.484 -23.312 -24.078 1 68.69 355 VAL B O 1
ATOM 5677 N N . GLY B 1 356 ? -22.328 -23.672 -24.938 1 60.06 356 GLY B N 1
ATOM 5678 C CA . GLY B 1 356 ? -23.078 -22.844 -23.984 1 60.06 356 GLY B CA 1
ATOM 5679 C C . GLY B 1 356 ? -22.859 -23.234 -22.547 1 60.06 356 GLY B C 1
ATOM 5680 O O . GLY B 1 356 ? -22.469 -24.375 -22.266 1 60.06 356 GLY B O 1
ATOM 5681 N N . MET B 1 357 ? -22.812 -22.312 -21.641 1 60.81 357 MET B N 1
ATOM 5682 C CA . MET B 1 357 ? -22.516 -22.391 -20.203 1 60.81 357 MET B CA 1
ATOM 5683 C C . MET B 1 357 ? -23.5 -23.312 -19.5 1 60.81 357 MET B C 1
ATOM 5685 O O . MET B 1 357 ? -24.625 -22.922 -19.219 1 60.81 357 MET B O 1
ATOM 5689 N N . VAL B 1 358 ? -23.328 -24.734 -19.547 1 62.53 358 VAL B N 1
ATOM 5690 C CA . VAL B 1 358 ? -24.219 -25.609 -18.797 1 62.53 358 VAL B CA 1
ATOM 5691 C C . VAL B 1 358 ? -23.859 -25.578 -17.312 1 62.53 358 VAL B C 1
ATOM 5693 O O . VAL B 1 358 ? -24.734 -25.578 -16.438 1 62.53 358 VAL B O 1
ATOM 5696 N N . ASP B 1 359 ? -22.625 -25.547 -17.078 1 70.06 359 ASP B N 1
ATOM 5697 C CA . ASP B 1 359 ? -22.109 -25.453 -15.719 1 70.06 359 ASP B CA 1
ATOM 5698 C C . ASP B 1 359 ? -21.688 -24.016 -15.391 1 70.06 359 ASP B C 1
ATOM 5700 O O . ASP B 1 359 ? -20.984 -23.375 -16.172 1 70.06 359 ASP B O 1
ATOM 5704 N N . PRO B 1 360 ? -22.234 -23.578 -14.312 1 70.38 360 PRO B N 1
ATOM 5705 C CA . PRO B 1 360 ? -21.953 -22.188 -13.984 1 70.38 360 PRO B CA 1
ATOM 5706 C C . PRO B 1 360 ? -20.453 -21.891 -13.914 1 70.38 360 PRO B C 1
ATOM 5708 O O . PRO B 1 360 ? -20.031 -20.75 -14.109 1 70.38 360 PRO B O 1
ATOM 5711 N N . SER B 1 361 ? -19.703 -22.938 -13.641 1 70.31 361 SER B N 1
ATOM 5712 C CA . SER B 1 361 ? -18.266 -22.703 -13.523 1 70.31 361 SER B CA 1
ATOM 5713 C C . SER B 1 361 ? -17.578 -22.766 -14.883 1 70.31 361 SER B C 1
ATOM 5715 O O . SER B 1 361 ? -16.359 -22.594 -14.977 1 70.31 361 SER B O 1
ATOM 5717 N N . ASN B 1 362 ? -18.422 -22.938 -15.891 1 73.69 362 ASN B N 1
ATOM 5718 C CA . ASN B 1 362 ? -17.875 -23.031 -17.234 1 73.69 362 ASN B CA 1
ATOM 5719 C C . ASN B 1 362 ? -17.547 -21.641 -17.797 1 73.69 362 ASN B C 1
ATOM 5721 O O . ASN B 1 362 ? -18.203 -21.172 -18.734 1 73.69 362 ASN B O 1
ATOM 5725 N N . VAL B 1 363 ? -16.578 -21.031 -17.156 1 81.69 363 VAL B N 1
ATOM 5726 C CA . VAL B 1 363 ? -16.094 -19.719 -17.578 1 81.69 363 VAL B CA 1
ATOM 5727 C C . VAL B 1 363 ? -14.797 -19.875 -18.375 1 81.69 363 VAL B C 1
ATOM 5729 O O . VAL B 1 363 ? -13.945 -20.703 -18.031 1 81.69 363 VAL B O 1
ATOM 5732 N N . ASN B 1 364 ? -14.75 -19.156 -19.469 1 87.56 364 ASN B N 1
ATOM 5733 C CA . ASN B 1 364 ? -13.531 -19.109 -20.266 1 87.56 364 ASN B CA 1
ATOM 5734 C C . ASN B 1 364 ? -12.422 -18.344 -19.531 1 87.56 364 ASN B C 1
ATOM 5736 O O . ASN B 1 364 ? -12.211 -17.156 -19.781 1 87.56 364 ASN B O 1
ATOM 5740 N N . TRP B 1 365 ? -11.656 -19.031 -18.734 1 88.75 365 TRP B N 1
ATOM 5741 C CA . TRP B 1 365 ? -10.641 -18.469 -17.859 1 88.75 365 TRP B CA 1
ATOM 5742 C C . TRP B 1 365 ? -9.516 -17.844 -18.672 1 88.75 365 TRP B C 1
ATOM 5744 O O . TRP B 1 365 ? -8.984 -16.797 -18.281 1 88.75 365 TRP B O 1
ATOM 5754 N N . THR B 1 366 ? -9.133 -18.375 -19.828 1 90.75 366 THR B N 1
ATOM 5755 C CA . THR B 1 366 ? -7.938 -17.969 -20.547 1 90.75 366 THR B CA 1
ATOM 5756 C C . THR B 1 366 ? -8.297 -17.078 -21.734 1 90.75 366 THR B C 1
ATOM 5758 O O . THR B 1 366 ? -7.449 -16.781 -22.578 1 90.75 366 THR B O 1
ATOM 5761 N N . ASN B 1 367 ? -9.531 -16.703 -21.859 1 87.25 367 ASN B N 1
ATOM 5762 C CA . ASN B 1 367 ? -10 -15.945 -23.016 1 87.25 367 ASN B CA 1
ATOM 5763 C C . ASN B 1 367 ? -9.781 -16.703 -24.312 1 87.25 367 ASN B C 1
ATOM 5765 O O . ASN B 1 367 ? -9.414 -16.109 -25.328 1 87.25 367 ASN B O 1
ATOM 5769 N N . ALA B 1 368 ? -9.93 -18.016 -24.281 1 90.69 368 ALA B N 1
ATOM 5770 C CA . ALA B 1 368 ? -9.695 -18.844 -25.453 1 90.69 368 ALA B CA 1
ATOM 5771 C C . ALA B 1 368 ? -10.664 -18.5 -26.578 1 90.69 368 ALA B C 1
ATOM 5773 O O . ALA B 1 368 ? -11.852 -18.266 -26.344 1 90.69 368 ALA B O 1
ATOM 5774 N N . ASP B 1 369 ? -10.133 -18.406 -27.766 1 90.38 369 ASP B N 1
ATOM 5775 C CA . ASP B 1 369 ? -10.992 -18.156 -28.938 1 90.38 369 ASP B CA 1
ATOM 5776 C C . ASP B 1 369 ? -11.023 -19.391 -29.844 1 90.38 369 ASP B C 1
ATOM 5778 O O . ASP B 1 369 ? -11.57 -19.328 -30.953 1 90.38 369 ASP B O 1
ATOM 5782 N N . LYS B 1 370 ? -10.383 -20.422 -29.422 1 91.75 370 LYS B N 1
ATOM 5783 C CA . LYS B 1 370 ? -10.445 -21.75 -30.016 1 91.75 370 LYS B CA 1
ATOM 5784 C C . LYS B 1 370 ? -10.242 -22.844 -28.969 1 91.75 370 LYS B C 1
ATOM 5786 O O . LYS B 1 370 ? -9.82 -22.547 -27.844 1 91.75 370 LYS B O 1
ATOM 5791 N N . ASN B 1 371 ? -10.484 -24.078 -29.375 1 92.69 371 ASN B N 1
ATOM 5792 C CA . ASN B 1 371 ? -10.43 -25.188 -28.438 1 92.69 371 ASN B CA 1
ATOM 5793 C C . ASN B 1 371 ? -9 -25.453 -27.969 1 92.69 371 ASN B C 1
ATOM 5795 O O . ASN B 1 371 ? -8.781 -25.781 -26.797 1 92.69 371 ASN B O 1
ATOM 5799 N N . ASN B 1 372 ? -8.148 -25.438 -28.938 1 96.69 372 ASN B N 1
ATOM 5800 C CA . ASN B 1 372 ? -6.73 -25.656 -28.656 1 96.69 372 ASN B CA 1
ATOM 5801 C C . ASN B 1 372 ? -5.887 -24.453 -29.031 1 96.69 372 ASN B C 1
ATOM 5803 O O . ASN B 1 372 ? -5.988 -23.938 -30.141 1 96.69 372 ASN B O 1
ATOM 5807 N N . SER B 1 373 ? -5.133 -23.984 -28.078 1 97.38 373 SER B N 1
ATOM 5808 C CA . SER B 1 373 ? -4.305 -22.797 -28.266 1 97.38 373 SER B CA 1
ATOM 5809 C C . SER B 1 373 ? -2.834 -23.109 -28.016 1 97.38 373 SER B C 1
ATOM 5811 O O . SER B 1 373 ? -2.506 -23.891 -27.109 1 97.38 373 SER B O 1
ATOM 5813 N N . VAL B 1 374 ? -1.993 -22.531 -28.812 1 98.19 374 VAL B N 1
ATOM 5814 C CA . VAL B 1 374 ? -0.551 -22.656 -28.625 1 98.19 374 VAL B CA 1
ATOM 5815 C C . VAL B 1 374 ? 0.107 -21.281 -28.703 1 98.19 374 VAL B C 1
ATOM 5817 O O . VAL B 1 374 ? -0.315 -20.422 -29.484 1 98.19 374 VAL B O 1
ATOM 5820 N N . GLY B 1 375 ? 1.093 -21.047 -27.828 1 98.12 375 GLY B N 1
ATOM 5821 C CA . GLY B 1 375 ? 1.869 -19.812 -27.844 1 98.12 375 GLY B CA 1
ATOM 5822 C C . GLY B 1 375 ? 3.217 -19.953 -27.156 1 98.12 375 GLY B C 1
ATOM 5823 O O . GLY B 1 375 ? 3.613 -21.047 -26.766 1 98.12 375 GLY B O 1
ATOM 5824 N N . GLY B 1 376 ? 3.936 -18.828 -27.188 1 98.5 376 GLY B N 1
ATOM 5825 C CA . GLY B 1 376 ? 5.254 -18.797 -26.578 1 98.5 376 GLY B CA 1
ATOM 5826 C C . GLY B 1 376 ? 5.613 -17.453 -25.984 1 98.5 376 GLY B C 1
ATOM 5827 O O . GLY B 1 376 ? 5.016 -16.438 -26.344 1 98.5 376 GLY B O 1
ATOM 5828 N N . ILE B 1 377 ? 6.598 -17.516 -25.109 1 98.5 377 ILE B N 1
ATOM 5829 C CA . ILE B 1 377 ? 7.062 -16.297 -24.484 1 98.5 377 ILE B CA 1
ATOM 5830 C C . ILE B 1 377 ? 8.578 -16.359 -24.281 1 98.5 377 ILE B C 1
ATOM 5832 O O . ILE B 1 377 ? 9.125 -17.406 -23.953 1 98.5 377 ILE B O 1
ATOM 5836 N N . LEU B 1 378 ? 9.188 -15.281 -24.562 1 98.75 378 LEU B N 1
ATOM 5837 C CA . LEU B 1 378 ? 10.586 -15.031 -24.234 1 98.75 378 LEU B CA 1
ATOM 5838 C C . LEU B 1 378 ? 10.703 -13.945 -23.172 1 98.75 378 LEU B C 1
ATOM 5840 O O . LEU B 1 378 ? 10.234 -12.82 -23.375 1 98.75 378 LEU B O 1
ATOM 5844 N N . ARG B 1 379 ? 11.359 -14.336 -22.078 1 98.56 379 ARG B N 1
ATOM 5845 C CA . ARG B 1 379 ? 11.5 -13.391 -20.969 1 98.56 379 ARG B CA 1
ATOM 5846 C C . ARG B 1 379 ? 12.969 -13.078 -20.703 1 98.56 379 ARG B C 1
ATOM 5848 O O . ARG B 1 379 ? 13.789 -13.984 -20.578 1 98.56 379 ARG B O 1
ATOM 5855 N N . PHE B 1 380 ? 13.273 -11.773 -20.578 1 98.81 380 PHE B N 1
ATOM 5856 C CA . PHE B 1 380 ? 14.547 -11.266 -20.094 1 98.81 380 PHE B CA 1
ATOM 5857 C C . PHE B 1 380 ? 14.391 -10.633 -18.719 1 98.81 380 PHE B C 1
ATOM 5859 O O . PHE B 1 380 ? 13.539 -9.758 -18.531 1 98.81 380 PHE B O 1
ATOM 5866 N N . GLN B 1 381 ? 15.211 -11.133 -17.781 1 98.5 381 GLN B N 1
ATOM 5867 C CA . GLN B 1 381 ? 15.102 -10.547 -16.453 1 98.5 381 GLN B CA 1
ATOM 5868 C C . GLN B 1 381 ? 16.484 -10.305 -15.844 1 98.5 381 GLN B C 1
ATOM 5870 O O . GLN B 1 381 ? 17.312 -11.211 -15.781 1 98.5 381 GLN B O 1
ATOM 5875 N N . ARG B 1 382 ? 16.703 -9.133 -15.461 1 98.56 382 ARG B N 1
ATOM 5876 C CA . ARG B 1 382 ? 17.891 -8.742 -14.719 1 98.56 382 ARG B CA 1
ATOM 5877 C C . ARG B 1 382 ? 17.531 -8.289 -13.305 1 98.56 382 ARG B C 1
ATOM 5879 O O . ARG B 1 382 ? 16.766 -7.328 -13.133 1 98.56 382 ARG B O 1
ATOM 5886 N N . SER B 1 383 ? 18.125 -8.961 -12.383 1 97.31 383 SER B N 1
ATOM 5887 C CA . SER B 1 383 ? 17.859 -8.633 -10.984 1 97.31 383 SER B CA 1
ATOM 5888 C C . SER B 1 383 ? 19.047 -7.938 -10.344 1 97.31 383 SER B C 1
ATOM 5890 O O . SER B 1 383 ? 20.156 -7.973 -10.875 1 97.31 383 SER B O 1
ATOM 5892 N N . PHE B 1 384 ? 18.812 -7.254 -9.188 1 95.62 384 PHE B N 1
ATOM 5893 C CA . PHE B 1 384 ? 19.875 -6.574 -8.453 1 95.62 384 PHE B CA 1
ATOM 5894 C C . PHE B 1 384 ? 19.547 -6.512 -6.961 1 95.62 384 PHE B C 1
ATOM 5896 O O . PHE B 1 384 ? 18.375 -6.598 -6.574 1 95.62 384 PHE B O 1
#

Solvent-accessible surface area (backbone atoms only — not comparable to full-atom values): 37721 Å² total; per-residue (Å²): 137,80,76,73,74,73,75,74,76,76,75,72,76,77,73,79,75,75,76,75,72,72,76,75,66,58,75,58,84,86,77,60,48,41,46,29,64,90,84,36,75,41,23,24,34,44,82,96,53,81,39,28,37,29,76,36,34,35,39,34,31,37,44,18,32,54,27,32,27,33,67,20,0,12,36,20,44,24,40,47,79,46,48,84,25,63,20,63,19,36,38,22,32,40,34,46,30,40,38,35,41,30,84,49,95,76,34,46,38,34,37,41,36,33,36,41,37,39,36,33,38,37,55,34,42,61,38,98,88,37,65,57,36,41,22,43,69,39,74,73,39,80,59,32,45,32,40,27,49,51,49,38,34,42,35,33,32,59,34,59,68,42,56,73,70,42,71,84,49,87,48,88,70,64,54,69,45,43,76,50,57,48,58,23,42,38,46,33,41,52,45,73,74,83,78,34,41,34,37,38,42,36,40,31,40,39,41,70,87,69,26,35,51,86,61,95,54,55,25,39,30,43,35,43,35,43,44,54,93,55,28,33,42,28,37,30,35,36,39,39,59,78,43,64,22,43,28,35,38,42,35,41,38,38,47,77,48,98,42,34,36,39,40,41,34,42,36,42,29,55,52,59,47,23,61,39,42,93,76,39,92,69,64,35,38,31,29,47,47,60,34,47,34,32,56,45,34,34,39,40,33,35,38,39,39,43,82,50,97,43,34,35,38,23,35,31,40,29,32,29,66,53,50,33,32,20,38,30,38,30,39,40,38,43,82,41,95,54,28,37,39,33,44,34,43,28,37,21,34,42,51,61,59,94,49,76,70,83,45,58,31,62,60,74,83,46,60,52,87,53,46,68,20,47,21,29,37,42,36,41,38,41,48,87,135,81,76,71,73,71,73,71,74,74,72,71,75,76,73,76,74,76,74,76,68,73,74,65,65,68,78,62,85,83,45,44,60,45,76,30,62,91,86,36,89,74,27,24,34,40,42,90,53,79,39,28,38,30,76,37,36,34,44,35,40,38,46,18,32,55,26,32,27,33,66,20,1,12,34,33,53,35,88,84,80,60,47,83,34,80,40,72,18,35,38,40,35,46,36,46,31,41,38,36,40,29,85,49,98,75,34,48,38,34,39,42,37,33,36,42,38,40,37,31,37,38,56,34,43,63,39,94,87,38,66,57,34,65,65,40,80,50,77,50,38,72,59,32,30,32,42,27,50,51,48,39,35,42,22,26,32,60,34,61,69,39,58,72,68,42,71,84,50,86,47,88,70,64,56,69,44,43,75,50,56,48,58,22,44,37,46,34,42,53,44,73,72,83,77,35,40,34,36,37,43,35,41,31,39,33,30,39,83,71,26,22,49,31,35,79,56,56,25,40,30,42,37,42,34,43,43,54,92,56,29,33,44,28,38,30,36,35,39,40,62,62,41,64,22,43,27,36,39,40,34,43,37,37,46,77,48,97,41,35,36,38,39,41,35,43,34,42,29,54,52,61,48,23,59,37,42,92,61,25,57,50,62,35,38,31,30,48,47,59,36,46,35,31,57,46,35,36,38,39,33,33,37,38,38,43,80,49,97,43,33,35,38,22,35,31,40,29,32,29,66,54,50,34,33,18,39,30,38,30,39,40,38,45,81,43,94,55,30,37,41,33,46,35,43,26,37,21,35,41,51,60,59,92,49,77,71,83,46,57,31,61,60,74,83,45,58,50,87,52,46,68,21,47,21,30,37,41,36,42,36,40,48,90

Nearest PDB structures (foldseek):
  4foz-assembly1_A  TM=4.907E-01  e=8.631E-06  Pseudomonas aeruginosa PAO1
  5dl6-assembly1_A  TM=4.611E-01  e=8.192E-05  Acinetobacter baumannii AB307-0294
  1qd5-assembly1_A  TM=4.237E-01  e=6.308E-03  Escherichia coli
  7ezz-assembly1_B  TM=4.140E-01  e=1.313E-02  Salmonella enterica subsp. enterica serovar Typhi
  1qd6-assembly1_C  TM=4.097E-01  e=1.313E-02  Escherichia coli

Radius of gyration: 33.07 Å; Cα contacts (8 Å, |Δi|>4): 2152; chains: 2; bounding box: 139×97×75 Å

Foldseek 3Di:
DCPPPPPPPPPPPPPPPPPPPPPPPPPPPQPDWAADDPVHPQWTDDRPDQKIKHKKWKKKKKKKFWFLLLVGWEWAQDPPPRDIDIDIWIKIKTKIKMKMWHQDPQAIKMWIWMKIWMWTFGRYHPDDVDNHTGTDTDDMDTADTWIDGHFWIWFKWFDCQDPVQHQFWPFDRRPSPHQFATIWTWIKGKDDPVQQKIKMKIFTQADDDQAGDDDPHTKIKIKIKGADPQWIKIKMKIARPRQRKIKMKIKTWGDPDPFKIKMKMKMFMDQRCQQVQVPDPDHNLSAHRRRHGPDGMKMKIWMWGHPDDFKIKIWMWMADPLGKIKIKIWMWGRPDVQKIKIKMKMKIAQRQPPPPCPRSNSDSPSPGPDRMIIMMMIMIMGMD/DPPVVPPVVPPPPPPPPPCPPPPPPPPDPQPDWAADDPVHPQWTDDRPDQKIKHKKWKKKKKKKFWFLLLVGWEWAADPPPRDIDIDIWIKIKTKIKMWMWHQDPQGIKMWIWIKIKMWTFGRYHPDVVDRHTGIDTDDMDTADTWIDGHFWIWFKWFDCQDPVQHQFWPFDSSPSPHQFATIWTKIKGKDDPVQQKIKMKIFTQADDDQEGDPDPHTKIKIKIKGADPQWIKIKMKIARPRQRKIKMKIKTKGDPDPFKIKMKMKMFMDQRCQQVQVPDPDHNLSAHRRRHGFDGMKMKIWMWGHPDDFKIKIWMWMADPLGKIKIKIWMWGRPDVQKIKIKMKMKIAQRCVPPPCPRSNSDSPSPGPDRMIIMMMIMIMGMD